Protein AF-A0A4U1EFZ0-F1 (afdb_monomer_lite)

Secondary structure (DSSP, 8-state):
-EEE--SSPPTT--TT-EEESS--HHHHHHSTT---EEE---HHHHHHHHHTT--EEE---STTHHHHHHHHHHTTSEEE--TTT--HHHHHHHHHHHHH-HHHHHHHHHHHHHHH--SS-HHHHHHHHHHHHHHHT--GGGS-GGGGS-HHHHTTHHHHHHHHHHHHHHHHHHHHHHH--S-------------------------EEEEE--TTHHHHHHHHHHHHHHHTT-EEEEEEETT-SS--TTS-SSEEEEE--S--HHHHHHTHHHHHHHHHHHGGGSTTHHHHHHHHHHHT-SEEEEETTSTTHHHHHHHHT--EEEEE---GGGHHHHHTS-----TTTSPPTTS---SS--HHHHHHHHHHHHHHHHHIIIIIIHHHHHHHHHHSSS---HHHHHTT-SEEEE---TTTS------TTB-----HHHHSS---

InterPro domains:
  IPR002213 UDP-glucuronosyl/UDP-glucosyltransferase [PF00201] (1-191)
  IPR002213 UDP-glucuronosyl/UDP-glucosyltransferase [PF00201] (207-274)
  IPR002213 UDP-glucuronosyl/UDP-glucosyltransferase [PF00201] (291-430)
  IPR002213 UDP-glucuronosyl/UDP-glucosyltransferase [cd03784] (1-129)
  IPR035595 UDP-glycosyltransferase family, conserved site [PS00375] (22-65)
  IPR050271 UDP-glycosyltransferase [PTHR48043] (1-171)

pLDDT: mean 78.9, std 16.95, range [23.78, 98.06]

Foldseek 3Di:
DEDQDDDDDDPPDDPPYDYDVDDPLLVLLLDPPQQEEEELQDPQSVLSNLQNLHAYEHAHDDFLSLLRQLLLVVLVQYHYDHPVPDDPVNVVVRSCCSRPPCSNSVSSVVSNVVLPPDPDALLVVLLVVVQVCLQVLFQVVLADCVLVDDPCVNVVVVVVVVVVVVVVVVVVVVVVVVVPPDDDDDDDDDDDDDDDDDDDGDDDDAFEEEEEFDADPRCLQVLLSVVVSVVVVHAYEYEAEPLGDPPPVVPRPHHYDYQYDPDHNVRCVVCVLVNLACCQLCSCVDPCNVVVLVVVLVVDGQEYEYEVSHPDRLLSCVSSVHAYEYAYEADFQRQCCCQQVVHPDDLQQFAGRPLSDDRDDDPVRSVVSVVSNVVSNVCCVPPPFVVQQVSSCVSVVHRDTPSSSSNRHSAYAYADDCSSGDDDDDRPSHSHSSDSNSVPPDDD

Organism: Monodon monoceros (NCBI:txid40151)

Radius of gyration: 26.77 Å; chains: 1; bounding box: 56×55×101 Å

Sequence (444 aa):
VLWRYTGKKPETLGANTRLYEWIPQNDLLGHPQTRAFITHCGTNGIYEAIYHGVPMVGIPLFGDQHDNIARIKAKGAAVEVDLQRMTSSDLLNTLKAVINNPSYKENAMKLSRIHHDQPMKPLDRAVFWIEFIMRHKGAKHLRPAIHNLTWYQYNSLDVIGFLLACMATFIFLVTKCCLFCYWKFGKTAKKKKKELHLCLFDSGRTGKVLVWPEDFSYWINLKVILEELLLHTHEITILVPSGSLLLDHTKIPFNVEIIQLPVTKEAFIEEFDTGLYTISFEVPKLSWWDELLNRLQAAKFDICIDDTLSFCGESVAELLNIPFIYSFWFSYGNVIERLCAEHLIPSSYVPGITSVLTDNVTFIQKLKNWFFYAMSEMLYSYDIFLEWDKYYSKVLGKPTTLCEIMGKAEMWLIRTYRDFEFLHPYYLILNLLEDCTASLQSPC

Structure (mmCIF, N/CA/C/O backbone):
data_AF-A0A4U1EFZ0-F1
#
_entry.id   AF-A0A4U1EFZ0-F1
#
loop_
_atom_site.group_PDB
_atom_site.id
_atom_site.type_symbol
_atom_site.label_atom_id
_atom_site.label_alt_id
_atom_site.label_comp_id
_atom_site.label_asym_id
_atom_site.label_entity_id
_atom_site.label_seq_id
_atom_site.pdbx_PDB_ins_code
_atom_site.Cartn_x
_atom_site.Cartn_y
_atom_site.Cartn_z
_atom_site.occupancy
_atom_site.B_iso_or_equiv
_atom_site.auth_seq_id
_atom_site.auth_comp_id
_atom_site.auth_asym_id
_atom_site.auth_atom_id
_atom_site.pdbx_PDB_model_num
ATOM 1 N N . VAL A 1 1 ? 10.861 0.827 -29.336 1.00 90.38 1 VAL A N 1
ATOM 2 C CA . VAL A 1 1 ? 10.657 1.429 -28.001 1.00 90.38 1 VAL A CA 1
ATOM 3 C C . VAL A 1 1 ? 9.300 2.101 -27.998 1.00 90.38 1 VAL A C 1
ATOM 5 O O . VAL A 1 1 ? 9.024 2.878 -28.905 1.00 90.38 1 VAL A O 1
ATOM 8 N N . LEU A 1 2 ? 8.442 1.755 -27.043 1.00 93.56 2 LEU A N 1
ATOM 9 C CA . LEU A 1 2 ? 7.163 2.432 -26.828 1.00 93.56 2 LEU A CA 1
ATOM 10 C C . LEU A 1 2 ? 7.348 3.315 -25.597 1.00 93.56 2 LEU A C 1
ATOM 12 O O . LEU A 1 2 ? 7.820 2.822 -24.576 1.00 93.56 2 LEU A O 1
ATOM 16 N N . TRP A 1 3 ? 7.075 4.611 -25.717 1.00 92.06 3 TRP A N 1
ATOM 17 C CA . TRP A 1 3 ? 7.362 5.573 -24.655 1.00 92.06 3 TRP A CA 1
ATOM 18 C C . TRP A 1 3 ? 6.162 6.483 -24.420 1.00 92.06 3 TRP A C 1
ATOM 20 O O . TRP A 1 3 ? 5.706 7.173 -25.333 1.00 92.06 3 TRP A O 1
ATOM 30 N N . ARG A 1 4 ? 5.653 6.476 -23.184 1.00 89.75 4 ARG A N 1
ATOM 31 C CA . ARG A 1 4 ? 4.653 7.442 -22.743 1.00 89.75 4 ARG A CA 1
ATOM 32 C C . ARG A 1 4 ? 5.319 8.807 -22.582 1.00 89.75 4 ARG A C 1
ATOM 34 O O . ARG A 1 4 ? 6.204 8.954 -21.743 1.00 89.75 4 ARG A O 1
ATOM 41 N N . TYR A 1 5 ? 4.901 9.784 -23.376 1.00 89.25 5 TYR A N 1
ATOM 42 C CA . TYR A 1 5 ? 5.456 11.132 -23.357 1.00 89.25 5 TYR A CA 1
ATOM 43 C C . TYR A 1 5 ? 4.373 12.153 -23.699 1.00 89.25 5 TYR A C 1
ATOM 45 O O . TYR A 1 5 ? 3.765 12.088 -24.766 1.00 89.25 5 TYR A O 1
ATOM 53 N N . THR A 1 6 ? 4.169 13.111 -22.801 1.00 84.50 6 THR A N 1
ATOM 54 C CA . THR A 1 6 ? 3.264 14.248 -22.983 1.00 84.50 6 THR A CA 1
ATOM 55 C C . THR A 1 6 ? 4.100 15.511 -23.162 1.00 84.50 6 THR A C 1
ATOM 57 O O . THR A 1 6 ? 4.866 15.871 -22.270 1.00 84.50 6 THR A O 1
ATOM 60 N N . GLY A 1 7 ? 3.988 16.176 -24.314 1.00 87.50 7 GLY A N 1
ATOM 61 C CA . GLY A 1 7 ? 4.722 17.411 -24.599 1.00 87.50 7 GLY A CA 1
ATOM 62 C C . GLY A 1 7 ? 5.220 17.516 -26.040 1.00 87.50 7 GLY A C 1
ATOM 63 O O . GLY A 1 7 ? 4.841 16.739 -26.919 1.00 87.50 7 GLY A O 1
ATOM 64 N N . LYS A 1 8 ? 6.100 18.491 -26.293 1.00 90.12 8 LYS A N 1
ATOM 65 C CA . LYS A 1 8 ? 6.693 18.697 -27.621 1.00 90.12 8 LYS A CA 1
ATOM 66 C C . LYS A 1 8 ? 7.605 17.521 -27.971 1.00 90.12 8 LYS A C 1
ATOM 68 O O . LYS A 1 8 ? 8.572 17.255 -27.265 1.00 90.12 8 LYS A O 1
ATOM 73 N N . LYS A 1 9 ? 7.323 16.849 -29.092 1.00 90.00 9 LYS A N 1
ATOM 74 C CA . LYS A 1 9 ? 8.135 15.736 -29.606 1.00 90.00 9 LYS A CA 1
ATOM 75 C C . LYS A 1 9 ? 9.633 16.112 -29.628 1.00 90.00 9 LYS A C 1
ATOM 77 O O . LYS A 1 9 ? 9.974 17.098 -30.286 1.00 90.00 9 LYS A O 1
ATOM 82 N N . PRO A 1 10 ? 10.519 15.333 -28.976 1.00 91.00 10 PRO A N 1
ATOM 83 C CA . PRO A 1 10 ? 11.956 15.590 -29.000 1.00 91.00 10 PRO A CA 1
ATOM 84 C C . PRO A 1 10 ? 12.536 15.496 -30.416 1.00 91.00 10 PRO A C 1
ATOM 86 O O . PRO A 1 10 ? 12.206 14.577 -31.168 1.00 91.00 10 PRO A O 1
ATOM 89 N N . GLU A 1 11 ? 13.440 16.411 -30.765 1.00 89.50 11 GLU A N 1
ATOM 90 C CA . GLU A 1 11 ? 14.105 16.431 -32.079 1.00 89.50 11 GLU A CA 1
ATOM 91 C C . GLU A 1 11 ? 15.073 15.248 -32.262 1.00 89.50 11 GLU A C 1
ATOM 93 O O . GLU A 1 11 ? 15.305 14.794 -33.378 1.00 89.50 11 GLU A O 1
ATOM 98 N N . THR A 1 12 ? 15.574 14.685 -31.161 1.00 90.25 12 THR A N 1
ATOM 99 C CA . THR A 1 12 ? 16.510 13.548 -31.121 1.00 90.25 12 THR A CA 1
ATOM 100 C C . THR A 1 12 ? 15.822 12.175 -31.110 1.00 90.25 12 THR A C 1
ATOM 102 O O . THR A 1 12 ? 16.450 11.161 -30.795 1.00 90.25 12 THR A O 1
ATOM 105 N N . LEU A 1 13 ? 14.523 12.105 -31.427 1.00 91.31 13 LEU A N 1
ATOM 106 C CA . LEU A 1 13 ? 13.757 10.862 -31.360 1.00 91.31 13 LEU A CA 1
ATOM 107 C C . LEU A 1 13 ? 14.177 9.868 -32.459 1.00 91.31 13 LEU A C 1
ATOM 109 O O . LEU A 1 13 ? 14.029 10.136 -33.650 1.00 91.31 13 LEU A O 1
ATOM 113 N N . GLY A 1 14 ? 14.638 8.682 -32.056 1.00 89.69 14 GLY A N 1
ATOM 114 C CA . GLY A 1 14 ? 14.985 7.603 -32.983 1.00 89.69 14 GLY A CA 1
ATOM 115 C C . GLY A 1 14 ? 13.783 7.057 -33.767 1.00 89.69 14 GLY A C 1
ATOM 116 O O . GLY A 1 14 ? 12.662 7.009 -33.260 1.00 89.69 14 GLY A O 1
ATOM 117 N N . ALA A 1 15 ? 14.023 6.576 -34.992 1.00 91.69 15 ALA A N 1
ATOM 118 C CA . ALA A 1 15 ? 12.981 6.044 -35.884 1.00 91.69 15 ALA A CA 1
ATOM 119 C C . ALA A 1 15 ? 12.252 4.799 -35.332 1.00 91.69 15 ALA A C 1
ATOM 121 O O . ALA A 1 15 ? 11.134 4.496 -35.735 1.00 91.69 15 ALA A O 1
ATOM 122 N N . ASN A 1 16 ? 12.874 4.082 -34.394 1.00 92.56 16 ASN A N 1
ATOM 123 C CA . ASN A 1 16 ? 12.325 2.910 -33.711 1.00 92.56 16 ASN A CA 1
ATOM 124 C C . ASN A 1 16 ? 11.631 3.249 -32.376 1.00 92.56 16 ASN A C 1
ATOM 126 O O . ASN A 1 16 ? 11.303 2.333 -31.608 1.00 92.56 16 ASN A O 1
ATOM 130 N N . THR A 1 17 ? 11.421 4.534 -32.081 1.00 92.94 17 THR A N 1
ATOM 131 C CA . THR A 1 17 ? 10.732 5.004 -30.877 1.00 92.94 17 THR A CA 1
ATOM 132 C C . THR A 1 17 ? 9.393 5.620 -31.246 1.00 92.94 17 THR A C 1
ATOM 134 O O . THR A 1 17 ? 9.318 6.553 -32.044 1.00 92.94 17 THR A O 1
ATOM 137 N N . ARG A 1 18 ? 8.323 5.109 -30.639 1.00 92.56 18 ARG A N 1
ATOM 138 C CA . ARG A 1 18 ? 6.966 5.618 -30.829 1.00 92.56 18 ARG A CA 1
ATOM 139 C C . ARG A 1 18 ? 6.460 6.220 -29.526 1.00 92.56 18 ARG A C 1
ATOM 141 O O . ARG A 1 18 ? 6.499 5.556 -28.489 1.00 92.56 18 ARG A O 1
ATOM 148 N N . LEU A 1 19 ? 6.030 7.477 -29.606 1.00 93.19 19 LEU A N 1
ATOM 149 C CA . LEU A 1 19 ? 5.480 8.226 -28.482 1.00 93.19 19 LEU A CA 1
ATOM 150 C C . LEU A 1 19 ? 3.968 8.030 -28.406 1.00 93.19 19 LEU A C 1
ATOM 152 O O . LEU A 1 19 ? 3.303 7.989 -29.443 1.00 93.19 19 LEU A O 1
ATOM 156 N N . TYR A 1 20 ? 3.454 7.948 -27.186 1.00 90.50 20 TYR A N 1
ATOM 157 C CA . TYR A 1 20 ? 2.027 7.908 -26.890 1.00 90.50 20 TYR A CA 1
ATOM 158 C C . TYR A 1 20 ? 1.726 8.803 -25.689 1.00 90.50 20 TYR A C 1
ATOM 160 O O . TYR A 1 20 ? 2.530 8.883 -24.762 1.00 90.50 20 TYR A O 1
ATOM 168 N N . GLU A 1 21 ? 0.559 9.437 -25.668 1.00 86.88 21 GLU A N 1
ATOM 169 C CA . GLU A 1 21 ? 0.098 10.192 -24.492 1.00 86.88 21 GLU A CA 1
ATOM 170 C C . GLU A 1 21 ? -0.362 9.247 -23.369 1.00 86.88 21 GLU A C 1
ATOM 172 O O . GLU A 1 21 ? -0.106 9.483 -22.184 1.00 86.88 21 GLU A O 1
ATOM 177 N N . TRP A 1 22 ? -0.962 8.120 -23.759 1.00 87.88 22 TRP A N 1
ATOM 178 C CA . TRP A 1 22 ? -1.401 7.044 -22.879 1.00 87.88 22 TRP A CA 1
ATOM 179 C C . TRP A 1 22 ? -1.026 5.678 -23.463 1.00 87.88 22 TRP A C 1
ATOM 181 O O . TRP A 1 22 ? -1.046 5.489 -24.680 1.00 87.88 22 TRP A O 1
ATOM 191 N N . ILE A 1 23 ? -0.659 4.734 -22.594 1.00 87.31 23 ILE A N 1
ATOM 192 C CA . ILE A 1 23 ? -0.195 3.396 -22.968 1.00 87.31 23 ILE A CA 1
ATOM 193 C C . ILE A 1 23 ? -0.960 2.341 -22.152 1.00 87.31 23 ILE A C 1
ATOM 195 O O . ILE A 1 23 ? -0.968 2.464 -20.925 1.00 87.31 23 ILE A O 1
ATOM 199 N N . PRO A 1 24 ? -1.510 1.283 -22.786 1.00 88.88 24 PRO A N 1
ATOM 200 C CA . PRO A 1 24 ? -2.029 0.114 -22.077 1.00 88.88 24 PRO A CA 1
ATOM 201 C C . PRO A 1 24 ? -0.850 -0.720 -21.550 1.00 88.88 24 PRO A C 1
ATOM 203 O O . PRO A 1 24 ? -0.379 -1.654 -22.198 1.00 88.88 24 PRO A O 1
ATOM 206 N N . GLN A 1 25 ? -0.285 -0.297 -20.416 1.00 90.56 25 GLN A N 1
ATOM 207 C CA . GLN A 1 25 ? 0.977 -0.825 -19.888 1.00 90.56 25 GLN A CA 1
ATOM 208 C C . GLN A 1 25 ? 0.909 -2.332 -19.630 1.00 90.56 25 GLN A C 1
ATOM 210 O O . GLN A 1 25 ? 1.787 -3.051 -20.106 1.00 90.56 25 GLN A O 1
ATOM 215 N N . ASN A 1 26 ? -0.135 -2.802 -18.946 1.00 90.31 26 ASN A N 1
ATOM 216 C CA . ASN A 1 26 ? -0.305 -4.216 -18.628 1.00 90.31 26 ASN A CA 1
ATOM 217 C C . ASN A 1 26 ? -0.365 -5.094 -19.891 1.00 90.31 26 ASN A C 1
ATOM 219 O O . ASN A 1 26 ? 0.378 -6.066 -19.995 1.00 90.31 26 ASN A O 1
ATOM 223 N N . ASP A 1 27 ? -1.156 -4.705 -20.898 1.00 90.56 27 ASP A N 1
ATOM 224 C CA . ASP A 1 27 ? -1.268 -5.445 -22.167 1.00 90.56 27 ASP A CA 1
ATOM 225 C C . ASP A 1 27 ? 0.069 -5.518 -22.909 1.00 90.56 27 ASP A C 1
ATOM 227 O O . ASP A 1 27 ? 0.444 -6.552 -23.465 1.00 90.56 27 ASP A O 1
ATOM 231 N N . LEU A 1 28 ? 0.825 -4.415 -22.915 1.00 93.88 28 LEU A N 1
ATOM 232 C CA . LEU A 1 28 ? 2.154 -4.402 -23.514 1.00 93.88 28 LEU A CA 1
ATOM 233 C C . LEU A 1 28 ? 3.133 -5.272 -22.734 1.00 93.88 28 LEU A C 1
ATOM 235 O O . LEU A 1 28 ? 3.957 -5.937 -23.358 1.00 93.88 28 LEU A O 1
ATOM 239 N N . LEU A 1 29 ? 3.069 -5.292 -21.404 1.00 95.81 29 LEU A N 1
ATOM 240 C CA . LEU A 1 29 ? 3.892 -6.189 -20.594 1.00 95.81 29 LEU A CA 1
ATOM 241 C C . LEU A 1 29 ? 3.544 -7.658 -20.866 1.00 95.81 29 LEU A C 1
ATOM 243 O O . LEU A 1 29 ? 4.462 -8.470 -20.980 1.00 95.81 29 LEU A O 1
ATOM 247 N N . GLY A 1 30 ? 2.266 -7.972 -21.084 1.00 93.62 30 GLY A N 1
ATOM 248 C CA . GLY A 1 30 ? 1.796 -9.305 -21.473 1.00 93.62 30 GLY A CA 1
ATOM 249 C C . GLY A 1 30 ? 2.081 -9.700 -22.921 1.00 93.62 30 GLY A C 1
ATOM 250 O O . GLY A 1 30 ? 1.954 -10.871 -23.285 1.00 93.62 30 GLY A O 1
ATOM 251 N N . HIS A 1 31 ? 2.509 -8.764 -23.768 1.00 95.75 31 HIS A N 1
ATOM 252 C CA . HIS A 1 31 ? 2.813 -9.067 -25.159 1.00 95.75 31 HIS A CA 1
ATOM 253 C C . HIS A 1 31 ? 4.075 -9.952 -25.275 1.00 95.75 31 HIS A C 1
ATOM 255 O O . HIS A 1 31 ? 5.133 -9.602 -24.744 1.00 95.75 31 HIS A O 1
ATOM 261 N N . PRO A 1 32 ? 4.054 -11.053 -26.056 1.00 93.44 32 PRO A N 1
ATOM 262 C CA . PRO A 1 32 ? 5.144 -12.039 -26.092 1.00 93.44 32 PRO A CA 1
ATOM 263 C C . PRO A 1 32 ? 6.484 -11.489 -26.607 1.00 93.44 32 PRO A C 1
ATOM 265 O O . PRO A 1 32 ? 7.535 -12.087 -26.381 1.00 93.44 32 PRO A O 1
ATOM 268 N N . GLN A 1 33 ? 6.471 -10.352 -27.310 1.00 94.94 33 GLN A N 1
ATOM 269 C CA . GLN A 1 33 ? 7.687 -9.688 -27.797 1.00 94.94 33 GLN A CA 1
ATOM 270 C C . GLN A 1 33 ? 8.296 -8.695 -26.797 1.00 94.94 33 GLN A C 1
ATOM 272 O O . GLN A 1 33 ? 9.334 -8.096 -27.092 1.00 94.94 33 GLN A O 1
ATOM 277 N N . THR A 1 34 ? 7.685 -8.494 -25.630 1.00 96.69 34 THR A N 1
ATOM 278 C CA . THR A 1 34 ? 8.215 -7.580 -24.621 1.00 96.69 34 THR A CA 1
ATOM 279 C C . THR A 1 34 ? 9.433 -8.191 -23.940 1.00 96.69 34 THR A C 1
ATOM 281 O O . THR A 1 34 ? 9.376 -9.240 -23.300 1.00 96.69 34 THR A O 1
ATOM 284 N N . ARG A 1 35 ? 10.584 -7.532 -24.123 1.00 96.19 35 ARG A N 1
ATOM 285 C CA . ARG A 1 35 ? 11.891 -8.044 -23.676 1.00 96.19 35 ARG A CA 1
ATOM 286 C C . ARG A 1 35 ? 12.391 -7.424 -22.380 1.00 96.19 35 ARG A C 1
ATOM 288 O O . ARG A 1 35 ? 13.136 -8.081 -21.664 1.00 96.19 35 ARG A O 1
ATOM 295 N N . ALA A 1 36 ? 12.038 -6.173 -22.116 1.00 97.06 36 ALA A N 1
ATOM 296 C CA . ALA A 1 36 ? 12.457 -5.446 -20.928 1.00 97.06 36 ALA A CA 1
ATOM 297 C C . ALA A 1 36 ? 11.500 -4.284 -20.656 1.00 97.06 36 ALA A C 1
ATOM 299 O O . ALA A 1 36 ? 10.942 -3.713 -21.598 1.00 97.06 36 ALA A O 1
ATOM 300 N N . PHE A 1 37 ? 11.375 -3.910 -19.387 1.00 97.50 37 PHE A N 1
ATOM 301 C CA . PHE A 1 37 ? 10.594 -2.763 -18.939 1.00 97.50 37 PHE A CA 1
ATOM 302 C C . PHE A 1 37 ? 11.496 -1.740 -18.242 1.00 97.50 37 PHE A C 1
ATOM 304 O O . PHE A 1 37 ? 12.199 -2.075 -17.292 1.00 97.50 37 PHE A O 1
ATOM 311 N N . ILE A 1 38 ? 11.508 -0.496 -18.728 1.00 96.38 38 ILE A N 1
ATOM 312 C CA . ILE A 1 38 ? 12.200 0.614 -18.059 1.00 96.38 38 ILE A CA 1
ATOM 313 C C . ILE A 1 38 ? 11.181 1.294 -17.154 1.00 96.38 38 ILE A C 1
ATOM 315 O O . ILE A 1 38 ? 10.157 1.768 -17.644 1.00 96.38 38 ILE A O 1
ATOM 319 N N . THR A 1 39 ? 11.447 1.327 -15.853 1.00 94.94 39 THR A N 1
ATOM 320 C CA . THR A 1 39 ? 10.466 1.761 -14.855 1.00 94.94 39 THR A CA 1
ATOM 321 C C . THR A 1 39 ? 11.104 2.595 -13.759 1.00 94.94 39 THR A C 1
ATOM 323 O O . THR A 1 39 ? 12.266 2.408 -13.420 1.00 94.94 39 THR A O 1
ATOM 326 N N . HIS A 1 40 ? 10.312 3.489 -13.174 1.00 93.19 40 HIS A N 1
ATOM 327 C CA . HIS A 1 40 ? 10.665 4.209 -11.952 1.00 93.19 40 HIS A CA 1
ATOM 328 C C . HIS A 1 40 ? 10.541 3.356 -10.677 1.00 93.19 40 HIS A C 1
ATOM 330 O O . HIS A 1 40 ? 10.808 3.845 -9.591 1.00 93.19 40 HIS A O 1
ATOM 336 N N . CYS A 1 41 ? 10.134 2.088 -10.800 1.00 93.12 41 CYS A N 1
ATOM 337 C CA . CYS A 1 41 ? 10.028 1.134 -9.690 1.00 93.12 41 CYS A CA 1
ATOM 338 C C . CYS A 1 41 ? 8.874 1.393 -8.709 1.00 93.12 41 CYS A C 1
ATOM 340 O O . CYS A 1 41 ? 8.934 0.956 -7.560 1.00 93.12 41 CYS A O 1
ATOM 342 N N . GLY A 1 42 ? 7.805 2.055 -9.159 1.00 88.56 42 GLY A N 1
ATOM 343 C CA . GLY A 1 42 ? 6.535 2.054 -8.430 1.00 88.56 42 GLY A CA 1
ATOM 344 C C . GLY A 1 42 ? 5.955 0.639 -8.325 1.00 88.56 42 GLY A C 1
ATOM 345 O O . GLY A 1 42 ? 6.068 -0.153 -9.267 1.00 88.56 42 GLY A O 1
ATOM 346 N N . THR A 1 43 ? 5.333 0.328 -7.187 1.00 85.31 43 THR A N 1
ATOM 347 C CA . THR A 1 43 ? 4.888 -1.027 -6.824 1.00 85.31 43 THR A CA 1
ATOM 348 C C . THR A 1 43 ? 3.984 -1.674 -7.871 1.00 85.31 43 THR A C 1
ATOM 350 O O . THR A 1 43 ? 4.310 -2.763 -8.337 1.00 85.31 43 THR A O 1
ATOM 353 N N . ASN A 1 44 ? 2.924 -0.989 -8.321 1.00 84.50 44 ASN A N 1
ATOM 354 C CA . ASN A 1 44 ? 1.998 -1.538 -9.324 1.00 84.50 44 ASN A CA 1
ATOM 355 C C . ASN A 1 44 ? 2.729 -1.927 -10.620 1.00 84.50 44 ASN A C 1
ATOM 357 O O . ASN A 1 44 ? 2.582 -3.040 -11.109 1.00 84.50 44 ASN A O 1
ATOM 361 N N . GLY A 1 45 ? 3.604 -1.052 -11.131 1.00 88.88 45 GLY A N 1
ATOM 362 C CA . GLY A 1 45 ? 4.365 -1.336 -12.352 1.00 88.88 45 GLY A CA 1
ATOM 363 C C . GLY A 1 45 ? 5.329 -2.516 -12.205 1.00 88.88 45 GLY A C 1
ATOM 364 O O . GLY A 1 45 ? 5.563 -3.256 -13.159 1.00 88.88 45 GLY A O 1
ATOM 365 N N . ILE A 1 46 ? 5.895 -2.710 -11.011 1.00 91.62 46 ILE A N 1
ATOM 366 C CA . ILE A 1 46 ? 6.716 -3.888 -10.713 1.00 91.62 46 ILE A CA 1
ATOM 367 C C . ILE A 1 46 ? 5.859 -5.150 -10.670 1.00 91.62 46 ILE A C 1
ATOM 369 O O . ILE A 1 46 ? 6.297 -6.175 -11.191 1.00 91.62 46 ILE A O 1
ATOM 373 N N . TYR A 1 47 ? 4.668 -5.098 -10.078 1.00 89.81 47 TYR A N 1
ATOM 374 C CA . TYR A 1 47 ? 3.782 -6.256 -10.011 1.00 89.81 47 TYR A CA 1
ATOM 375 C C . TYR A 1 47 ? 3.277 -6.671 -11.390 1.00 89.81 47 TYR A C 1
ATOM 377 O O . TYR A 1 47 ? 3.418 -7.843 -11.726 1.00 89.81 47 TYR A O 1
ATOM 385 N N . GLU A 1 48 ? 2.868 -5.732 -12.246 1.00 91.44 48 GLU A N 1
ATOM 386 C CA . GLU A 1 48 ? 2.528 -6.024 -13.646 1.00 91.44 48 GLU A CA 1
ATOM 387 C C . GLU A 1 48 ? 3.711 -6.683 -14.383 1.00 91.44 48 GLU A C 1
ATOM 389 O O . GLU A 1 48 ? 3.559 -7.672 -15.105 1.00 91.44 48 GLU A O 1
ATOM 394 N N . ALA A 1 49 ? 4.934 -6.183 -14.173 1.00 94.81 49 ALA A N 1
ATOM 395 C CA . ALA A 1 49 ? 6.123 -6.758 -14.793 1.00 94.81 49 ALA A CA 1
ATOM 396 C C . ALA A 1 49 ? 6.450 -8.162 -14.259 1.00 94.81 49 ALA A C 1
ATOM 398 O O . ALA A 1 49 ? 6.822 -9.039 -15.041 1.00 94.81 49 ALA A O 1
ATOM 399 N N . ILE A 1 50 ? 6.293 -8.406 -12.954 1.00 93.69 50 ILE A N 1
ATOM 400 C CA . ILE A 1 50 ? 6.442 -9.738 -12.352 1.00 93.69 50 ILE A CA 1
ATOM 401 C C . ILE A 1 50 ? 5.372 -10.682 -12.887 1.00 93.69 50 ILE A C 1
ATOM 403 O O . ILE A 1 50 ? 5.713 -11.791 -13.290 1.00 93.69 50 ILE A O 1
ATOM 407 N N . TYR A 1 51 ? 4.113 -10.247 -12.932 1.00 92.44 51 TYR A N 1
ATOM 408 C CA . TYR A 1 51 ? 2.976 -11.028 -13.407 1.00 92.44 51 TYR A CA 1
ATOM 409 C C . TYR A 1 51 ? 3.242 -11.580 -14.813 1.00 92.44 51 TYR A C 1
ATOM 411 O O . TYR A 1 51 ? 3.112 -12.786 -15.040 1.00 92.44 51 TYR A O 1
ATOM 419 N N . HIS A 1 52 ? 3.743 -10.736 -15.722 1.00 96.25 52 HIS A N 1
ATOM 420 C CA . HIS A 1 52 ? 4.094 -11.113 -17.101 1.00 96.25 52 HIS A CA 1
ATOM 421 C C . HIS A 1 52 ? 5.528 -11.649 -17.274 1.00 96.25 52 HIS A C 1
ATOM 423 O O . HIS A 1 52 ? 5.974 -11.954 -18.386 1.00 96.25 52 HIS A O 1
ATOM 429 N N . GLY A 1 53 ? 6.293 -11.765 -16.186 1.00 96.31 53 GLY A N 1
ATOM 430 C CA . GLY A 1 53 ? 7.665 -12.273 -16.194 1.00 96.31 53 GLY A CA 1
ATOM 431 C C . GLY A 1 53 ? 8.624 -11.433 -17.042 1.00 96.31 53 GLY A C 1
ATOM 432 O O . GLY A 1 53 ? 9.492 -11.978 -17.731 1.00 96.31 53 GLY A O 1
ATOM 433 N N . VAL A 1 54 ? 8.458 -10.112 -17.048 1.00 97.88 54 VAL A N 1
ATOM 434 C CA . VAL A 1 54 ? 9.279 -9.155 -17.798 1.00 97.88 54 VAL A CA 1
ATOM 435 C C . VAL A 1 54 ? 10.399 -8.616 -16.898 1.00 97.88 54 VAL A C 1
ATOM 437 O O . VAL A 1 54 ? 10.118 -8.057 -15.839 1.00 97.88 54 VAL A O 1
ATOM 440 N N . PRO A 1 55 ? 11.679 -8.748 -17.290 1.00 97.75 55 PRO A N 1
ATOM 441 C CA . PRO A 1 55 ? 12.780 -8.195 -16.512 1.00 97.75 55 PRO A CA 1
ATOM 442 C C . PRO A 1 55 ? 12.864 -6.671 -16.664 1.00 97.75 55 PRO A C 1
ATOM 444 O O . PRO A 1 55 ? 12.415 -6.099 -17.664 1.00 97.75 55 PRO A O 1
ATOM 447 N N . MET A 1 56 ? 13.464 -6.005 -15.680 1.00 97.62 56 MET A N 1
ATOM 448 C CA . MET A 1 56 ? 13.362 -4.549 -15.545 1.00 97.62 56 MET A CA 1
ATOM 449 C C . MET A 1 56 ? 14.713 -3.825 -15.534 1.00 97.62 56 MET A C 1
ATOM 451 O O . MET A 1 56 ? 15.720 -4.329 -15.036 1.00 97.62 56 MET A O 1
ATOM 455 N N . VAL A 1 57 ? 14.710 -2.595 -16.042 1.00 97.81 57 VAL A N 1
ATOM 456 C CA . VAL A 1 57 ? 15.724 -1.577 -15.747 1.00 97.81 57 VAL A CA 1
ATOM 457 C C . VAL A 1 57 ? 15.048 -0.524 -14.877 1.00 97.81 57 VAL A C 1
ATOM 459 O O . VAL A 1 57 ? 14.153 0.183 -15.339 1.00 97.81 57 VAL A O 1
ATOM 462 N N . GLY A 1 58 ? 15.438 -0.473 -13.611 1.00 96.31 58 GLY A N 1
ATOM 463 C CA . GLY A 1 58 ? 14.847 0.399 -12.610 1.00 96.31 58 GLY A CA 1
ATOM 464 C C . GLY A 1 58 ? 15.593 1.718 -12.470 1.00 96.31 58 GLY A C 1
ATOM 465 O O . GLY A 1 58 ? 16.814 1.713 -12.339 1.00 96.31 58 GLY A O 1
ATOM 466 N N . ILE A 1 59 ? 14.860 2.826 -12.468 1.00 95.88 59 ILE A N 1
ATOM 467 C CA . ILE A 1 59 ? 15.371 4.189 -12.296 1.00 95.88 59 ILE A CA 1
ATOM 468 C C . ILE A 1 59 ? 14.558 4.853 -11.174 1.00 95.88 59 ILE A C 1
ATOM 470 O O . ILE A 1 59 ? 13.628 5.607 -11.468 1.00 95.88 59 ILE A O 1
ATOM 474 N N . PRO A 1 60 ? 14.821 4.512 -9.899 1.00 92.94 60 PRO A N 1
ATOM 475 C CA . PRO A 1 60 ? 14.035 5.027 -8.782 1.00 92.94 60 PRO A CA 1
ATOM 476 C C . PRO A 1 60 ? 14.148 6.554 -8.696 1.00 92.94 60 PRO A C 1
ATOM 478 O O . PRO A 1 60 ? 15.207 7.127 -8.959 1.00 92.94 60 PRO A O 1
ATOM 481 N N . LEU A 1 61 ? 13.044 7.210 -8.341 1.00 87.62 61 LEU A N 1
ATOM 482 C CA . LEU A 1 61 ? 12.954 8.668 -8.243 1.00 87.62 61 LEU A CA 1
ATOM 483 C C . LEU A 1 61 ? 12.834 9.125 -6.785 1.00 87.62 61 LEU A C 1
ATOM 485 O O . LEU A 1 61 ? 13.548 10.033 -6.370 1.00 87.62 61 LEU A O 1
ATOM 489 N N . PHE A 1 62 ? 11.944 8.507 -6.003 1.00 81.50 62 PHE A N 1
ATOM 490 C CA . PHE A 1 62 ? 11.669 8.894 -4.613 1.00 81.50 62 PHE A CA 1
ATOM 491 C C . PHE A 1 62 ? 10.971 7.772 -3.826 1.00 81.50 62 PHE A C 1
ATOM 493 O O . PHE A 1 62 ? 10.575 6.755 -4.394 1.00 81.50 62 PHE A O 1
ATOM 500 N N . GLY A 1 63 ? 10.817 7.968 -2.513 1.00 82.12 63 GLY A N 1
ATOM 501 C CA . GLY A 1 63 ? 10.009 7.102 -1.651 1.00 82.12 63 GLY A CA 1
ATOM 502 C C . GLY A 1 63 ? 10.466 5.640 -1.624 1.00 82.12 63 GLY A C 1
ATOM 503 O O . GLY A 1 63 ? 11.663 5.342 -1.604 1.00 82.12 63 GLY A O 1
ATOM 504 N N . ASP A 1 64 ? 9.492 4.734 -1.652 1.00 83.50 64 ASP A N 1
ATOM 505 C CA . ASP A 1 64 ? 9.645 3.276 -1.595 1.00 83.50 64 ASP A CA 1
ATOM 506 C C . ASP A 1 64 ? 10.268 2.660 -2.861 1.00 83.50 64 ASP A C 1
ATOM 508 O O . ASP A 1 64 ? 10.713 1.513 -2.848 1.00 83.50 64 ASP A O 1
ATOM 512 N N . GLN A 1 65 ? 10.380 3.420 -3.953 1.00 90.75 65 GLN A N 1
ATOM 513 C CA . GLN A 1 65 ? 10.908 2.934 -5.234 1.00 90.75 65 GLN A CA 1
ATOM 514 C C . GLN A 1 65 ? 12.336 2.379 -5.119 1.00 90.75 65 GLN A C 1
ATOM 516 O O . GLN A 1 65 ? 12.689 1.422 -5.815 1.00 90.75 65 GLN A O 1
ATOM 521 N N . HIS A 1 66 ? 13.148 2.952 -4.223 1.00 90.56 66 HIS A N 1
ATOM 522 C CA . HIS A 1 66 ? 14.509 2.493 -3.929 1.00 90.56 66 HIS A CA 1
ATOM 523 C C . HIS A 1 66 ? 14.514 1.112 -3.256 1.00 90.56 66 HIS A C 1
ATOM 525 O O . HIS A 1 66 ? 15.305 0.239 -3.620 1.00 90.56 66 HIS A O 1
ATOM 531 N N . ASP A 1 67 ? 13.589 0.874 -2.327 1.00 88.19 67 ASP A N 1
ATOM 532 C CA . ASP A 1 67 ? 13.405 -0.438 -1.703 1.00 88.19 67 ASP A CA 1
ATOM 533 C C . ASP A 1 67 ? 12.906 -1.454 -2.726 1.00 88.19 67 ASP A C 1
ATOM 535 O O . ASP A 1 67 ? 13.406 -2.581 -2.799 1.00 88.19 67 ASP A O 1
ATOM 539 N N . ASN A 1 68 ? 11.939 -1.048 -3.549 1.00 91.19 68 ASN A N 1
ATOM 540 C CA . ASN A 1 68 ? 11.341 -1.922 -4.541 1.00 91.19 68 ASN A CA 1
ATOM 541 C C . ASN A 1 68 ? 12.387 -2.437 -5.536 1.00 91.19 68 ASN A C 1
ATOM 543 O O . ASN A 1 68 ? 12.474 -3.646 -5.774 1.00 91.19 68 ASN A O 1
ATOM 547 N N . ILE A 1 69 ? 13.237 -1.555 -6.078 1.00 93.12 69 ILE A N 1
ATOM 548 C CA . ILE A 1 69 ? 14.296 -1.986 -6.996 1.00 93.12 69 ILE A CA 1
ATOM 549 C C . ILE A 1 69 ? 15.351 -2.844 -6.299 1.00 93.12 69 ILE A C 1
ATOM 551 O O . ILE A 1 69 ? 15.789 -3.841 -6.879 1.00 93.12 69 ILE A O 1
ATOM 555 N N . ALA A 1 70 ? 15.716 -2.531 -5.051 1.00 91.31 70 ALA A N 1
ATOM 556 C CA . ALA A 1 70 ? 16.658 -3.337 -4.278 1.00 91.31 70 ALA A CA 1
ATOM 557 C C . ALA A 1 70 ? 16.162 -4.787 -4.124 1.00 91.31 70 ALA A C 1
ATOM 559 O O . ALA A 1 70 ? 16.938 -5.729 -4.316 1.00 91.31 70 ALA A O 1
ATOM 560 N N . ARG A 1 71 ? 14.858 -4.983 -3.883 1.00 89.75 71 ARG A N 1
ATOM 561 C CA . ARG A 1 71 ? 14.221 -6.309 -3.783 1.00 89.75 71 ARG A CA 1
ATOM 562 C C . ARG A 1 71 ? 14.263 -7.077 -5.104 1.00 89.75 71 ARG A C 1
ATOM 564 O O . ARG A 1 71 ? 14.657 -8.244 -5.122 1.00 89.75 71 ARG A O 1
ATOM 571 N N . ILE A 1 72 ? 13.898 -6.450 -6.224 1.00 92.00 72 ILE A N 1
ATOM 572 C CA . ILE A 1 72 ? 13.898 -7.130 -7.535 1.00 92.00 72 ILE A CA 1
ATOM 573 C C . ILE A 1 72 ? 15.321 -7.434 -8.018 1.00 92.00 72 ILE A C 1
ATOM 575 O O . ILE A 1 72 ? 15.577 -8.494 -8.598 1.00 92.00 72 ILE A O 1
ATOM 579 N N . LYS A 1 73 ? 16.267 -6.539 -7.729 1.00 93.44 73 LYS A N 1
ATOM 580 C CA . LYS A 1 73 ? 17.695 -6.731 -7.990 1.00 93.44 73 LYS A CA 1
ATOM 581 C C . LYS A 1 73 ? 18.259 -7.898 -7.183 1.00 93.44 73 LYS A C 1
ATOM 583 O O . LYS A 1 73 ? 18.949 -8.738 -7.753 1.00 93.44 73 LYS A O 1
ATOM 588 N N . ALA A 1 74 ? 17.911 -8.011 -5.898 1.00 91.25 74 ALA A N 1
ATOM 589 C CA . ALA A 1 74 ? 18.286 -9.156 -5.063 1.00 91.25 74 ALA A CA 1
ATOM 590 C C . ALA A 1 74 ? 17.726 -10.485 -5.605 1.00 91.25 74 ALA A C 1
ATOM 592 O O . ALA A 1 74 ? 18.375 -11.523 -5.500 1.00 91.25 74 ALA A O 1
ATOM 593 N N . LYS A 1 75 ? 16.557 -10.446 -6.258 1.00 91.88 75 LYS A N 1
ATOM 594 C CA . LYS A 1 75 ? 15.945 -11.592 -6.955 1.00 91.88 75 LYS A CA 1
ATOM 595 C C . LYS A 1 75 ? 16.503 -11.826 -8.367 1.00 91.88 75 LYS A C 1
ATOM 597 O O . LYS A 1 75 ? 16.063 -12.749 -9.046 1.00 91.88 75 LYS A O 1
ATOM 602 N N . GLY A 1 76 ? 17.456 -11.009 -8.820 1.00 94.44 76 GLY A N 1
ATOM 603 C CA . GLY A 1 76 ? 18.136 -11.167 -10.105 1.00 94.44 76 GLY A CA 1
ATOM 604 C C . GLY A 1 76 ? 17.262 -10.893 -11.331 1.00 94.44 76 GLY A C 1
ATOM 605 O O . GLY A 1 76 ? 17.601 -11.364 -12.414 1.00 94.44 76 GLY A O 1
ATOM 606 N N . ALA A 1 77 ? 16.147 -10.172 -11.181 1.00 96.31 77 ALA A N 1
ATOM 607 C CA . ALA A 1 77 ? 15.203 -9.874 -12.267 1.00 96.31 77 ALA A CA 1
ATOM 608 C C . ALA A 1 77 ? 15.264 -8.411 -12.753 1.00 96.31 77 ALA A C 1
ATOM 610 O O . ALA A 1 77 ? 14.559 -8.041 -13.694 1.00 96.31 77 ALA A O 1
ATOM 611 N N . ALA A 1 78 ? 16.115 -7.577 -12.143 1.00 96.75 78 ALA A N 1
ATOM 612 C CA . ALA A 1 78 ? 16.297 -6.188 -12.549 1.00 96.75 78 ALA A CA 1
ATOM 613 C C . ALA A 1 78 ? 17.723 -5.671 -12.345 1.00 96.75 78 ALA A C 1
ATOM 615 O O . ALA A 1 78 ? 18.511 -6.239 -11.584 1.00 96.75 78 ALA A O 1
ATOM 616 N N . VAL A 1 79 ? 18.015 -4.548 -13.002 1.00 96.69 79 VAL A N 1
ATOM 617 C CA . VAL A 1 79 ? 19.200 -3.721 -12.753 1.00 96.69 79 VAL A CA 1
ATOM 618 C C . VAL A 1 79 ? 18.759 -2.305 -12.410 1.00 96.69 79 VAL A C 1
ATOM 620 O O . VAL A 1 79 ? 17.859 -1.762 -13.041 1.00 96.69 79 VAL A O 1
ATOM 623 N N . GLU A 1 80 ? 19.403 -1.726 -11.409 1.00 95.12 80 GLU A N 1
ATOM 624 C CA . GLU A 1 80 ? 19.181 -0.359 -10.949 1.00 95.12 80 GLU A CA 1
ATOM 625 C C . GLU A 1 80 ? 20.134 0.607 -11.655 1.00 95.12 80 GLU A C 1
ATOM 627 O O . GLU A 1 80 ? 21.327 0.318 -11.784 1.00 95.12 80 GLU A O 1
ATOM 632 N N . VAL A 1 81 ? 19.612 1.758 -12.070 1.00 94.19 81 VAL A N 1
ATOM 633 C CA . VAL A 1 81 ? 20.367 2.856 -12.667 1.00 94.19 81 VAL A CA 1
ATOM 634 C C . VAL A 1 81 ? 20.036 4.144 -11.915 1.00 94.19 81 VAL A C 1
ATOM 636 O O . VAL A 1 81 ? 18.873 4.497 -11.745 1.00 94.19 81 VAL A O 1
ATOM 639 N N . ASP A 1 82 ? 21.074 4.848 -11.472 1.00 91.44 82 ASP A N 1
ATOM 640 C CA . ASP A 1 82 ? 20.956 6.106 -10.733 1.00 91.44 82 ASP A CA 1
ATOM 641 C C . ASP A 1 82 ? 20.674 7.265 -11.699 1.00 91.44 82 ASP A C 1
ATOM 643 O O . ASP A 1 82 ? 21.509 7.585 -12.548 1.00 91.44 82 ASP A O 1
ATOM 647 N N . LEU A 1 83 ? 19.512 7.909 -11.559 1.00 88.94 83 LEU A N 1
ATOM 648 C CA . LEU A 1 83 ? 19.078 8.996 -12.440 1.00 88.94 83 LEU A CA 1
ATOM 649 C C . LEU A 1 83 ? 20.065 10.176 -12.477 1.00 88.94 83 LEU A C 1
ATOM 651 O O . LEU A 1 83 ? 20.241 10.791 -13.526 1.00 88.94 83 LEU A O 1
ATOM 655 N N . GLN A 1 84 ? 20.694 10.506 -11.347 1.00 88.06 84 GLN A N 1
ATOM 656 C CA . GLN A 1 84 ? 21.568 11.676 -11.223 1.00 88.06 84 GLN A CA 1
ATOM 657 C C . GLN A 1 84 ? 22.970 11.410 -11.771 1.00 88.06 84 GLN A C 1
ATOM 659 O O . GLN A 1 84 ? 23.657 12.339 -12.196 1.00 88.06 84 GLN A O 1
ATOM 664 N N . ARG A 1 85 ? 23.413 10.150 -11.740 1.00 91.12 85 ARG A N 1
ATOM 665 C CA . ARG A 1 85 ? 24.773 9.756 -12.133 1.00 91.12 85 ARG A CA 1
ATOM 666 C C . ARG A 1 85 ? 24.856 9.113 -13.511 1.00 91.12 85 ARG A C 1
ATOM 668 O O . ARG A 1 85 ? 25.952 9.044 -14.062 1.00 91.12 85 ARG A O 1
ATOM 675 N N . MET A 1 86 ? 23.745 8.615 -14.051 1.00 91.81 86 MET A N 1
ATOM 676 C CA . MET A 1 86 ? 23.760 7.843 -15.290 1.00 91.81 86 MET A CA 1
ATOM 677 C C . MET A 1 86 ? 24.094 8.680 -16.523 1.00 91.81 86 MET A C 1
ATOM 679 O O . MET A 1 86 ? 23.635 9.806 -16.707 1.00 91.81 86 MET A O 1
ATOM 683 N N . THR A 1 87 ? 24.823 8.056 -17.438 1.00 94.25 87 THR A N 1
ATOM 684 C CA . THR A 1 87 ? 24.999 8.522 -18.812 1.00 94.25 87 THR A CA 1
ATOM 685 C C . THR A 1 87 ? 24.105 7.739 -19.777 1.00 94.25 87 THR A C 1
ATOM 687 O O . THR A 1 87 ? 23.570 6.673 -19.459 1.00 94.25 87 THR A O 1
ATOM 690 N N . SER A 1 88 ? 23.978 8.223 -21.015 1.00 91.19 88 SER A N 1
ATOM 691 C CA . SER A 1 88 ? 23.271 7.493 -22.077 1.00 91.19 88 SER A CA 1
ATOM 692 C C . SER A 1 88 ? 23.902 6.125 -22.373 1.00 91.19 88 SER A C 1
ATOM 694 O O . SER A 1 88 ? 23.185 5.166 -22.670 1.00 91.19 88 SER A O 1
ATOM 696 N N . SER A 1 89 ? 25.230 6.004 -22.247 1.00 94.50 89 SER A N 1
ATOM 697 C CA . SER A 1 89 ? 25.941 4.729 -22.363 1.00 94.50 89 SER A CA 1
ATOM 698 C C . SER A 1 89 ? 25.596 3.761 -21.238 1.00 94.50 89 SER A C 1
ATOM 700 O O . SER A 1 89 ? 25.418 2.576 -21.515 1.00 94.50 89 SER A O 1
ATOM 702 N N . ASP A 1 90 ? 25.448 4.241 -20.002 1.00 93.06 90 ASP A N 1
ATOM 703 C CA . ASP A 1 90 ? 25.119 3.383 -18.857 1.00 93.06 90 ASP A CA 1
ATOM 704 C C . ASP A 1 90 ? 23.731 2.770 -19.016 1.00 93.06 90 ASP A C 1
ATOM 706 O O . ASP A 1 90 ? 23.567 1.555 -18.876 1.00 93.06 90 ASP A O 1
ATOM 710 N N . LEU A 1 91 ? 22.746 3.586 -19.408 1.00 94.31 91 LEU A N 1
ATOM 711 C CA . LEU A 1 91 ? 21.393 3.109 -19.678 1.00 94.31 91 LEU A CA 1
ATOM 712 C C . LEU A 1 91 ? 21.376 2.096 -20.832 1.00 94.31 91 LEU A C 1
ATOM 714 O O . LEU A 1 91 ? 20.759 1.036 -20.721 1.00 94.31 91 LEU A O 1
ATOM 718 N N . LEU A 1 92 ? 22.085 2.381 -21.930 1.00 94.94 92 LEU A N 1
ATOM 719 C CA . LEU A 1 92 ? 22.156 1.483 -23.085 1.00 94.94 92 LEU A CA 1
ATOM 720 C C . LEU A 1 92 ? 22.819 0.144 -22.740 1.00 94.94 92 LEU A C 1
ATOM 722 O O . LEU A 1 92 ? 22.330 -0.910 -23.149 1.00 94.94 92 LEU A O 1
ATOM 726 N N . ASN A 1 93 ? 23.936 0.176 -22.015 1.00 96.31 93 ASN A N 1
ATOM 727 C CA . ASN A 1 93 ? 24.671 -1.022 -21.620 1.00 96.31 93 ASN A CA 1
ATOM 728 C C . ASN A 1 93 ? 23.852 -1.868 -20.645 1.00 96.31 93 ASN A C 1
ATOM 730 O O . ASN A 1 93 ? 23.756 -3.082 -20.822 1.00 96.31 93 ASN A O 1
ATOM 734 N N . THR A 1 94 ? 23.194 -1.221 -19.685 1.00 96.19 94 THR A N 1
ATOM 735 C CA . THR A 1 94 ? 22.299 -1.882 -18.733 1.00 96.19 94 THR A CA 1
ATOM 736 C C . THR A 1 94 ? 21.123 -2.541 -19.443 1.00 96.19 94 THR A C 1
ATOM 738 O O . THR A 1 94 ? 20.847 -3.721 -19.228 1.00 96.19 94 THR A O 1
ATOM 741 N N . LEU A 1 95 ? 20.474 -1.827 -20.365 1.00 96.38 95 LEU A N 1
ATOM 742 C CA . LEU A 1 95 ? 19.371 -2.372 -21.148 1.00 96.38 95 LEU A CA 1
ATOM 743 C C . LEU A 1 95 ? 19.823 -3.566 -22.000 1.00 96.38 95 LEU A C 1
ATOM 745 O O . LEU A 1 95 ? 19.147 -4.591 -22.032 1.00 96.38 95 LEU A O 1
ATOM 749 N N . LYS A 1 96 ? 20.991 -3.477 -22.650 1.00 97.06 96 LYS A N 1
ATOM 750 C CA . LYS A 1 96 ? 21.580 -4.607 -23.386 1.00 97.06 96 LYS A CA 1
ATOM 751 C C . LYS A 1 96 ? 21.857 -5.800 -22.474 1.00 97.06 96 LYS A C 1
ATOM 753 O O . LYS A 1 96 ? 21.616 -6.926 -22.897 1.00 97.06 96 LYS A O 1
ATOM 758 N N . ALA A 1 97 ? 22.347 -5.573 -21.258 1.00 96.25 97 ALA A N 1
ATOM 759 C CA . ALA A 1 97 ? 22.598 -6.639 -20.295 1.00 96.25 97 ALA A CA 1
ATOM 760 C C . ALA A 1 97 ? 21.295 -7.351 -19.906 1.00 96.25 97 ALA A C 1
ATOM 762 O O . ALA A 1 97 ? 21.219 -8.570 -20.031 1.00 96.25 97 ALA A O 1
ATOM 763 N N . VAL A 1 98 ? 20.252 -6.599 -19.539 1.00 97.44 98 VAL A N 1
ATOM 764 C CA . VAL A 1 98 ? 18.933 -7.151 -19.177 1.00 97.44 98 VAL A CA 1
ATOM 765 C C . VAL A 1 98 ? 18.299 -7.928 -20.334 1.00 97.44 98 VAL A C 1
ATOM 767 O O . VAL A 1 98 ? 17.726 -8.993 -20.133 1.00 97.44 98 VAL A O 1
ATOM 770 N N . ILE A 1 99 ? 18.431 -7.418 -21.558 1.00 97.19 99 ILE A N 1
ATOM 771 C CA . ILE A 1 99 ? 17.826 -8.007 -22.757 1.00 97.19 99 ILE A CA 1
ATOM 772 C C . ILE A 1 99 ? 18.559 -9.271 -23.238 1.00 97.19 99 ILE A C 1
ATOM 774 O O . ILE A 1 99 ? 17.916 -10.170 -23.791 1.00 97.19 99 ILE A O 1
ATOM 778 N N . ASN A 1 100 ? 19.888 -9.320 -23.107 1.00 97.25 100 ASN A N 1
ATOM 779 C CA . ASN A 1 100 ? 20.717 -10.371 -23.707 1.00 97.25 100 ASN A CA 1
ATOM 780 C C . ASN A 1 100 ? 21.187 -11.437 -22.714 1.00 97.25 100 ASN A C 1
ATOM 782 O O . ASN A 1 100 ? 21.509 -12.541 -23.145 1.00 97.25 100 ASN A O 1
ATOM 786 N N . ASN A 1 101 ? 21.246 -11.139 -21.414 1.00 97.81 101 ASN A N 1
ATOM 787 C CA . ASN A 1 101 ? 21.562 -12.142 -20.405 1.00 97.81 101 ASN A CA 1
ATOM 788 C C . ASN A 1 101 ? 20.273 -12.902 -20.027 1.00 97.81 101 ASN A C 1
ATOM 790 O O . ASN A 1 101 ? 19.385 -12.307 -19.409 1.00 97.81 101 ASN A O 1
ATOM 794 N N . PRO A 1 102 ? 20.157 -14.205 -20.360 1.00 96.94 102 PRO A N 1
ATOM 795 C CA . PRO A 1 102 ? 18.937 -14.975 -20.125 1.00 96.94 102 PRO A CA 1
ATOM 796 C C . PRO A 1 102 ? 18.575 -15.077 -18.641 1.00 96.94 102 PRO A C 1
ATOM 798 O O . PRO A 1 102 ? 17.392 -15.191 -18.327 1.00 96.94 102 PRO A O 1
ATOM 801 N N . SER A 1 103 ? 19.549 -14.947 -17.729 1.00 98.00 103 SER A N 1
ATOM 802 C CA . SER A 1 103 ? 19.314 -15.060 -16.287 1.00 98.00 103 SER A CA 1
ATOM 803 C C . SER A 1 103 ? 18.239 -14.089 -15.791 1.00 98.00 103 SER A C 1
ATOM 805 O O . SER A 1 103 ? 17.394 -14.478 -14.988 1.00 98.00 103 SER A O 1
ATOM 807 N N . TYR A 1 104 ? 18.198 -12.855 -16.312 1.00 98.06 104 TYR A N 1
ATOM 808 C CA . TYR A 1 104 ? 17.177 -11.884 -15.908 1.00 98.06 104 TYR A CA 1
ATOM 809 C C . TYR A 1 104 ? 15.772 -12.336 -16.302 1.00 98.06 104 TYR A C 1
ATOM 811 O O . TYR A 1 104 ? 14.851 -12.269 -15.489 1.00 98.06 104 TYR A O 1
ATOM 819 N N . LYS A 1 105 ? 15.603 -12.829 -17.536 1.00 97.38 105 LYS A N 1
ATOM 820 C CA . LYS A 1 105 ? 14.309 -13.328 -18.015 1.00 97.38 105 LYS A CA 1
ATOM 821 C C . LYS A 1 105 ? 13.909 -14.606 -17.282 1.00 97.38 105 LYS A C 1
ATOM 823 O O . LYS A 1 105 ? 12.749 -14.741 -16.916 1.00 97.38 105 LYS A O 1
ATOM 828 N N . GLU A 1 106 ? 14.842 -15.518 -17.031 1.00 97.81 106 GLU A N 1
ATOM 829 C CA . GLU A 1 106 ? 14.585 -16.745 -16.270 1.00 97.81 106 GLU A CA 1
ATOM 830 C C . GLU A 1 106 ? 14.138 -16.443 -14.837 1.00 97.81 106 GLU A C 1
ATOM 832 O O . GLU A 1 106 ? 13.136 -16.995 -14.381 1.00 97.81 106 GLU A O 1
ATOM 837 N N . ASN A 1 107 ? 14.819 -15.520 -14.152 1.00 97.25 107 ASN A N 1
ATOM 838 C CA . ASN A 1 107 ? 14.435 -15.082 -12.813 1.00 97.25 107 ASN A CA 1
ATOM 839 C C . ASN A 1 107 ? 13.075 -14.374 -12.820 1.00 97.25 107 ASN A C 1
ATOM 841 O O . ASN A 1 107 ? 12.232 -14.686 -11.983 1.00 97.25 107 ASN A O 1
ATOM 845 N N . ALA A 1 108 ? 12.812 -13.488 -13.786 1.00 96.62 108 ALA A N 1
ATOM 846 C CA . ALA A 1 108 ? 11.511 -12.831 -13.919 1.00 96.62 108 ALA A CA 1
ATOM 847 C C . ALA A 1 108 ? 10.377 -13.845 -14.167 1.00 96.62 108 ALA A C 1
ATOM 849 O O . ALA A 1 108 ? 9.344 -13.793 -13.507 1.00 96.62 108 ALA A O 1
ATOM 850 N N . MET A 1 109 ? 10.587 -14.831 -15.046 1.00 96.62 109 MET A N 1
ATOM 851 C CA . MET A 1 109 ? 9.624 -15.913 -15.290 1.00 96.62 109 MET A CA 1
ATOM 852 C C . MET A 1 109 ? 9.446 -16.822 -14.071 1.00 96.62 109 MET A C 1
ATOM 854 O O . MET A 1 109 ? 8.347 -17.315 -13.829 1.00 96.62 109 MET A O 1
ATOM 858 N N . LYS A 1 110 ? 10.504 -17.059 -13.287 1.00 96.12 110 LYS A N 1
ATOM 859 C CA . LYS A 1 110 ? 10.404 -17.786 -12.017 1.00 96.12 110 LYS A CA 1
ATOM 860 C C . LYS A 1 110 ? 9.506 -17.033 -11.036 1.00 96.12 110 LYS A C 1
ATOM 862 O O . LYS A 1 110 ? 8.630 -17.655 -10.447 1.00 96.12 110 LYS A O 1
ATOM 867 N N . LEU A 1 111 ? 9.698 -15.721 -10.891 1.00 93.38 111 LEU A N 1
ATOM 868 C CA . LEU A 1 111 ? 8.849 -14.882 -10.041 1.00 93.38 111 LEU A CA 1
ATOM 869 C C . LEU A 1 111 ? 7.398 -14.863 -10.532 1.00 93.38 111 LEU A C 1
ATOM 871 O O . LEU A 1 111 ? 6.505 -15.012 -9.710 1.00 93.38 111 LEU A O 1
ATOM 875 N N . SER A 1 112 ? 7.177 -14.767 -11.846 1.00 93.81 112 SER A N 1
ATOM 876 C CA . SER A 1 112 ? 5.849 -14.865 -12.469 1.00 93.81 112 SER A CA 1
ATOM 877 C C . SER A 1 112 ? 5.146 -16.173 -12.105 1.00 93.81 112 SER A C 1
ATOM 879 O O . SER A 1 112 ? 4.026 -16.154 -11.610 1.00 93.81 112 SER A O 1
ATOM 881 N N . ARG A 1 113 ? 5.815 -17.323 -12.268 1.00 94.31 113 ARG A N 1
ATOM 882 C CA . ARG A 1 113 ? 5.224 -18.632 -11.932 1.00 94.31 113 ARG A CA 1
ATOM 883 C C . ARG A 1 113 ? 4.792 -18.715 -10.475 1.00 94.31 113 ARG A C 1
ATOM 885 O O . ARG A 1 113 ? 3.713 -19.219 -10.216 1.00 94.31 113 ARG A O 1
ATOM 892 N N . ILE A 1 114 ? 5.625 -18.222 -9.559 1.00 89.75 114 ILE A N 1
ATOM 893 C CA . ILE A 1 114 ? 5.293 -18.180 -8.129 1.00 89.75 114 ILE A CA 1
ATOM 894 C C . ILE A 1 114 ? 4.112 -17.231 -7.894 1.00 89.75 114 ILE A C 1
ATOM 896 O O . ILE A 1 114 ? 3.187 -17.572 -7.173 1.00 89.75 114 ILE A O 1
ATOM 900 N N . HIS A 1 115 ? 4.100 -16.080 -8.570 1.00 86.25 115 HIS A N 1
ATOM 901 C CA . HIS A 1 115 ? 3.040 -15.086 -8.436 1.00 86.25 115 HIS A CA 1
ATOM 902 C C . HIS A 1 115 ? 1.671 -15.628 -8.861 1.00 86.25 115 HIS A C 1
ATOM 904 O O . HIS A 1 115 ? 0.673 -15.343 -8.207 1.00 86.25 115 HIS A O 1
ATOM 910 N N . HIS A 1 116 ? 1.631 -16.449 -9.911 1.00 86.50 116 HIS A N 1
ATOM 911 C CA . HIS A 1 116 ? 0.418 -17.130 -10.376 1.00 86.50 116 HIS A CA 1
ATOM 912 C C . HIS A 1 116 ? 0.023 -18.353 -9.533 1.00 86.50 116 HIS A C 1
ATOM 914 O O . HIS A 1 116 ? -1.120 -18.799 -9.618 1.00 86.50 116 HIS A O 1
ATOM 920 N N . ASP A 1 117 ? 0.938 -18.914 -8.739 1.00 87.44 117 ASP A N 1
ATOM 921 C CA . ASP A 1 117 ? 0.725 -20.150 -7.975 1.00 87.44 117 ASP A CA 1
ATOM 922 C C . ASP A 1 117 ? 0.014 -19.873 -6.643 1.00 87.44 117 ASP A C 1
ATOM 924 O O . ASP A 1 117 ? 0.590 -19.934 -5.555 1.00 87.44 117 ASP A O 1
ATOM 928 N N . GLN A 1 118 ? -1.267 -19.516 -6.741 1.00 80.75 118 GLN A N 1
ATOM 929 C CA . GLN A 1 118 ? -2.106 -19.184 -5.596 1.00 80.75 118 GLN A CA 1
ATOM 930 C C . GLN A 1 118 ? -3.410 -19.991 -5.603 1.00 80.75 118 GLN A C 1
ATOM 932 O O . GLN A 1 118 ? -4.001 -20.214 -6.660 1.00 80.75 118 GLN A O 1
ATOM 937 N N . PRO A 1 119 ? -3.922 -20.397 -4.424 1.00 79.50 119 PRO A N 1
ATOM 938 C CA . PRO A 1 119 ? -5.122 -21.234 -4.329 1.00 79.50 119 PRO A CA 1
ATOM 939 C C . PRO A 1 119 ? -6.420 -20.493 -4.681 1.00 79.50 119 PRO A C 1
ATOM 941 O O . PRO A 1 119 ? -7.442 -21.126 -4.930 1.00 79.50 119 PRO A O 1
ATOM 944 N N . MET A 1 120 ? -6.399 -19.162 -4.656 1.00 81.19 120 MET A N 1
ATOM 945 C CA . MET A 1 120 ? -7.538 -18.295 -4.936 1.00 81.19 120 MET A CA 1
ATOM 946 C C . MET A 1 120 ? -7.015 -17.007 -5.558 1.00 81.19 120 MET A C 1
ATOM 948 O O . MET A 1 120 ? -6.000 -16.481 -5.084 1.00 81.19 120 MET A O 1
ATOM 952 N N . LYS A 1 121 ? -7.722 -16.498 -6.577 1.00 81.38 121 LYS A N 1
ATOM 953 C CA . LYS A 1 121 ? -7.378 -15.215 -7.186 1.00 81.38 121 LYS A CA 1
ATOM 954 C C . LYS A 1 121 ? -7.438 -14.116 -6.124 1.00 81.38 121 LYS A C 1
ATOM 956 O O . LYS A 1 121 ? -8.315 -14.156 -5.256 1.00 81.38 121 LYS A O 1
ATOM 961 N N . PRO A 1 122 ? -6.545 -13.124 -6.176 1.00 79.00 122 PRO A N 1
ATOM 962 C CA . PRO A 1 122 ? -6.497 -12.119 -5.123 1.00 79.00 122 PRO A CA 1
ATOM 963 C C . PRO A 1 122 ? -7.789 -11.306 -4.966 1.00 79.00 122 PRO A C 1
ATOM 965 O O . PRO A 1 122 ? -8.189 -11.004 -3.843 1.00 79.00 122 PRO A O 1
ATOM 968 N N . LEU A 1 123 ? -8.475 -11.024 -6.077 1.00 78.31 123 LEU A N 1
ATOM 969 C CA . LEU A 1 123 ? -9.755 -10.321 -6.076 1.00 78.31 123 LEU A CA 1
ATOM 970 C C . LEU A 1 123 ? -10.852 -11.125 -5.366 1.00 78.31 123 LEU A C 1
ATOM 972 O O . LEU A 1 123 ? -11.478 -10.618 -4.438 1.00 78.31 123 LEU A O 1
ATOM 976 N N . ASP A 1 124 ? -11.011 -12.402 -5.725 1.00 80.62 124 ASP A N 1
ATOM 977 C CA . ASP A 1 124 ? -11.966 -13.314 -5.082 1.00 80.62 124 ASP A CA 1
ATOM 978 C C . ASP A 1 124 ? -11.707 -13.402 -3.568 1.00 80.62 124 ASP A C 1
ATOM 980 O O . ASP A 1 124 ? -12.638 -13.431 -2.760 1.00 80.62 124 ASP A O 1
ATOM 984 N N . ARG A 1 125 ? -10.426 -13.396 -3.169 1.00 81.62 125 ARG A N 1
ATOM 985 C CA . ARG A 1 125 ? -10.008 -13.394 -1.762 1.00 81.62 125 ARG A CA 1
ATOM 986 C C . ARG A 1 125 ? -10.468 -12.122 -1.054 1.00 81.62 125 ARG A C 1
ATOM 988 O O . ARG A 1 125 ? -11.020 -12.209 0.040 1.00 81.62 125 ARG A O 1
ATOM 995 N N . ALA A 1 126 ? -10.261 -10.957 -1.661 1.00 81.62 126 ALA A N 1
ATOM 996 C CA . ALA A 1 126 ? -10.691 -9.675 -1.108 1.00 81.62 126 ALA A CA 1
ATOM 997 C C . ALA A 1 126 ? -12.204 -9.628 -0.891 1.00 81.62 126 ALA A C 1
ATOM 999 O O . ALA A 1 126 ? -12.670 -9.335 0.211 1.00 81.62 126 A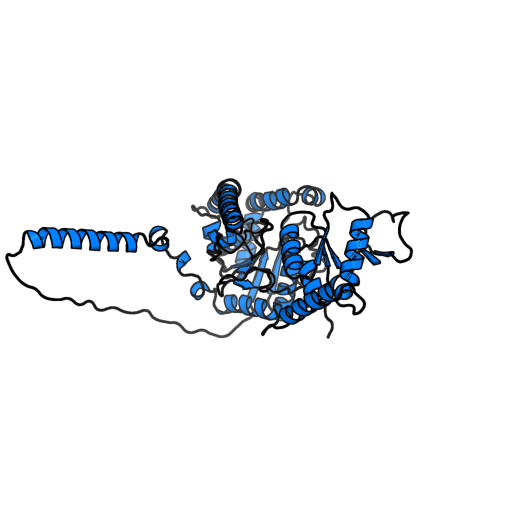LA A O 1
ATOM 1000 N N . VAL A 1 127 ? -12.956 -9.985 -1.934 1.00 83.56 127 VAL A N 1
ATOM 1001 C CA . VAL A 1 127 ? -14.419 -10.024 -1.917 1.00 83.56 127 VAL A CA 1
ATOM 1002 C C . VAL A 1 127 ? -14.912 -10.973 -0.833 1.00 83.56 127 VAL A C 1
ATOM 1004 O O . VAL A 1 127 ? -15.721 -10.576 0.004 1.00 83.56 127 VAL A O 1
ATOM 1007 N N . PHE A 1 128 ? -14.352 -12.185 -0.757 1.00 86.62 128 PHE A N 1
ATOM 1008 C CA . PHE A 1 128 ? -14.705 -13.159 0.274 1.00 86.62 128 PHE A CA 1
ATOM 1009 C C . PHE A 1 128 ? -14.595 -12.584 1.693 1.00 86.62 128 PHE A C 1
ATOM 1011 O O . PHE A 1 128 ? -15.481 -12.811 2.522 1.00 86.62 128 PHE A O 1
ATOM 1018 N N . TRP A 1 129 ? -13.518 -11.850 1.980 1.00 86.00 129 TRP A N 1
ATOM 1019 C CA . TRP A 1 129 ? -13.235 -11.294 3.303 1.00 86.00 129 TRP A CA 1
ATOM 1020 C C . TRP A 1 129 ? -14.077 -10.067 3.649 1.00 86.00 129 TRP A C 1
ATOM 1022 O O . TRP A 1 129 ? -14.512 -9.928 4.796 1.00 86.00 129 TRP A O 1
ATOM 1032 N N . ILE A 1 130 ? -14.365 -9.218 2.664 1.00 82.38 130 ILE A N 1
ATOM 1033 C CA . ILE A 1 130 ? -15.310 -8.107 2.820 1.00 82.38 130 ILE A CA 1
ATOM 1034 C C . ILE A 1 130 ? -16.702 -8.667 3.123 1.00 82.38 130 ILE A C 1
ATOM 1036 O O . ILE A 1 130 ? -17.307 -8.326 4.143 1.00 82.38 130 ILE A O 1
ATOM 1040 N N . GLU A 1 131 ? -17.173 -9.620 2.318 1.00 84.75 131 GLU A N 1
ATOM 1041 C CA . GLU A 1 131 ? -18.449 -10.288 2.558 1.00 84.75 131 GLU A CA 1
ATOM 1042 C C . GLU A 1 131 ? -18.469 -11.040 3.895 1.00 84.75 131 GLU A C 1
ATOM 1044 O O . GLU A 1 131 ? -19.500 -11.082 4.565 1.00 84.75 131 GLU A O 1
ATOM 1049 N N . PHE A 1 132 ? -17.350 -11.639 4.317 1.00 86.00 132 PHE A N 1
ATOM 1050 C CA . PHE A 1 132 ? -17.237 -12.307 5.614 1.00 86.00 132 PHE A CA 1
ATOM 1051 C C . PHE A 1 132 ? -17.556 -11.340 6.757 1.00 86.00 132 PHE A C 1
ATOM 1053 O O . PHE A 1 132 ? -18.381 -11.655 7.616 1.00 86.00 132 PHE A O 1
ATOM 1060 N N . ILE A 1 133 ? -16.982 -10.136 6.743 1.00 85.62 133 ILE A N 1
ATOM 1061 C CA . ILE A 1 133 ? -17.282 -9.122 7.761 1.00 85.62 133 ILE A CA 1
ATOM 1062 C C . ILE A 1 133 ? -18.747 -8.707 7.713 1.00 85.62 133 ILE A C 1
ATOM 1064 O O . ILE A 1 133 ? -19.380 -8.591 8.765 1.00 85.62 133 ILE A O 1
ATOM 1068 N N . MET A 1 134 ? -19.307 -8.533 6.517 1.00 84.31 134 MET A N 1
ATOM 1069 C CA . MET A 1 134 ? -20.718 -8.183 6.358 1.00 84.31 134 MET A CA 1
ATOM 1070 C C . MET A 1 134 ? -21.642 -9.274 6.920 1.00 84.31 134 MET A C 1
ATOM 1072 O O . MET A 1 134 ? -22.582 -8.961 7.657 1.00 84.31 134 MET A O 1
ATOM 1076 N N . ARG A 1 135 ? -21.349 -10.552 6.633 1.00 85.44 135 ARG A N 1
ATOM 1077 C CA . ARG A 1 135 ? -22.093 -11.727 7.127 1.00 85.44 135 ARG A CA 1
ATOM 1078 C C . ARG A 1 135 ? -22.059 -11.831 8.647 1.00 85.44 135 ARG A C 1
ATOM 1080 O O . ARG A 1 135 ? -23.060 -12.182 9.265 1.00 85.44 135 ARG A O 1
ATOM 1087 N N . HIS A 1 136 ? -20.918 -11.518 9.249 1.00 84.44 136 HIS A N 1
ATOM 1088 C CA . HIS A 1 136 ? -20.688 -11.727 10.676 1.00 84.44 136 HIS A CA 1
ATOM 1089 C C . HIS A 1 136 ? -20.825 -10.453 11.518 1.00 84.44 136 HIS A C 1
ATOM 1091 O O . HIS A 1 136 ? -20.661 -10.513 12.737 1.00 84.44 136 HIS A O 1
ATOM 1097 N N . LYS A 1 137 ? -21.180 -9.322 10.887 1.00 83.75 137 LYS A N 1
ATOM 1098 C CA . LYS A 1 137 ? -21.281 -7.991 11.511 1.00 83.75 137 LYS A CA 1
ATOM 1099 C C . LYS A 1 137 ? -20.003 -7.634 12.283 1.00 83.75 137 LYS A C 1
ATOM 1101 O O . LYS A 1 137 ? -20.054 -7.184 13.428 1.00 83.75 137 LYS A O 1
ATOM 1106 N N . GLY A 1 138 ? -18.864 -7.875 11.635 1.00 83.06 138 GLY A N 1
ATOM 1107 C CA . GLY A 1 138 ? -17.526 -7.718 12.203 1.00 83.06 138 GLY A CA 1
ATOM 1108 C C . GLY A 1 138 ? -16.724 -9.020 12.257 1.00 83.06 138 GLY A C 1
ATOM 1109 O O . GLY A 1 138 ? -17.235 -10.117 12.039 1.00 83.06 138 GLY A O 1
ATOM 1110 N N . ALA A 1 139 ? -15.442 -8.898 12.593 1.00 85.44 139 ALA A N 1
ATOM 1111 C CA . ALA A 1 139 ? -14.479 -9.989 12.712 1.00 85.44 139 ALA A CA 1
ATOM 1112 C C . ALA A 1 139 ? -13.738 -9.957 14.063 1.00 85.44 139 ALA A C 1
ATOM 1114 O O . ALA A 1 139 ? -12.607 -10.421 14.177 1.00 85.44 139 ALA A O 1
ATOM 1115 N N . LYS A 1 140 ? -14.393 -9.470 15.130 1.00 82.56 140 LYS A N 1
ATOM 1116 C CA . LYS A 1 140 ? -13.817 -9.354 16.490 1.00 82.56 140 LYS A CA 1
ATOM 1117 C C . LYS A 1 140 ? -13.138 -10.629 17.007 1.00 82.56 140 LYS A C 1
ATOM 1119 O O . LYS A 1 140 ? -12.175 -10.542 17.755 1.00 82.56 140 LYS A O 1
ATOM 1124 N N . HIS A 1 141 ? -13.627 -11.803 16.612 1.00 81.69 141 HIS A N 1
ATOM 1125 C CA . HIS A 1 141 ? -13.077 -13.104 17.010 1.00 81.69 141 HIS A CA 1
ATOM 1126 C C . HIS A 1 141 ? -11.763 -13.471 16.301 1.00 81.69 141 HIS A C 1
ATOM 1128 O O . HIS A 1 141 ? -11.052 -14.354 16.773 1.00 81.69 141 HIS A O 1
ATOM 1134 N N . LEU A 1 142 ? -11.446 -12.816 15.181 1.00 81.75 142 LEU A N 1
ATOM 1135 C CA . LEU A 1 142 ? -10.169 -12.958 14.481 1.00 81.75 142 LEU A CA 1
ATOM 1136 C C . LEU A 1 142 ? -9.127 -11.957 14.993 1.00 81.75 142 LEU A C 1
ATOM 1138 O O . LEU A 1 142 ? -7.951 -12.094 14.657 1.00 81.75 142 LEU A O 1
ATOM 1142 N N . ARG A 1 143 ? -9.543 -10.962 15.795 1.00 78.50 143 ARG A N 1
ATOM 1143 C CA . ARG A 1 143 ? -8.652 -9.911 16.290 1.00 78.50 143 ARG A CA 1
ATOM 1144 C C . ARG A 1 143 ? -7.604 -10.468 17.239 1.00 78.50 143 ARG A C 1
ATOM 1146 O O . ARG A 1 143 ? -7.943 -11.277 18.110 1.00 78.50 143 ARG A O 1
ATOM 1153 N N . PRO A 1 144 ? -6.346 -10.013 17.116 1.00 76.38 144 PRO A N 1
ATOM 1154 C CA . PRO A 1 144 ? -5.331 -10.328 18.097 1.00 76.38 144 PRO A CA 1
ATOM 1155 C C . PRO A 1 144 ? -5.819 -9.939 19.498 1.00 76.38 144 PRO A C 1
ATOM 1157 O O . PRO A 1 144 ? -6.363 -8.857 19.713 1.00 76.38 144 PRO A O 1
ATOM 1160 N N . ALA A 1 145 ? -5.624 -10.830 20.473 1.00 80.38 145 ALA A N 1
ATOM 1161 C CA . ALA A 1 145 ? -6.052 -10.579 21.851 1.00 80.38 145 ALA A CA 1
ATOM 1162 C C . ALA A 1 145 ? -5.316 -9.392 22.501 1.00 80.38 145 ALA A C 1
ATOM 1164 O O . ALA A 1 145 ? -5.772 -8.884 23.523 1.00 80.38 145 ALA A O 1
ATOM 1165 N N . ILE A 1 146 ? -4.198 -8.969 21.905 1.00 80.75 146 ILE A N 1
ATOM 1166 C CA . ILE A 1 146 ? -3.330 -7.878 22.353 1.00 80.75 146 ILE A CA 1
ATOM 1167 C C . ILE A 1 146 ? -4.065 -6.531 22.442 1.00 80.75 146 ILE A C 1
ATOM 1169 O O . ILE A 1 146 ? -3.899 -5.864 23.459 1.00 80.75 146 ILE A O 1
ATOM 1173 N N . HIS A 1 147 ? -5.012 -6.235 21.546 1.00 80.38 147 HIS A N 1
ATOM 1174 C CA . HIS A 1 147 ? -5.853 -5.032 21.636 1.00 80.38 147 HIS A CA 1
ATOM 1175 C C . HIS A 1 147 ? -6.704 -4.952 22.920 1.00 80.38 147 HIS A C 1
ATOM 1177 O O . HIS A 1 147 ? -7.193 -3.887 23.284 1.00 80.38 147 HIS A O 1
ATOM 1183 N N . ASN A 1 148 ? -6.912 -6.078 23.617 1.00 83.44 148 ASN A N 1
ATOM 1184 C CA . ASN A 1 148 ? -7.646 -6.133 24.886 1.00 83.44 148 ASN A CA 1
ATOM 1185 C C . ASN A 1 148 ? -6.719 -6.213 26.112 1.00 83.44 148 ASN A C 1
ATOM 1187 O O . ASN A 1 148 ? -7.208 -6.308 27.242 1.00 83.44 148 ASN A O 1
ATOM 1191 N N . LEU A 1 149 ? -5.397 -6.236 25.913 1.00 84.44 149 LEU A N 1
ATOM 1192 C CA . LEU A 1 149 ? -4.424 -6.304 26.997 1.00 84.44 149 LEU A CA 1
ATOM 1193 C C . LEU A 1 149 ? -4.062 -4.906 27.488 1.00 84.44 149 LEU A C 1
ATOM 1195 O O . LEU A 1 149 ? -3.852 -3.968 26.728 1.00 84.44 149 LEU A O 1
ATOM 1199 N N . THR A 1 150 ? -3.912 -4.784 28.802 1.00 87.06 150 THR A N 1
ATOM 1200 C CA . THR A 1 150 ? -3.286 -3.596 29.390 1.00 87.06 150 THR A CA 1
ATOM 1201 C C . THR A 1 150 ? -1.782 -3.571 29.113 1.00 87.06 150 THR A C 1
ATOM 1203 O O . THR A 1 150 ? -1.149 -4.618 28.960 1.00 87.06 150 THR A O 1
ATOM 1206 N N . TRP A 1 151 ? -1.174 -2.381 29.129 1.00 83.25 151 TRP A N 1
ATOM 1207 C CA . TRP A 1 151 ? 0.256 -2.211 28.835 1.00 83.25 151 TRP A CA 1
ATOM 1208 C C . TRP A 1 151 ? 1.176 -3.092 29.706 1.00 83.25 151 TRP A C 1
ATOM 1210 O O . TRP A 1 151 ? 2.203 -3.578 29.232 1.00 83.25 151 TRP A O 1
ATOM 1220 N N . TYR A 1 152 ? 0.814 -3.338 30.971 1.00 83.25 152 TYR A N 1
ATOM 1221 C CA . TYR A 1 152 ? 1.602 -4.171 31.883 1.00 83.25 152 TYR A CA 1
ATOM 1222 C C . TYR A 1 152 ? 1.401 -5.671 31.641 1.00 83.25 152 TYR A C 1
ATOM 1224 O O . TYR A 1 152 ? 2.351 -6.428 31.817 1.00 83.25 152 TYR A O 1
ATOM 1232 N N . GLN A 1 153 ? 0.215 -6.104 31.197 1.00 86.44 153 GLN A N 1
ATOM 1233 C CA . GLN A 1 153 ? -0.027 -7.489 30.766 1.00 86.44 153 GLN A CA 1
ATOM 1234 C C . GLN A 1 153 ? 0.681 -7.788 29.447 1.00 86.44 153 GLN A C 1
ATOM 1236 O O . GLN A 1 153 ? 1.291 -8.843 29.304 1.00 86.44 153 GLN A O 1
ATOM 1241 N N . TYR A 1 154 ? 0.655 -6.840 28.508 1.00 84.38 154 TYR A N 1
ATOM 1242 C CA . TYR A 1 154 ? 1.385 -6.948 27.248 1.00 84.38 154 TYR A CA 1
ATOM 1243 C C . TYR A 1 154 ? 2.887 -7.168 27.486 1.00 84.38 154 TYR A C 1
ATOM 1245 O O . TYR A 1 154 ? 3.484 -8.094 26.943 1.00 84.38 154 TYR A O 1
ATOM 1253 N N . ASN A 1 155 ? 3.475 -6.393 28.401 1.00 86.38 155 ASN A N 1
ATOM 1254 C CA . ASN A 1 155 ? 4.879 -6.530 28.799 1.00 86.38 155 ASN A CA 1
ATOM 1255 C C . ASN A 1 155 ? 5.126 -7.623 29.861 1.00 86.38 155 ASN A C 1
ATOM 1257 O O . ASN A 1 155 ? 6.231 -7.719 30.394 1.00 86.38 155 ASN A O 1
ATOM 1261 N N . SER A 1 156 ? 4.117 -8.443 30.190 1.00 91.62 156 SER A N 1
ATOM 1262 C CA . SER A 1 156 ? 4.196 -9.522 31.190 1.00 91.62 156 SER A CA 1
ATOM 1263 C C . SER A 1 156 ? 4.733 -9.082 32.565 1.00 91.62 156 SER A C 1
ATOM 1265 O O . SER A 1 156 ? 5.345 -9.871 33.290 1.00 91.62 156 SER A O 1
ATOM 1267 N N . LEU A 1 157 ? 4.533 -7.817 32.949 1.00 92.06 157 LEU A N 1
ATOM 1268 C CA . LEU A 1 157 ? 5.026 -7.260 34.214 1.00 92.06 157 LEU A CA 1
ATOM 1269 C C . LEU A 1 157 ? 4.307 -7.855 35.427 1.00 92.06 157 LEU A C 1
ATOM 1271 O O . LEU A 1 157 ? 4.888 -7.952 36.504 1.00 92.06 157 LEU A O 1
ATOM 1275 N N . ASP A 1 158 ? 3.062 -8.287 35.252 1.00 92.94 158 ASP A N 1
ATOM 1276 C CA . ASP A 1 158 ? 2.292 -9.045 36.234 1.00 92.94 158 ASP A CA 1
ATOM 1277 C C . ASP A 1 158 ? 2.909 -10.430 36.497 1.00 92.94 158 ASP A C 1
ATOM 1279 O O . ASP A 1 158 ? 3.083 -10.823 37.653 1.00 92.94 158 ASP A O 1
ATOM 1283 N N . VAL A 1 159 ? 3.317 -11.139 35.440 1.00 93.25 159 VAL A N 1
ATOM 1284 C CA . VAL A 1 159 ? 4.021 -12.427 35.528 1.00 93.25 159 VAL A CA 1
ATOM 1285 C C . VAL A 1 159 ? 5.402 -12.244 36.148 1.00 93.25 159 VAL A C 1
ATOM 1287 O O . VAL A 1 159 ? 5.755 -12.973 37.074 1.00 93.25 159 VAL A O 1
ATOM 1290 N N . ILE A 1 160 ? 6.174 -11.255 35.689 1.00 94.50 160 ILE A N 1
ATOM 1291 C CA . ILE A 1 160 ? 7.491 -10.930 36.254 1.00 94.50 160 ILE A CA 1
ATOM 1292 C C . ILE A 1 160 ? 7.347 -10.577 37.737 1.00 94.50 160 ILE A C 1
ATOM 1294 O O . ILE A 1 160 ? 8.065 -11.126 38.572 1.00 94.50 160 ILE A O 1
ATOM 1298 N N . GLY A 1 161 ? 6.378 -9.729 38.086 1.00 95.75 161 GLY A N 1
ATOM 1299 C CA . GLY A 1 161 ? 6.071 -9.365 39.466 1.00 95.75 161 GLY A CA 1
ATOM 1300 C C . GLY A 1 161 ? 5.704 -10.577 40.325 1.00 95.75 161 GLY A C 1
ATOM 1301 O O . GLY A 1 161 ? 6.219 -10.722 41.434 1.00 95.75 161 GLY A O 1
ATOM 1302 N N . PHE A 1 162 ? 4.882 -11.494 39.805 1.00 95.75 162 PHE A N 1
ATOM 1303 C CA . PHE A 1 162 ? 4.540 -12.744 40.486 1.00 95.75 162 PHE A CA 1
ATOM 1304 C C . PHE A 1 162 ? 5.764 -13.645 40.697 1.00 95.75 162 PHE A C 1
ATOM 1306 O O . PHE A 1 162 ? 5.966 -14.150 41.800 1.00 95.75 162 PHE A O 1
ATOM 1313 N N . LEU A 1 163 ? 6.614 -13.816 39.681 1.00 95.75 163 LEU A N 1
ATOM 1314 C CA . LEU A 1 163 ? 7.845 -14.604 39.789 1.00 95.75 163 LEU A CA 1
ATOM 1315 C C . LEU A 1 163 ? 8.817 -13.999 40.808 1.00 95.75 163 LEU A C 1
ATOM 1317 O O . LEU A 1 163 ? 9.380 -14.731 41.622 1.00 95.75 163 LEU A O 1
ATOM 1321 N N . LEU A 1 164 ? 8.971 -12.671 40.822 1.00 96.12 164 LEU A N 1
ATOM 1322 C CA . LEU A 1 164 ? 9.764 -11.961 41.827 1.00 96.12 164 LEU A CA 1
ATOM 1323 C C . LEU A 1 164 ? 9.187 -12.153 43.235 1.00 96.12 164 LEU A C 1
ATOM 1325 O O . LEU A 1 164 ? 9.947 -12.390 44.173 1.00 96.12 164 LEU A O 1
ATOM 1329 N N . ALA A 1 165 ? 7.862 -12.135 43.392 1.00 96.06 165 ALA A N 1
ATOM 1330 C CA . ALA A 1 165 ? 7.207 -12.432 44.664 1.00 96.06 165 ALA A CA 1
ATOM 1331 C C . ALA A 1 165 ? 7.415 -13.896 45.096 1.00 96.06 165 ALA A C 1
ATOM 1333 O O . ALA A 1 165 ? 7.685 -14.155 46.270 1.00 96.06 165 ALA A O 1
ATOM 1334 N N . CYS A 1 166 ? 7.357 -14.861 44.173 1.00 95.81 166 CYS A N 1
ATOM 1335 C CA . CYS A 1 166 ? 7.702 -16.261 44.436 1.00 95.81 166 CYS A CA 1
ATOM 1336 C C . CYS A 1 166 ? 9.166 -16.421 44.862 1.00 95.81 166 CYS A C 1
ATOM 1338 O O . CYS A 1 166 ? 9.453 -17.147 45.809 1.00 95.81 166 CYS A O 1
ATOM 1340 N N . MET A 1 167 ? 10.093 -15.711 44.219 1.00 94.81 167 MET A N 1
ATOM 1341 C CA . MET A 1 167 ? 11.505 -15.710 44.606 1.00 94.81 167 MET A CA 1
ATOM 1342 C C . MET A 1 167 ? 11.715 -15.068 45.978 1.00 94.81 167 MET A C 1
ATOM 1344 O O . MET A 1 167 ? 12.398 -15.642 46.821 1.00 94.81 167 MET A O 1
ATOM 1348 N N . ALA A 1 168 ? 11.086 -13.923 46.247 1.00 94.62 168 ALA A N 1
ATOM 1349 C CA . ALA A 1 168 ? 11.160 -13.250 47.540 1.00 94.62 168 ALA A CA 1
ATOM 1350 C C . ALA A 1 168 ? 10.559 -14.106 48.662 1.00 94.62 168 ALA A C 1
ATOM 1352 O O . ALA A 1 168 ? 11.152 -14.223 49.731 1.00 94.62 168 ALA A O 1
ATOM 1353 N N . THR A 1 169 ? 9.419 -14.758 48.415 1.00 93.38 169 THR A N 1
ATOM 1354 C CA . THR A 1 169 ? 8.810 -15.698 49.367 1.00 93.38 169 THR A CA 1
ATOM 1355 C C . THR A 1 169 ? 9.644 -16.957 49.537 1.00 93.38 169 THR A C 1
ATOM 1357 O O . THR A 1 169 ? 9.770 -17.415 50.661 1.00 93.38 169 THR A O 1
ATOM 1360 N N . PHE A 1 170 ?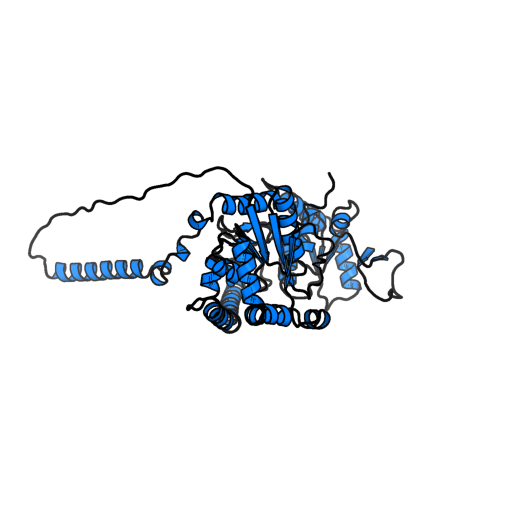 10.270 -17.493 48.488 1.00 93.12 170 PHE A N 1
ATOM 1361 C CA . PHE A 1 170 ? 11.214 -18.603 48.610 1.00 93.12 170 PHE A CA 1
ATOM 1362 C C . PHE A 1 170 ? 12.436 -18.207 49.444 1.00 93.12 170 PHE A C 1
ATOM 1364 O O . PHE A 1 170 ? 12.789 -18.926 50.368 1.00 93.12 170 PHE A O 1
ATOM 1371 N N . ILE A 1 171 ? 13.036 -17.039 49.201 1.00 91.19 171 ILE A N 1
ATOM 1372 C CA . ILE A 1 171 ? 14.148 -16.507 50.005 1.00 91.19 171 ILE A CA 1
ATOM 1373 C C . ILE A 1 171 ? 13.701 -16.281 51.454 1.00 91.19 171 ILE A C 1
ATOM 1375 O O . ILE A 1 171 ? 14.406 -16.658 52.390 1.00 91.19 171 ILE A O 1
ATOM 1379 N N . PHE A 1 172 ? 12.510 -15.721 51.666 1.00 91.38 172 PHE A N 1
ATOM 1380 C CA . PHE A 1 172 ? 11.917 -15.556 52.990 1.00 91.38 172 PHE A CA 1
ATOM 1381 C C . PHE A 1 172 ? 11.667 -16.905 53.673 1.00 91.38 172 PHE A C 1
ATOM 1383 O O . PHE A 1 172 ? 11.976 -17.064 54.844 1.00 91.38 172 PHE A O 1
ATOM 1390 N N . LEU A 1 173 ? 11.154 -17.902 52.955 1.00 87.69 173 LEU A N 1
ATOM 1391 C CA . LEU A 1 173 ? 10.938 -19.251 53.467 1.00 87.69 173 LEU A CA 1
ATOM 1392 C C . LEU A 1 173 ? 12.255 -19.966 53.732 1.00 87.69 173 LEU A C 1
ATOM 1394 O O . LEU A 1 173 ? 12.327 -20.666 54.719 1.00 87.69 173 LEU A O 1
ATOM 1398 N N . VAL A 1 174 ? 13.302 -19.787 52.929 1.00 84.19 174 VAL A N 1
ATOM 1399 C CA . VAL A 1 174 ? 14.635 -20.355 53.180 1.00 84.19 174 VAL A CA 1
ATOM 1400 C C . VAL A 1 174 ? 15.274 -19.690 54.398 1.00 84.19 174 VAL A C 1
ATOM 1402 O O . VAL A 1 174 ? 15.734 -20.389 55.291 1.00 84.19 174 VAL A O 1
ATOM 1405 N N . THR A 1 175 ? 15.236 -18.359 54.499 1.00 80.31 175 THR A N 1
ATOM 1406 C CA . THR A 1 175 ? 15.731 -17.623 55.680 1.00 80.31 175 THR A CA 1
ATOM 1407 C C . THR A 1 175 ? 14.934 -17.965 56.935 1.00 80.31 175 THR A C 1
ATOM 1409 O O . THR A 1 175 ? 15.514 -18.159 58.001 1.00 80.31 175 THR A O 1
ATOM 1412 N N . LYS A 1 176 ? 13.612 -18.120 56.814 1.00 76.56 176 LYS A N 1
ATOM 1413 C CA . LYS A 1 176 ? 12.762 -18.607 57.896 1.00 76.56 176 LYS A CA 1
ATOM 1414 C C . LYS A 1 176 ? 12.980 -20.082 58.175 1.00 76.56 176 LYS A C 1
ATOM 1416 O O . LYS A 1 176 ? 13.022 -20.394 59.340 1.00 76.56 176 LYS A O 1
ATOM 1421 N N . CYS A 1 177 ? 13.211 -20.962 57.205 1.00 64.62 177 CYS A N 1
ATOM 1422 C CA . CYS A 1 177 ? 13.525 -22.383 57.407 1.00 64.62 177 CYS A CA 1
ATOM 1423 C C . CYS A 1 177 ? 14.894 -22.572 58.071 1.00 64.62 177 CYS A C 1
ATOM 1425 O O . CYS A 1 177 ? 15.009 -23.421 58.947 1.00 64.62 177 CYS A O 1
ATOM 1427 N N . CYS A 1 178 ? 15.888 -21.729 57.771 1.00 60.06 178 CYS A N 1
ATOM 1428 C CA . CYS A 1 178 ? 17.124 -21.640 58.557 1.00 60.06 178 CYS A CA 1
ATOM 1429 C C . CYS A 1 178 ? 16.856 -21.234 60.022 1.00 60.06 178 CYS A C 1
ATOM 1431 O O . CYS A 1 178 ? 17.626 -21.596 60.905 1.00 60.06 178 CYS A O 1
ATOM 1433 N N . LEU A 1 179 ? 15.754 -20.527 60.298 1.00 55.72 179 LEU A N 1
ATOM 1434 C CA . LEU A 1 179 ? 15.295 -20.129 61.639 1.00 55.72 179 LEU A CA 1
ATOM 1435 C C . LEU A 1 179 ? 14.160 -21.020 62.201 1.00 55.72 179 LEU A C 1
ATOM 1437 O O . LEU A 1 179 ? 13.754 -20.851 63.346 1.00 55.72 179 LEU A O 1
ATOM 1441 N N . PHE A 1 180 ? 13.640 -21.963 61.414 1.00 48.12 180 PHE A N 1
ATOM 1442 C CA . PHE A 1 180 ? 12.387 -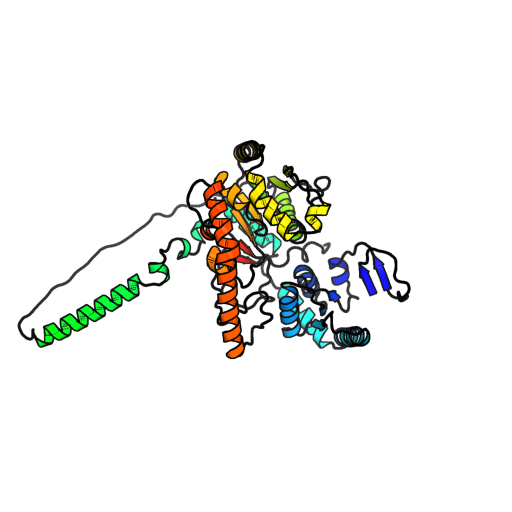22.696 61.639 1.00 48.12 180 PHE A CA 1
ATOM 1443 C C . PHE A 1 180 ? 12.582 -24.188 61.327 1.00 48.12 180 PHE A C 1
ATOM 1445 O O . PHE A 1 180 ? 11.668 -24.892 60.909 1.00 48.12 180 PHE A O 1
ATOM 1452 N N . CYS A 1 181 ? 13.750 -24.723 61.690 1.00 48.16 181 CYS A N 1
ATOM 1453 C CA . CYS A 1 181 ? 13.898 -26.118 62.126 1.00 48.16 181 CYS A CA 1
ATOM 1454 C C . CYS A 1 181 ? 13.146 -26.399 63.451 1.00 48.16 181 CYS A C 1
ATOM 1456 O O . CYS A 1 181 ? 13.533 -27.276 64.218 1.00 48.16 181 CYS A O 1
ATOM 1458 N N . TYR A 1 182 ? 12.060 -25.672 63.728 1.00 52.34 182 TYR A N 1
ATOM 1459 C CA . TYR A 1 182 ? 11.092 -25.978 64.763 1.00 52.34 182 TYR A CA 1
ATOM 1460 C C . TYR A 1 182 ? 9.689 -25.851 64.165 1.00 52.34 182 TYR A C 1
ATOM 1462 O O . TYR A 1 182 ? 9.106 -24.777 64.094 1.00 52.34 182 TYR A O 1
ATOM 1470 N N . TRP A 1 183 ? 9.149 -27.027 63.850 1.00 32.47 183 TRP A N 1
ATOM 1471 C CA . TRP A 1 183 ? 7.730 -27.374 63.892 1.00 32.47 183 TRP A CA 1
ATOM 1472 C C . TRP A 1 183 ? 6.889 -27.386 62.603 1.00 32.47 183 TRP A C 1
ATOM 1474 O O . TRP A 1 183 ? 7.073 -26.646 61.648 1.00 32.47 183 TRP A O 1
ATOM 1484 N N . LYS A 1 184 ? 5.999 -28.382 62.578 1.00 40.56 184 LYS A N 1
ATOM 1485 C CA . LYS A 1 184 ? 5.508 -29.157 61.425 1.00 40.56 184 LYS A CA 1
ATOM 1486 C C . LYS A 1 184 ? 4.085 -28.767 60.974 1.00 40.56 184 LYS A C 1
ATOM 1488 O O . LYS A 1 184 ? 3.250 -28.515 61.828 1.00 40.56 184 LYS A O 1
ATOM 1493 N N . PHE A 1 185 ? 3.829 -29.017 59.672 1.00 38.50 185 PHE A N 1
ATOM 1494 C CA . PHE A 1 185 ? 2.605 -29.522 58.977 1.00 38.50 185 PHE A CA 1
ATOM 1495 C C . PHE A 1 185 ? 1.300 -28.695 59.092 1.00 38.50 185 PHE A C 1
ATOM 1497 O O . PHE A 1 185 ? 0.945 -28.245 60.163 1.00 38.50 185 PHE A O 1
ATOM 1504 N N . GLY A 1 186 ? 0.438 -28.511 58.083 1.00 38.44 186 GLY A N 1
ATOM 1505 C CA . GLY A 1 186 ? 0.337 -28.977 56.691 1.00 38.44 186 GLY A CA 1
ATOM 1506 C C . GLY A 1 186 ? -1.129 -29.322 56.339 1.00 38.44 186 GLY A C 1
ATOM 1507 O O . GLY A 1 186 ? -1.715 -30.112 57.071 1.00 38.44 186 GLY A O 1
ATOM 1508 N N . LYS A 1 187 ? -1.708 -28.776 55.243 1.00 38.06 187 LYS A N 1
ATOM 1509 C CA . LYS A 1 187 ? -2.598 -29.441 54.237 1.00 38.06 187 LYS A CA 1
ATOM 1510 C C . LYS A 1 187 ? -3.313 -28.459 53.276 1.00 38.06 187 LYS A C 1
ATOM 1512 O O . LYS A 1 187 ? -3.252 -27.249 53.434 1.00 38.06 187 LYS A O 1
ATOM 1517 N N . THR A 1 188 ? -3.905 -29.044 52.232 1.00 34.47 188 THR A N 1
ATOM 1518 C CA . THR A 1 188 ? -3.892 -28.642 50.812 1.00 34.47 188 THR A CA 1
ATOM 1519 C C . THR A 1 188 ? -5.223 -28.091 50.258 1.00 34.47 188 THR A C 1
ATOM 1521 O O . THR A 1 188 ? -6.293 -28.334 50.804 1.00 34.47 188 THR A O 1
ATOM 1524 N N . ALA A 1 189 ? -5.121 -27.398 49.116 1.00 39.38 189 ALA A N 1
ATOM 1525 C CA . ALA A 1 189 ? -6.139 -26.645 48.369 1.00 39.38 189 ALA A CA 1
ATOM 1526 C C . ALA A 1 189 ? -7.121 -27.465 47.496 1.00 39.38 189 ALA A C 1
ATOM 1528 O O . ALA A 1 189 ? -6.838 -28.617 47.171 1.00 39.38 189 ALA A O 1
ATOM 1529 N N . LYS A 1 190 ? -8.171 -26.799 46.962 1.00 36.38 190 LYS A N 1
ATOM 1530 C CA . LYS A 1 190 ? -8.448 -26.708 45.500 1.00 36.38 190 LYS A CA 1
ATOM 1531 C C . LYS A 1 190 ? -9.603 -25.750 45.126 1.00 36.38 190 LYS A C 1
ATOM 1533 O O . LYS A 1 190 ? -10.629 -25.705 45.791 1.00 36.38 190 LYS A O 1
ATOM 1538 N N . LYS A 1 191 ? -9.416 -25.033 44.005 1.00 44.47 191 LYS A N 1
ATOM 1539 C CA . LYS A 1 191 ? -10.384 -24.207 43.243 1.00 44.47 191 LYS A CA 1
ATOM 1540 C C . LYS A 1 191 ? -11.162 -25.063 42.222 1.00 44.47 191 LYS A C 1
ATOM 1542 O O . LYS A 1 191 ? -10.644 -26.084 41.770 1.00 44.47 191 LYS A O 1
ATOM 1547 N N . LYS A 1 192 ? -12.319 -24.575 41.749 1.00 31.20 192 LYS A N 1
ATOM 1548 C CA . LYS A 1 192 ? -12.963 -24.992 40.481 1.00 31.20 192 LYS A CA 1
ATOM 1549 C C . LYS A 1 192 ? -13.275 -23.772 39.594 1.00 31.20 192 LYS A C 1
ATOM 1551 O O . LYS A 1 192 ? -13.408 -22.665 40.103 1.00 31.20 192 LYS A O 1
ATOM 1556 N N . LYS A 1 193 ? -13.305 -24.003 38.275 1.00 32.66 193 LYS A N 1
ATOM 1557 C CA . LYS A 1 193 ? -13.279 -23.057 37.134 1.00 32.66 193 LYS A CA 1
ATOM 1558 C C . LYS A 1 193 ? -14.418 -23.404 36.142 1.00 32.66 193 LYS A C 1
ATOM 1560 O O . LYS A 1 193 ? -14.861 -24.551 36.185 1.00 32.66 193 LYS A O 1
ATOM 1565 N N . LYS A 1 194 ? -14.676 -22.481 35.187 1.00 33.12 194 LYS A N 1
ATOM 1566 C CA . LYS A 1 194 ? -15.212 -22.628 33.793 1.00 33.12 194 LYS A CA 1
ATOM 1567 C C . LYS A 1 194 ? -16.748 -22.592 33.617 1.00 33.12 194 LYS A C 1
ATOM 1569 O O . LYS A 1 194 ? -17.437 -23.047 34.512 1.00 33.12 194 LYS A O 1
ATOM 1574 N N . GLU A 1 195 ? -17.353 -22.124 32.512 1.00 29.92 195 GLU A N 1
ATOM 1575 C CA . GLU A 1 195 ? -16.923 -21.445 31.263 1.00 29.92 195 GLU A CA 1
ATOM 1576 C C . GLU A 1 195 ? -18.133 -20.799 30.535 1.00 29.92 195 GLU A C 1
ATOM 1578 O O . GLU A 1 195 ? -19.272 -20.930 30.971 1.00 29.92 195 GLU A O 1
ATOM 1583 N N . LEU A 1 196 ? -17.804 -20.109 29.437 1.00 28.14 196 LEU A N 1
ATOM 1584 C CA . LEU A 1 196 ? -18.546 -19.281 28.476 1.00 28.14 196 LEU A CA 1
ATOM 1585 C C . LEU A 1 196 ? -19.537 -20.046 27.556 1.00 28.14 196 LEU A C 1
ATOM 1587 O O . LEU A 1 196 ? -19.327 -21.222 27.267 1.00 28.14 196 LEU A O 1
ATOM 1591 N N . HIS A 1 197 ? -20.546 -19.343 27.019 1.00 27.25 197 HIS A N 1
ATOM 1592 C CA . HIS A 1 197 ? -21.462 -19.801 25.955 1.00 27.25 197 HIS A CA 1
ATOM 1593 C C . HIS A 1 197 ? -21.039 -19.311 24.551 1.00 27.25 197 HIS A C 1
ATOM 1595 O O . HIS A 1 197 ? -20.544 -18.195 24.404 1.00 27.25 197 HIS A O 1
ATOM 1601 N N . LEU A 1 198 ? -21.278 -20.151 23.533 1.00 26.23 198 LEU A N 1
ATOM 1602 C CA . LEU A 1 198 ? -21.047 -19.942 22.092 1.00 26.23 198 LEU A CA 1
ATOM 1603 C C . LEU A 1 198 ? -22.389 -19.696 21.363 1.00 26.23 198 LEU A C 1
ATOM 1605 O O . LEU A 1 198 ? -23.381 -20.337 21.712 1.00 26.23 198 LEU A O 1
ATOM 1609 N N . CYS A 1 199 ? -22.405 -18.841 20.332 1.00 29.41 199 CYS A N 1
ATOM 1610 C CA . CYS A 1 199 ? -23.543 -18.618 19.420 1.00 29.41 199 CYS A CA 1
ATOM 1611 C C . CYS A 1 199 ? -23.225 -19.054 17.973 1.00 29.41 199 CYS A C 1
ATOM 1613 O O . CYS A 1 199 ? -22.065 -19.083 17.568 1.00 29.41 199 CYS A O 1
ATOM 1615 N N . LEU A 1 200 ? -24.286 -19.394 17.229 1.00 30.94 200 LEU A N 1
ATOM 1616 C CA . LEU A 1 200 ? -24.333 -19.915 15.851 1.00 30.94 200 LEU A CA 1
ATOM 1617 C C . LEU A 1 200 ? -24.416 -18.789 14.790 1.00 30.94 200 LEU A C 1
ATOM 1619 O O . LEU A 1 200 ? -24.873 -17.692 15.105 1.00 30.94 200 LEU A O 1
ATOM 1623 N N . PHE A 1 201 ? -24.032 -19.086 13.537 1.00 30.67 201 PHE A N 1
ATOM 1624 C CA . PHE A 1 201 ? -24.120 -18.197 12.361 1.00 30.67 201 PHE A CA 1
ATOM 1625 C C . PHE A 1 201 ? -25.287 -18.542 11.418 1.00 30.67 201 PHE A C 1
ATOM 1627 O O . PHE A 1 201 ? -25.677 -19.705 11.319 1.00 30.67 201 PHE A O 1
ATOM 1634 N N . ASP A 1 202 ? -25.776 -17.521 10.701 1.00 31.33 202 ASP A N 1
ATOM 1635 C CA . ASP A 1 202 ? -26.791 -17.571 9.636 1.00 31.33 202 ASP A CA 1
ATOM 1636 C C . ASP A 1 202 ? -26.223 -17.016 8.302 1.00 31.33 202 ASP A C 1
ATOM 1638 O O . ASP A 1 202 ? -25.140 -16.426 8.268 1.00 31.33 202 ASP A O 1
ATOM 1642 N N . SER A 1 203 ? -26.941 -17.257 7.203 1.00 36.78 203 SER A N 1
ATOM 1643 C CA . SER A 1 203 ? -26.498 -17.220 5.801 1.00 36.78 203 SER A CA 1
ATOM 1644 C C . SER A 1 203 ? -26.736 -15.866 5.110 1.00 36.78 203 SER A C 1
ATOM 1646 O O . SER A 1 203 ? -27.623 -15.102 5.482 1.00 36.78 203 SER A O 1
ATOM 1648 N N . GLY A 1 204 ? -25.920 -15.579 4.089 1.00 46.12 204 GLY A N 1
ATOM 1649 C CA . GLY A 1 204 ? -25.688 -14.252 3.509 1.00 46.12 204 GLY A CA 1
ATOM 1650 C C . GLY A 1 204 ? -26.879 -13.500 2.901 1.00 46.12 204 GLY A C 1
ATOM 1651 O O . GLY A 1 204 ? -27.830 -14.073 2.366 1.00 46.12 204 GLY A O 1
ATOM 1652 N N . ARG A 1 205 ? -26.752 -12.169 2.947 1.00 59.19 205 ARG A N 1
ATOM 1653 C CA . ARG A 1 205 ? -27.555 -11.182 2.218 1.00 59.19 205 ARG A CA 1
ATOM 1654 C C . ARG A 1 205 ? -26.648 -10.104 1.625 1.00 59.19 205 ARG A C 1
ATOM 1656 O O . ARG A 1 205 ? -25.596 -9.800 2.184 1.00 59.19 205 ARG A O 1
ATOM 1663 N N . THR A 1 206 ? -27.125 -9.518 0.534 1.00 64.44 206 THR A N 1
ATOM 1664 C CA . THR A 1 206 ? -26.661 -8.267 -0.080 1.00 64.44 206 THR A CA 1
ATOM 1665 C C . THR A 1 206 ? -26.584 -7.140 0.955 1.00 64.44 206 THR A C 1
ATOM 1667 O O . THR A 1 206 ? -27.484 -7.031 1.791 1.00 64.44 206 THR A O 1
ATOM 1670 N N . GLY A 1 207 ? -25.563 -6.283 0.892 1.00 74.69 207 GLY A N 1
ATOM 1671 C CA . GLY A 1 207 ? -25.412 -5.158 1.829 1.00 74.69 207 GLY A CA 1
ATOM 1672 C C . GLY A 1 207 ? -24.861 -3.886 1.188 1.00 74.69 207 GLY A C 1
ATOM 1673 O O . GLY A 1 207 ? -24.305 -3.947 0.089 1.00 74.69 207 GLY A O 1
ATOM 1674 N N . LYS A 1 208 ? -25.056 -2.753 1.875 1.00 86.00 208 LYS A N 1
ATOM 1675 C CA . LYS A 1 208 ? -24.667 -1.406 1.428 1.00 86.00 208 LYS A CA 1
ATOM 1676 C C . LYS A 1 208 ? -23.249 -1.071 1.887 1.00 86.00 208 LYS A C 1
ATOM 1678 O O . LYS A 1 208 ? -22.982 -1.058 3.088 1.00 86.00 208 LYS A O 1
ATOM 1683 N N . VAL A 1 209 ? -22.367 -0.760 0.946 1.00 84.44 209 VAL A N 1
ATOM 1684 C CA . VAL A 1 209 ? -20.952 -0.448 1.187 1.00 84.44 209 VAL A CA 1
ATOM 1685 C C . VAL A 1 209 ? -20.729 1.055 1.024 1.00 84.44 209 VAL A C 1
ATOM 1687 O O . VAL A 1 209 ? -21.039 1.617 -0.028 1.00 84.44 209 VAL A O 1
ATOM 1690 N N . LEU A 1 210 ? -20.194 1.698 2.063 1.00 84.88 210 LEU A N 1
ATOM 1691 C CA . LEU A 1 210 ? -19.704 3.075 1.996 1.00 84.88 210 LEU A CA 1
ATOM 1692 C C . LEU A 1 210 ? -18.205 3.056 1.702 1.00 84.88 210 LEU A C 1
ATOM 1694 O O . LEU A 1 210 ? -17.467 2.293 2.322 1.00 84.88 210 LEU A O 1
ATOM 1698 N N . VAL A 1 211 ? -17.754 3.891 0.774 1.00 82.50 211 VAL A N 1
ATOM 1699 C CA . VAL A 1 211 ? -16.343 3.974 0.390 1.00 82.50 211 VAL A CA 1
ATOM 1700 C C . VAL A 1 211 ? -15.846 5.398 0.577 1.00 82.50 211 VAL A C 1
ATOM 1702 O O . VAL A 1 211 ? -16.439 6.334 0.031 1.00 82.50 211 VAL A O 1
ATOM 1705 N N . TRP A 1 212 ? -14.730 5.535 1.292 1.00 79.38 212 TRP A N 1
ATOM 1706 C CA . TRP A 1 212 ? -13.955 6.769 1.402 1.00 79.38 212 TRP A CA 1
ATOM 1707 C C . TRP A 1 212 ? -12.635 6.606 0.620 1.00 79.38 212 TRP A C 1
ATOM 1709 O O . TRP A 1 212 ? -11.652 6.113 1.167 1.00 79.38 212 TRP A O 1
ATOM 1719 N N . PRO A 1 213 ? -12.621 6.880 -0.700 1.00 76.12 213 PRO A N 1
ATOM 1720 C CA . PRO A 1 213 ? -11.456 6.639 -1.544 1.00 76.12 213 PRO A CA 1
ATOM 1721 C C . PRO A 1 213 ? -10.433 7.780 -1.496 1.00 76.12 213 PRO A C 1
ATOM 1723 O O . PRO A 1 213 ? -10.785 8.943 -1.311 1.00 76.12 213 PRO A O 1
ATOM 1726 N N . GLU A 1 214 ? -9.192 7.441 -1.844 1.00 69.81 214 GLU A N 1
ATOM 1727 C CA . GLU A 1 214 ? -8.117 8.391 -2.152 1.00 69.81 214 GLU A CA 1
ATOM 1728 C C . GLU A 1 214 ? -7.722 8.332 -3.636 1.00 69.81 214 GLU A C 1
ATOM 1730 O O . GLU A 1 214 ? -7.902 7.305 -4.291 1.00 69.81 214 GLU A O 1
ATOM 1735 N N . ASP A 1 215 ? -7.196 9.429 -4.191 1.00 62.44 215 ASP A N 1
ATOM 1736 C CA . ASP A 1 215 ? -6.908 9.573 -5.632 1.00 62.44 215 ASP A CA 1
ATOM 1737 C C . ASP A 1 215 ? -5.680 8.744 -6.102 1.00 62.44 215 ASP A C 1
ATOM 1739 O O . ASP A 1 215 ? -4.976 8.099 -5.324 1.00 62.44 215 ASP A O 1
ATOM 1743 N N . PHE A 1 216 ? -5.383 8.754 -7.405 1.00 68.25 216 PHE A N 1
ATOM 1744 C CA . PHE A 1 216 ? -4.215 8.083 -8.004 1.00 68.25 216 PHE A CA 1
ATOM 1745 C C . PHE A 1 216 ? -4.214 6.545 -7.882 1.00 68.25 216 PHE A C 1
ATOM 1747 O O . PHE A 1 216 ? -5.205 5.877 -8.185 1.00 68.25 216 PHE A O 1
ATOM 1754 N N . SER A 1 217 ? -3.069 5.943 -7.542 1.00 60.84 217 SER A N 1
ATOM 1755 C CA . SER A 1 217 ? -2.887 4.486 -7.461 1.00 60.84 217 SER A CA 1
ATOM 1756 C C . SER A 1 217 ? -3.758 3.830 -6.391 1.00 60.84 217 SER A C 1
ATOM 1758 O O . SER A 1 217 ? -4.031 2.632 -6.477 1.00 60.84 217 SER A O 1
ATOM 1760 N N . TYR A 1 218 ? -4.201 4.606 -5.406 1.00 67.62 218 TYR A N 1
ATOM 1761 C CA . TYR A 1 218 ? -5.058 4.166 -4.314 1.00 67.62 218 TYR A CA 1
ATOM 1762 C C . TYR A 1 218 ? -6.454 3.841 -4.834 1.00 67.62 218 TYR A C 1
ATOM 1764 O O . TYR A 1 218 ? -6.915 2.701 -4.714 1.00 67.62 218 TYR A O 1
ATOM 1772 N N . TRP A 1 219 ? -7.034 4.784 -5.581 1.00 72.00 219 TRP A N 1
ATOM 1773 C CA . TRP A 1 219 ? -8.281 4.586 -6.303 1.00 72.00 219 TRP A CA 1
ATOM 1774 C C . TRP A 1 219 ? -8.226 3.406 -7.274 1.00 72.00 219 TRP A C 1
ATOM 1776 O O . TRP A 1 219 ? -9.161 2.618 -7.300 1.00 72.00 219 TRP A O 1
ATOM 1786 N N . ILE A 1 220 ? -7.151 3.236 -8.055 1.00 70.81 220 ILE A N 1
ATOM 1787 C CA . ILE A 1 220 ? -7.064 2.138 -9.041 1.00 70.81 220 ILE A CA 1
ATOM 1788 C C . ILE A 1 220 ? -7.189 0.765 -8.361 1.00 70.81 220 ILE A C 1
ATOM 1790 O O . ILE A 1 220 ? -7.926 -0.093 -8.845 1.00 70.81 220 ILE A O 1
ATOM 1794 N N . ASN A 1 221 ? -6.503 0.575 -7.232 1.00 71.44 221 ASN A N 1
ATOM 1795 C CA . ASN A 1 221 ? -6.554 -0.672 -6.468 1.00 71.44 221 ASN A CA 1
ATOM 1796 C C . ASN A 1 221 ? -7.933 -0.898 -5.832 1.00 71.44 221 ASN A C 1
ATOM 1798 O O . ASN A 1 221 ? -8.467 -2.004 -5.882 1.00 71.44 221 ASN A O 1
ATOM 1802 N N . LEU A 1 222 ? -8.519 0.154 -5.256 1.00 78.69 222 LEU A N 1
ATOM 1803 C CA . LEU A 1 222 ? -9.814 0.065 -4.591 1.00 78.69 222 LEU A CA 1
ATOM 1804 C C . LEU A 1 222 ? -10.957 -0.137 -5.596 1.00 78.69 222 LEU A C 1
ATOM 1806 O O . LEU A 1 222 ? -11.798 -1.007 -5.399 1.00 78.69 222 LEU A O 1
ATOM 1810 N N . LYS A 1 223 ? -10.947 0.599 -6.713 1.00 79.62 223 LYS A N 1
ATOM 1811 C CA . LYS A 1 223 ? -11.941 0.527 -7.795 1.00 79.62 223 LYS A CA 1
ATOM 1812 C C . LYS A 1 223 ? -12.152 -0.900 -8.279 1.00 79.62 223 LYS A C 1
ATOM 1814 O O . LYS A 1 223 ? -13.288 -1.316 -8.450 1.00 79.62 223 LYS A O 1
ATOM 1819 N N . VAL A 1 224 ? -11.064 -1.640 -8.453 1.00 74.88 224 VAL A N 1
ATOM 1820 C CA . VAL A 1 224 ? -11.080 -3.043 -8.870 1.00 74.88 224 VAL A CA 1
ATOM 1821 C C . VAL A 1 224 ? -11.909 -3.915 -7.916 1.00 74.88 224 VAL A C 1
ATOM 1823 O O . VAL A 1 224 ? -12.746 -4.697 -8.358 1.00 74.88 224 VAL A O 1
ATOM 1826 N N . ILE A 1 225 ? -11.729 -3.744 -6.607 1.00 78.38 225 ILE A N 1
ATOM 1827 C CA . ILE A 1 225 ? -12.481 -4.488 -5.588 1.00 78.38 225 ILE A CA 1
ATOM 1828 C C . ILE A 1 225 ? -13.958 -4.078 -5.609 1.00 78.38 225 ILE A C 1
ATOM 1830 O O . ILE A 1 225 ? -14.845 -4.921 -5.497 1.00 78.38 225 ILE A O 1
ATOM 1834 N N . LEU A 1 226 ? -14.229 -2.782 -5.775 1.00 81.31 226 LEU A N 1
ATOM 1835 C CA . LEU A 1 226 ? -15.591 -2.250 -5.823 1.00 81.31 226 LEU A CA 1
ATOM 1836 C C . LEU A 1 226 ? -16.360 -2.717 -7.064 1.00 81.31 226 LEU A C 1
ATOM 1838 O O . LEU A 1 226 ? -17.547 -3.009 -6.965 1.00 81.31 226 LEU A O 1
ATOM 1842 N N . GLU A 1 227 ? -15.705 -2.806 -8.222 1.00 80.50 227 GLU A N 1
ATOM 1843 C CA . GLU A 1 227 ? -16.319 -3.323 -9.451 1.00 80.50 227 GLU A CA 1
ATOM 1844 C C . GLU A 1 227 ? -16.774 -4.777 -9.269 1.00 80.50 227 GLU A C 1
ATOM 1846 O O . GLU A 1 227 ? -17.891 -5.117 -9.658 1.00 80.50 227 GLU A O 1
ATOM 1851 N N . GLU A 1 228 ? -15.981 -5.603 -8.585 1.00 78.19 228 GLU A N 1
ATOM 1852 C CA . GLU A 1 228 ? -16.359 -6.989 -8.290 1.00 78.19 228 GLU A CA 1
ATOM 1853 C C . GLU A 1 228 ? -17.496 -7.078 -7.258 1.00 78.19 228 GLU A C 1
ATOM 1855 O O . GLU A 1 228 ? -18.457 -7.828 -7.433 1.00 78.19 228 GLU A O 1
ATOM 1860 N N . LEU A 1 229 ? -17.460 -6.249 -6.208 1.00 79.88 229 LEU A N 1
ATOM 1861 C CA . LEU A 1 229 ? -18.554 -6.174 -5.231 1.00 79.88 229 LEU A CA 1
ATOM 1862 C C . LEU A 1 229 ? -19.882 -5.748 -5.881 1.00 79.88 229 LEU A C 1
ATOM 1864 O O . LEU A 1 229 ? -20.947 -6.238 -5.499 1.00 79.88 229 LEU A O 1
ATOM 1868 N N . LEU A 1 230 ? -19.834 -4.873 -6.888 1.00 80.88 230 LEU A N 1
ATOM 1869 C CA . LEU A 1 230 ? -21.013 -4.468 -7.651 1.00 80.88 230 LEU A CA 1
ATOM 1870 C C . LEU A 1 230 ? -21.604 -5.644 -8.445 1.00 80.88 230 LEU A C 1
ATOM 1872 O O . LEU A 1 230 ? -22.825 -5.815 -8.461 1.00 80.88 230 LEU A O 1
ATOM 1876 N N . LEU A 1 231 ? -20.757 -6.487 -9.050 1.00 78.69 231 LEU A N 1
ATOM 1877 C CA . LEU A 1 231 ? -21.190 -7.727 -9.713 1.00 78.69 231 LEU A CA 1
ATOM 1878 C C . LEU A 1 231 ? -21.842 -8.704 -8.725 1.00 78.69 231 LEU A C 1
ATOM 1880 O O . LEU A 1 231 ? -22.807 -9.387 -9.069 1.00 78.69 231 LEU A O 1
ATOM 1884 N N . HIS A 1 232 ? -21.380 -8.702 -7.475 1.00 75.12 232 HIS A N 1
ATOM 1885 C CA . HIS A 1 232 ? -21.944 -9.471 -6.366 1.00 75.12 232 HIS A CA 1
ATOM 1886 C C . HIS A 1 232 ? -23.230 -8.857 -5.772 1.00 75.12 232 HIS A C 1
ATOM 1888 O O . HIS A 1 232 ? -23.700 -9.287 -4.719 1.00 75.12 232 HIS A O 1
ATOM 1894 N N . THR A 1 233 ? -23.867 -7.898 -6.461 1.00 77.94 233 THR A N 1
ATOM 1895 C CA . THR A 1 233 ? -25.145 -7.249 -6.096 1.00 77.94 233 THR A CA 1
ATOM 1896 C C . THR A 1 233 ? -25.102 -6.375 -4.835 1.00 77.94 233 THR A C 1
ATOM 1898 O O . THR A 1 233 ? -26.143 -6.075 -4.243 1.00 77.94 233 THR A O 1
ATOM 1901 N N . HIS A 1 234 ? -23.910 -5.927 -4.429 1.00 81.56 234 HIS A N 1
ATOM 1902 C CA . HIS A 1 234 ? -23.761 -4.925 -3.377 1.00 81.56 234 HIS A CA 1
ATOM 1903 C C . HIS A 1 234 ? -24.086 -3.520 -3.893 1.00 81.56 234 HIS A C 1
ATOM 1905 O O . HIS A 1 234 ? -23.765 -3.158 -5.023 1.00 81.56 234 HIS A O 1
ATOM 1911 N N . GLU A 1 235 ? -24.716 -2.709 -3.045 1.00 83.06 235 GLU A N 1
ATOM 1912 C CA . GLU A 1 235 ? -24.967 -1.298 -3.341 1.00 83.06 235 GLU A CA 1
ATOM 1913 C C . GLU A 1 235 ? -23.792 -0.474 -2.810 1.00 83.06 235 GLU A C 1
ATOM 1915 O O . GLU A 1 235 ? -23.526 -0.480 -1.609 1.00 83.06 235 GLU A O 1
ATOM 1920 N N . ILE A 1 236 ? -23.081 0.211 -3.704 1.00 85.25 236 ILE A N 1
ATOM 1921 C CA . ILE A 1 236 ? -21.838 0.920 -3.385 1.00 85.25 236 ILE A CA 1
ATOM 1922 C C . ILE A 1 236 ? -22.069 2.421 -3.514 1.00 85.25 236 ILE A C 1
ATOM 1924 O O . ILE A 1 236 ? -22.473 2.893 -4.582 1.00 85.25 236 ILE A O 1
ATOM 1928 N N . THR A 1 237 ? -21.769 3.158 -2.443 1.00 82.31 237 THR A N 1
ATOM 1929 C CA . THR A 1 237 ? -21.764 4.625 -2.432 1.00 82.31 237 THR A CA 1
ATOM 1930 C C . THR A 1 237 ? -20.362 5.140 -2.149 1.00 82.31 237 THR A C 1
ATOM 1932 O O . THR A 1 237 ? -19.734 4.743 -1.168 1.00 82.31 237 THR A O 1
ATOM 1935 N N . ILE A 1 238 ? -19.887 6.041 -3.004 1.00 81.50 238 ILE A N 1
ATOM 1936 C CA . ILE A 1 238 ? -18.535 6.591 -2.955 1.00 81.50 238 ILE A CA 1
ATOM 1937 C C . ILE A 1 238 ? -18.591 8.075 -2.627 1.00 81.50 238 ILE A C 1
ATOM 1939 O O . ILE A 1 238 ? -19.282 8.841 -3.304 1.00 81.50 238 ILE A O 1
ATOM 1943 N N . LEU A 1 239 ? -17.825 8.474 -1.616 1.00 77.62 239 LEU A N 1
ATOM 1944 C CA . LEU A 1 239 ? -17.659 9.867 -1.224 1.00 77.62 239 LEU A CA 1
ATOM 1945 C C . LEU A 1 239 ? -16.508 10.488 -2.023 1.00 77.62 239 LEU A C 1
ATOM 1947 O O . LEU A 1 239 ? -15.352 10.146 -1.816 1.00 77.62 239 LEU A O 1
ATOM 1951 N N . VAL A 1 240 ? -16.819 11.366 -2.982 1.00 73.94 240 VAL A N 1
ATOM 1952 C CA . VAL A 1 240 ? -15.823 11.915 -3.920 1.00 73.94 240 VAL A CA 1
ATOM 1953 C C . VAL A 1 240 ? -15.576 13.398 -3.643 1.00 73.94 240 VAL A C 1
ATOM 1955 O O . VAL A 1 240 ? -16.499 14.202 -3.801 1.00 73.94 240 VAL A O 1
ATOM 1958 N N . PRO A 1 241 ? -14.344 13.808 -3.303 1.00 70.19 241 PRO A N 1
ATOM 1959 C CA . PRO A 1 241 ? -13.987 15.220 -3.208 1.00 70.19 241 PRO A CA 1
ATOM 1960 C C . PRO A 1 241 ? -14.100 15.939 -4.565 1.00 70.19 241 PRO A C 1
ATOM 1962 O O . PRO A 1 241 ? -13.632 15.432 -5.586 1.00 70.19 241 PRO A O 1
ATOM 1965 N N . SER A 1 242 ? -14.660 17.154 -4.600 1.00 63.59 242 SER A N 1
ATOM 1966 C CA . SER A 1 242 ? -14.884 17.925 -5.842 1.00 63.59 242 SER A CA 1
ATOM 1967 C C . SER A 1 242 ? -13.598 18.259 -6.623 1.00 63.59 242 SER A C 1
ATOM 1969 O O . SER A 1 242 ? -13.651 18.487 -7.834 1.00 63.59 242 SER A O 1
ATOM 1971 N N . GLY A 1 243 ? -12.441 18.249 -5.951 1.00 57.62 243 GLY A N 1
ATOM 1972 C CA . GLY A 1 243 ? -11.113 18.480 -6.529 1.00 57.62 243 GLY A CA 1
ATOM 1973 C C . GLY A 1 243 ? -10.431 17.255 -7.155 1.00 57.62 243 GLY A C 1
ATOM 1974 O O . GLY A 1 243 ? -9.343 17.409 -7.704 1.00 57.62 243 GLY A O 1
ATOM 1975 N N . SER A 1 244 ? -11.035 16.062 -7.113 1.00 58.12 244 SER A N 1
ATOM 1976 C CA . SER A 1 244 ? -10.371 14.834 -7.576 1.00 58.12 244 SER A CA 1
ATOM 1977 C C . SER A 1 244 ? -10.044 14.832 -9.086 1.00 58.12 244 SER A C 1
ATOM 1979 O O . SER A 1 244 ? -10.758 15.405 -9.927 1.00 58.12 244 SER A O 1
ATOM 1981 N N . LEU A 1 245 ? -8.912 14.206 -9.424 1.00 57.84 245 LEU A N 1
ATOM 1982 C CA . LEU A 1 245 ? -8.274 14.164 -10.738 1.00 57.84 245 LEU A CA 1
ATOM 1983 C C . LEU A 1 245 ? -8.626 12.901 -11.533 1.00 57.84 245 LEU A C 1
ATOM 1985 O O . LEU A 1 245 ? -8.931 13.030 -12.720 1.00 57.84 245 LEU A O 1
ATOM 1989 N N . LEU A 1 246 ? -8.604 11.706 -10.924 1.00 56.88 246 LEU A N 1
ATOM 1990 C CA . LEU A 1 246 ? -8.932 10.447 -11.620 1.00 56.88 246 LEU A CA 1
ATOM 1991 C C . LEU A 1 246 ? -10.364 9.942 -11.376 1.00 56.88 246 LEU A C 1
ATOM 1993 O O . LEU A 1 246 ? -10.838 9.093 -12.136 1.00 56.88 246 LEU A O 1
ATOM 1997 N N . LEU A 1 247 ? -11.078 10.460 -10.370 1.00 55.34 247 LEU A N 1
ATOM 1998 C CA . LEU A 1 247 ? -12.489 10.138 -10.118 1.00 55.34 247 LEU A CA 1
ATOM 1999 C C . LEU A 1 247 ? -13.413 10.955 -11.040 1.00 55.34 247 LEU A C 1
ATOM 2001 O O . LEU A 1 247 ? -14.076 11.910 -10.629 1.00 55.34 247 LEU A O 1
ATOM 2005 N N . ASP A 1 248 ? -13.478 10.575 -12.318 1.00 59.78 248 ASP A N 1
ATOM 2006 C CA . ASP A 1 248 ? -14.488 11.101 -13.244 1.00 59.78 248 ASP A CA 1
ATOM 2007 C C . ASP A 1 248 ? -15.867 10.497 -12.921 1.00 59.78 248 ASP A C 1
ATOM 2009 O O . ASP A 1 248 ? -16.263 9.461 -13.455 1.00 59.78 248 ASP A O 1
ATOM 2013 N N . HIS A 1 249 ? -16.606 11.168 -12.037 1.00 58.16 249 HIS A N 1
ATOM 2014 C CA . HIS A 1 249 ? -17.943 10.796 -11.556 1.00 58.16 249 HIS A CA 1
ATOM 2015 C C . HIS A 1 249 ? -18.996 10.634 -12.665 1.00 58.16 249 HIS A C 1
ATOM 2017 O O . HIS A 1 249 ? -20.058 10.074 -12.412 1.00 58.16 249 HIS A O 1
ATOM 2023 N N . THR A 1 250 ? -18.719 11.075 -13.898 1.00 54.47 250 THR A N 1
ATOM 2024 C CA . THR A 1 250 ? -19.625 10.882 -15.043 1.00 54.47 250 THR A CA 1
ATOM 2025 C C . THR A 1 250 ? -19.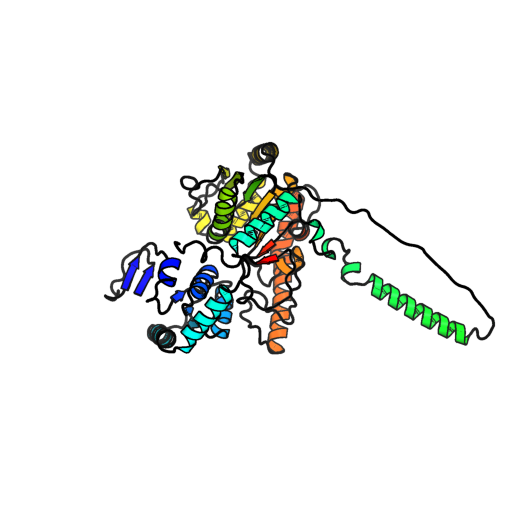493 9.510 -15.711 1.00 54.47 250 THR A C 1
ATOM 2027 O O . THR A 1 250 ? -20.379 9.114 -16.468 1.00 54.47 250 THR A O 1
ATOM 2030 N N . LYS A 1 251 ? -18.407 8.771 -15.443 1.00 59.00 251 LYS A N 1
ATOM 2031 C CA . LYS A 1 251 ? -18.082 7.490 -16.103 1.00 59.00 251 LYS A CA 1
ATOM 2032 C C . LYS A 1 251 ? -18.082 6.282 -15.167 1.00 59.00 251 LYS A C 1
ATOM 2034 O O . LYS A 1 251 ? -17.709 5.187 -15.585 1.00 59.00 251 LYS A O 1
ATOM 2039 N N . ILE A 1 252 ? -18.455 6.473 -13.907 1.00 63.31 252 ILE A N 1
ATOM 2040 C CA . ILE A 1 252 ? -18.337 5.462 -12.858 1.00 63.31 252 ILE A CA 1
ATOM 2041 C C . ILE A 1 252 ? -19.715 4.815 -12.606 1.00 63.31 252 ILE A C 1
ATOM 2043 O O . ILE A 1 252 ? -20.686 5.546 -12.424 1.00 63.31 252 ILE A O 1
ATOM 2047 N N . PRO A 1 253 ? -19.833 3.472 -12.567 1.00 69.56 253 PRO A N 1
ATOM 2048 C CA . PRO A 1 253 ? -21.113 2.770 -12.401 1.00 69.56 253 PRO A CA 1
ATOM 2049 C C . PRO A 1 253 ? -21.608 2.693 -10.938 1.00 69.56 253 PRO A C 1
ATOM 2051 O O . PRO A 1 253 ? -22.435 1.844 -10.617 1.00 69.56 253 PRO A O 1
ATOM 2054 N N . PHE A 1 254 ? -21.101 3.548 -10.043 1.00 77.38 254 PHE A N 1
ATOM 2055 C CA . PHE A 1 254 ? -21.410 3.548 -8.606 1.00 77.38 254 PHE A CA 1
ATOM 2056 C C . PHE A 1 254 ? -22.276 4.754 -8.221 1.00 77.38 254 PHE A C 1
ATOM 2058 O O . PHE A 1 254 ? -22.278 5.768 -8.922 1.00 77.38 254 PHE A O 1
ATOM 2065 N N . ASN A 1 255 ? -22.969 4.685 -7.079 1.00 76.12 255 ASN A N 1
ATOM 2066 C CA . ASN A 1 255 ? -23.603 5.873 -6.510 1.00 76.12 255 ASN A CA 1
ATOM 2067 C C . ASN A 1 255 ? -22.507 6.814 -5.995 1.00 76.12 255 ASN A C 1
ATOM 2069 O O . ASN A 1 255 ? -21.620 6.389 -5.255 1.00 76.12 255 ASN A O 1
ATOM 2073 N N . VAL A 1 256 ? -22.559 8.089 -6.377 1.00 75.50 256 VAL A N 1
ATOM 2074 C CA . VAL A 1 256 ? -21.532 9.076 -6.013 1.00 75.50 256 VAL A CA 1
ATOM 2075 C C . VAL A 1 256 ? -22.148 10.201 -5.196 1.00 75.50 256 VAL A C 1
ATOM 2077 O O . VAL A 1 256 ? -23.142 10.807 -5.595 1.00 75.50 256 VAL A O 1
ATOM 2080 N N . GLU A 1 257 ? -21.516 10.513 -4.070 1.00 71.56 257 GLU A N 1
ATOM 2081 C CA . GLU A 1 257 ? -21.845 11.647 -3.217 1.00 71.56 257 GLU A CA 1
ATOM 2082 C C . GLU A 1 257 ? -20.661 12.622 -3.214 1.00 71.56 257 GLU A C 1
ATOM 2084 O O . GLU A 1 257 ? -19.570 12.311 -2.740 1.00 71.56 257 GLU A O 1
ATOM 2089 N N . ILE A 1 258 ? -20.857 13.791 -3.834 1.00 71.81 258 ILE A N 1
ATOM 2090 C CA . ILE A 1 258 ? -19.783 14.766 -4.056 1.00 71.81 258 ILE A CA 1
ATOM 2091 C C . ILE A 1 258 ? -19.597 15.632 -2.808 1.00 71.81 258 ILE A C 1
ATOM 2093 O O . ILE A 1 258 ? -20.502 16.369 -2.414 1.00 71.81 258 ILE A O 1
ATOM 2097 N N . ILE A 1 259 ? -18.390 15.601 -2.251 1.00 69.44 259 ILE A N 1
ATOM 2098 C CA . ILE A 1 259 ? -17.941 16.452 -1.152 1.00 69.44 259 ILE A CA 1
ATOM 2099 C C . ILE A 1 259 ? -17.365 17.747 -1.736 1.00 69.44 259 ILE A C 1
ATOM 2101 O O . ILE A 1 259 ? -16.329 17.740 -2.401 1.00 69.44 259 ILE A O 1
ATOM 2105 N N . GLN A 1 260 ? -18.042 18.874 -1.509 1.00 66.12 260 GLN A N 1
ATOM 2106 C CA . GLN A 1 260 ? -17.600 20.176 -2.013 1.00 66.12 260 GLN A CA 1
ATOM 2107 C C . GLN A 1 260 ? -16.475 20.745 -1.143 1.00 66.12 260 GLN A C 1
ATOM 2109 O O . GLN A 1 260 ? -16.695 21.072 0.025 1.00 66.12 260 GLN A O 1
ATOM 2114 N N . LEU A 1 261 ? -15.287 20.902 -1.731 1.00 64.62 261 LEU A N 1
ATOM 2115 C CA . LEU A 1 261 ? -14.112 21.471 -1.074 1.00 64.62 261 LEU A CA 1
ATOM 2116 C C . LEU A 1 261 ? -13.813 22.903 -1.549 1.00 64.62 261 LEU A C 1
ATOM 2118 O O . LEU A 1 261 ? -13.980 23.202 -2.731 1.00 64.62 261 LEU A O 1
ATOM 2122 N N . PRO A 1 262 ? -13.295 23.778 -0.668 1.00 59.31 262 PRO A N 1
ATOM 2123 C CA . PRO A 1 262 ? -12.888 25.141 -1.016 1.00 59.31 262 PRO A CA 1
ATOM 2124 C C . PRO A 1 262 ? -11.507 25.230 -1.710 1.00 59.31 262 PRO A C 1
ATOM 2126 O O . PRO A 1 262 ? -10.895 26.295 -1.703 1.00 59.31 262 PRO A O 1
ATOM 2129 N N . VAL A 1 263 ? -11.000 24.139 -2.302 1.00 59.91 263 VAL A N 1
ATOM 2130 C CA . VAL A 1 263 ? -9.647 24.039 -2.891 1.00 59.91 263 VAL A CA 1
ATOM 2131 C C . VAL A 1 263 ? -9.740 23.753 -4.396 1.00 59.91 263 VAL A C 1
ATOM 2133 O O . VAL A 1 263 ? -10.540 22.920 -4.822 1.00 59.91 263 VAL A O 1
ATOM 2136 N N . THR A 1 264 ? -8.941 24.447 -5.215 1.00 62.00 264 THR A N 1
ATOM 2137 C CA . THR A 1 264 ? -8.894 24.248 -6.677 1.00 62.00 264 THR A CA 1
ATOM 2138 C C . THR A 1 264 ? -8.036 23.038 -7.063 1.00 62.00 264 THR A C 1
ATOM 2140 O O . THR A 1 264 ? -7.139 22.636 -6.320 1.00 62.00 264 THR A O 1
ATOM 2143 N N . LYS A 1 265 ? -8.280 22.460 -8.249 1.00 61.69 265 LYS A N 1
ATOM 2144 C CA . LYS A 1 265 ? -7.537 21.284 -8.743 1.00 61.69 265 LYS A CA 1
ATOM 2145 C C . LYS A 1 265 ? -6.040 21.557 -8.882 1.00 61.69 265 LYS A C 1
ATOM 2147 O O . LYS A 1 265 ? -5.227 20.685 -8.608 1.00 61.69 265 LYS A O 1
ATOM 2152 N N . GLU A 1 266 ? -5.677 22.767 -9.289 1.00 56.06 266 GLU A N 1
ATOM 2153 C CA . GLU A 1 266 ? -4.294 23.176 -9.529 1.00 56.06 266 GLU A CA 1
ATOM 2154 C C . GLU A 1 266 ? -3.505 23.308 -8.217 1.00 56.06 266 GLU A C 1
ATOM 2156 O O . GLU A 1 266 ? -2.377 22.828 -8.139 1.00 56.06 266 GLU A O 1
ATOM 2161 N N . ALA A 1 267 ? -4.123 23.864 -7.168 1.00 57.25 267 ALA A N 1
ATOM 2162 C CA . ALA A 1 267 ? -3.507 23.982 -5.844 1.00 57.25 267 ALA A CA 1
ATOM 2163 C C . ALA A 1 267 ? -3.309 22.612 -5.170 1.00 57.25 267 ALA A C 1
ATOM 2165 O O . ALA A 1 267 ? -2.327 22.401 -4.467 1.00 57.25 267 ALA A O 1
ATOM 2166 N N . PHE A 1 268 ? -4.211 21.658 -5.425 1.00 55.81 268 PHE A N 1
ATOM 2167 C CA . PHE A 1 268 ? -4.087 20.285 -4.928 1.00 55.81 268 PHE A CA 1
ATOM 2168 C C . PHE A 1 268 ? -2.919 19.513 -5.578 1.00 55.81 268 PHE A C 1
ATOM 2170 O O . PHE A 1 268 ? -2.321 18.652 -4.939 1.00 55.81 268 PHE A O 1
ATOM 2177 N N . ILE A 1 269 ? -2.569 19.821 -6.835 1.00 52.94 269 ILE A N 1
ATOM 2178 C CA . ILE A 1 269 ? -1.461 19.171 -7.564 1.00 52.94 269 ILE A CA 1
ATOM 2179 C C . ILE A 1 269 ? -0.092 19.681 -7.103 1.00 52.94 269 ILE A C 1
ATOM 2181 O O . ILE A 1 269 ? 0.845 18.889 -7.011 1.00 52.94 269 ILE A O 1
ATOM 2185 N N . GLU A 1 270 ? 0.049 20.987 -6.858 1.00 53.34 270 GLU A N 1
ATOM 2186 C CA . GLU A 1 270 ? 1.340 21.572 -6.464 1.00 53.34 270 GLU A CA 1
ATOM 2187 C C . GLU A 1 270 ? 1.800 21.111 -5.074 1.00 53.34 270 GLU A C 1
ATOM 2189 O O . GLU A 1 270 ? 3.003 21.037 -4.828 1.00 53.34 270 GLU A O 1
ATOM 2194 N N . GLU A 1 271 ? 0.866 20.748 -4.192 1.00 56.69 271 GLU A N 1
ATOM 2195 C CA . GLU A 1 271 ? 1.149 20.429 -2.793 1.00 56.69 271 GLU A CA 1
ATOM 2196 C C . GLU A 1 271 ? 0.319 19.220 -2.312 1.00 56.69 271 GLU A C 1
ATOM 2198 O O . GLU A 1 271 ? -0.455 19.310 -1.366 1.00 56.69 271 GLU A O 1
ATOM 2203 N N . PHE A 1 272 ? 0.462 18.073 -2.992 1.00 54.41 272 PHE A N 1
ATOM 2204 C CA . PHE A 1 272 ? -0.348 16.857 -2.777 1.00 54.41 272 PHE A CA 1
ATOM 2205 C C . PHE A 1 272 ? -0.471 16.429 -1.300 1.00 54.41 272 PHE A C 1
ATOM 2207 O O . PHE A 1 272 ? -1.584 16.217 -0.817 1.00 54.41 272 PHE A O 1
ATOM 2214 N N . ASP A 1 273 ? 0.645 16.378 -0.562 1.00 54.69 273 ASP A N 1
ATOM 2215 C CA . ASP A 1 273 ? 0.645 16.020 0.866 1.00 54.69 273 ASP A CA 1
ATOM 2216 C C . ASP A 1 273 ? -0.105 17.064 1.712 1.00 54.69 273 ASP A C 1
ATOM 2218 O O . ASP A 1 273 ? -0.950 16.712 2.536 1.00 54.69 273 ASP A O 1
ATOM 2222 N N . THR A 1 274 ? 0.131 18.358 1.468 1.00 55.56 274 THR A N 1
ATOM 2223 C CA . THR A 1 274 ? -0.559 19.463 2.156 1.00 55.56 274 THR A CA 1
ATOM 2224 C C . THR A 1 274 ? -2.050 19.491 1.820 1.00 55.56 274 THR A C 1
ATOM 2226 O O . THR A 1 274 ? -2.872 19.795 2.684 1.00 55.56 274 THR A O 1
ATOM 2229 N N . GLY A 1 275 ? -2.427 19.138 0.590 1.00 56.44 275 GLY A N 1
ATOM 2230 C CA . GLY A 1 275 ? -3.809 19.039 0.134 1.00 56.44 275 GLY A CA 1
ATOM 2231 C C . GLY A 1 275 ? -4.583 17.945 0.866 1.00 56.44 275 GLY A C 1
ATOM 2232 O O . GLY A 1 275 ? -5.645 18.227 1.420 1.00 56.44 275 GLY A O 1
ATOM 2233 N N . LEU A 1 276 ? -4.041 16.724 0.935 1.00 58.34 276 LEU A N 1
ATOM 2234 C CA . LEU A 1 276 ? -4.642 15.604 1.678 1.00 58.34 276 LEU A CA 1
ATOM 2235 C C . LEU A 1 276 ? -4.759 15.903 3.177 1.00 58.34 276 LEU A C 1
ATOM 2237 O O . LEU A 1 276 ? -5.799 15.657 3.800 1.00 58.34 276 LEU A O 1
ATOM 2241 N N . TYR A 1 277 ? -3.709 16.504 3.738 1.00 62.31 277 TYR A N 1
ATOM 2242 C CA . TYR A 1 277 ? -3.692 16.958 5.122 1.00 62.31 277 TYR A CA 1
ATOM 2243 C C . TYR A 1 277 ? -4.804 17.982 5.369 1.00 62.31 277 TYR A C 1
ATOM 2245 O O . TYR A 1 277 ? -5.666 17.793 6.222 1.00 62.31 277 TYR A O 1
ATOM 2253 N N . THR A 1 278 ? -4.864 19.032 4.552 1.00 60.75 278 THR A N 1
ATOM 2254 C CA . THR A 1 278 ? -5.851 20.110 4.693 1.00 60.75 278 THR A CA 1
ATOM 2255 C C . THR A 1 278 ? -7.282 19.588 4.573 1.00 60.75 278 THR A C 1
ATOM 2257 O O . THR A 1 278 ? -8.136 19.968 5.372 1.00 60.75 278 THR A O 1
ATOM 2260 N N . ILE A 1 279 ? -7.557 18.678 3.634 1.00 64.06 279 ILE A N 1
ATOM 2261 C CA . ILE A 1 279 ? -8.887 18.071 3.479 1.00 64.06 279 ILE A CA 1
ATOM 2262 C C . ILE A 1 279 ? -9.314 17.372 4.768 1.00 64.06 279 ILE A C 1
ATOM 2264 O O . ILE A 1 279 ? -10.412 17.621 5.264 1.00 64.06 279 ILE A O 1
ATOM 2268 N N . SER A 1 280 ? -8.437 16.562 5.352 1.00 68.31 280 SER A N 1
ATOM 2269 C CA . SER A 1 280 ? -8.778 15.767 6.531 1.00 68.31 280 SER A CA 1
ATOM 2270 C C . SER A 1 280 ? -9.171 16.619 7.740 1.00 68.31 280 SER A C 1
ATOM 2272 O O . SER A 1 280 ? -10.157 16.327 8.414 1.00 68.31 280 SER A O 1
ATOM 2274 N N . PHE A 1 281 ? -8.439 17.707 8.007 1.00 69.69 281 PHE A N 1
ATOM 2275 C CA . PHE A 1 281 ? -8.697 18.556 9.177 1.00 69.69 281 PHE A CA 1
ATOM 2276 C C . PHE A 1 281 ? -9.777 19.620 8.942 1.00 69.69 281 PHE A C 1
ATOM 2278 O O . PHE A 1 281 ? -10.381 20.091 9.913 1.00 69.69 281 PHE A O 1
ATOM 2285 N N . GLU A 1 282 ? -10.019 20.032 7.694 1.00 71.50 282 GLU A N 1
ATOM 2286 C CA . GLU A 1 282 ? -10.981 21.093 7.373 1.00 71.50 282 GLU A CA 1
ATOM 2287 C C . GLU A 1 282 ? -12.384 20.566 7.062 1.00 71.50 282 GLU A C 1
ATOM 2289 O O . GLU A 1 282 ? -13.357 21.244 7.388 1.00 71.50 282 GLU A O 1
ATOM 2294 N N . VAL A 1 283 ? -12.522 19.355 6.507 1.00 71.31 283 VAL A N 1
ATOM 2295 C CA . VAL A 1 283 ? -13.829 18.793 6.117 1.00 71.31 283 VAL A CA 1
ATOM 2296 C C . VAL A 1 283 ? -14.847 18.773 7.270 1.00 71.31 283 VAL A C 1
ATOM 2298 O O . VAL A 1 283 ? -15.947 19.299 7.076 1.00 71.31 283 VAL A O 1
ATOM 2301 N N . PRO A 1 284 ? -14.515 18.304 8.492 1.00 71.31 284 PRO A N 1
ATOM 2302 C CA . PRO A 1 284 ? -15.468 18.305 9.606 1.00 71.31 284 PRO A CA 1
ATOM 2303 C C . PRO A 1 284 ? -15.846 19.697 10.130 1.00 71.31 284 PRO A C 1
ATOM 2305 O O . PRO A 1 284 ? -16.737 19.820 10.966 1.00 71.31 284 PRO A O 1
ATOM 2308 N N . LYS A 1 285 ? -15.154 20.759 9.694 1.00 74.31 285 LYS A N 1
ATOM 2309 C CA . LYS A 1 285 ? -15.453 22.149 10.077 1.00 74.31 285 LYS A CA 1
ATOM 2310 C C . LYS A 1 285 ? -16.414 22.830 9.098 1.00 74.31 285 LYS A C 1
ATOM 2312 O O . LYS A 1 285 ? -16.841 23.957 9.357 1.00 74.31 285 LYS A O 1
ATOM 2317 N N . LEU A 1 286 ? -16.727 22.193 7.969 1.00 78.38 286 LEU A N 1
ATOM 2318 C CA . LEU A 1 286 ? -17.580 22.768 6.935 1.00 78.38 286 LEU A CA 1
ATOM 2319 C C . LEU A 1 286 ? -19.049 22.753 7.365 1.00 78.38 286 LEU A C 1
ATOM 2321 O O . LEU A 1 286 ? -19.531 21.810 7.984 1.00 78.38 286 LEU A O 1
ATOM 2325 N N . SER A 1 287 ? -19.789 23.800 6.989 1.00 75.81 287 SER A N 1
ATOM 2326 C CA . SER A 1 287 ? -21.178 24.014 7.427 1.00 75.81 287 SER A CA 1
ATOM 2327 C C . SER A 1 287 ? -22.152 22.903 7.023 1.00 75.81 287 SER A C 1
ATOM 2329 O O . SER A 1 287 ? -23.231 22.805 7.594 1.00 75.81 287 SER A O 1
ATOM 2331 N N . TRP A 1 288 ? -21.799 22.101 6.018 1.00 75.94 288 TRP A N 1
ATOM 2332 C CA . TRP A 1 288 ? -22.617 21.006 5.501 1.00 75.94 288 TRP A CA 1
ATOM 2333 C C . TRP A 1 288 ? -22.300 19.642 6.143 1.00 75.94 288 TRP A C 1
ATOM 2335 O O . TRP A 1 288 ? -22.994 18.668 5.855 1.00 75.94 288 TRP A O 1
ATOM 2345 N N . TRP A 1 289 ? -21.278 19.544 7.002 1.00 81.94 289 TRP A N 1
ATOM 2346 C CA . TRP A 1 289 ? -20.802 18.275 7.570 1.00 81.94 289 TRP A CA 1
ATOM 2347 C C . TRP A 1 289 ? -21.887 17.511 8.341 1.00 81.94 289 TRP A C 1
ATOM 2349 O O . TRP A 1 289 ? -22.113 16.326 8.092 1.00 81.94 289 TRP A O 1
ATOM 2359 N N . ASP A 1 290 ? -22.623 18.201 9.213 1.00 83.56 290 ASP A N 1
ATOM 2360 C CA . ASP A 1 290 ? -23.701 17.588 9.996 1.00 83.56 290 ASP A CA 1
ATOM 2361 C C . ASP A 1 290 ? -24.850 17.092 9.102 1.00 83.56 290 ASP A C 1
ATOM 2363 O O . ASP A 1 290 ? -25.466 16.060 9.371 1.00 83.56 290 ASP A O 1
ATOM 2367 N N . GLU A 1 291 ? -25.144 17.797 8.006 1.00 83.75 291 GLU A N 1
ATOM 2368 C CA . GLU A 1 291 ? -26.161 17.378 7.037 1.00 83.75 291 GLU A CA 1
ATOM 2369 C C . GLU A 1 291 ? -25.729 16.109 6.287 1.00 83.75 291 GLU A C 1
ATOM 2371 O O . GLU A 1 291 ? -26.528 15.178 6.141 1.00 83.75 291 GLU A O 1
ATOM 2376 N N . LEU A 1 292 ? -24.459 16.040 5.870 1.00 82.62 292 LEU A N 1
ATOM 2377 C CA . LEU A 1 292 ? -23.878 14.845 5.257 1.00 82.62 292 LEU A CA 1
ATOM 2378 C C . LEU A 1 292 ? -23.955 13.646 6.210 1.00 82.62 292 LEU A C 1
ATOM 2380 O O . LEU A 1 292 ? -24.472 12.596 5.829 1.00 82.62 292 LEU A O 1
ATOM 2384 N N . LEU A 1 293 ? -23.507 13.798 7.459 1.00 85.44 293 LEU A N 1
ATOM 2385 C CA . LEU A 1 293 ? -23.546 12.715 8.445 1.00 85.44 293 LEU A CA 1
ATOM 2386 C C . LEU A 1 293 ? -24.969 12.200 8.683 1.00 85.44 293 LEU A C 1
ATOM 2388 O O . LEU A 1 293 ? -25.188 10.990 8.707 1.00 85.44 293 LEU A O 1
ATOM 2392 N N . ASN A 1 294 ? -25.955 13.096 8.781 1.00 85.19 294 ASN A N 1
ATOM 2393 C CA . ASN A 1 294 ? -27.357 12.708 8.937 1.00 85.19 294 ASN A CA 1
ATOM 2394 C C . ASN A 1 294 ? -27.884 11.913 7.730 1.00 85.19 294 ASN A C 1
ATOM 2396 O O . ASN A 1 294 ? -28.605 10.926 7.904 1.00 85.19 294 ASN A O 1
ATOM 2400 N N . ARG A 1 295 ? -27.508 12.300 6.503 1.00 85.00 295 ARG A N 1
ATOM 2401 C CA . ARG A 1 295 ? -27.854 11.555 5.279 1.00 85.00 295 ARG A CA 1
ATOM 2402 C C . ARG A 1 295 ? -27.226 10.167 5.265 1.00 85.00 295 ARG A C 1
ATOM 2404 O O . ARG A 1 295 ? -27.927 9.186 5.011 1.00 85.00 295 ARG A O 1
ATOM 2411 N N . LEU A 1 296 ? -25.934 10.077 5.577 1.00 86.94 296 LEU A N 1
ATOM 2412 C CA . LEU A 1 296 ? -25.208 8.808 5.638 1.00 86.94 296 LEU A CA 1
ATOM 2413 C C . LEU A 1 296 ? -25.796 7.880 6.710 1.00 86.94 296 LEU A C 1
ATOM 2415 O O . LEU A 1 296 ? -25.983 6.686 6.471 1.00 86.94 296 LEU A O 1
ATOM 2419 N N . GLN A 1 297 ? -26.181 8.430 7.863 1.00 87.25 297 GLN A N 1
ATOM 2420 C CA . GLN A 1 297 ? -26.821 7.667 8.929 1.00 87.25 297 GLN A CA 1
ATOM 2421 C C . GLN A 1 297 ? -28.220 7.172 8.533 1.00 87.25 297 GLN A C 1
ATOM 2423 O O . GLN A 1 297 ? -28.585 6.032 8.835 1.00 87.25 297 GLN A O 1
ATOM 2428 N N . ALA A 1 298 ? -28.989 7.980 7.796 1.00 84.44 298 ALA A N 1
ATOM 2429 C CA . ALA A 1 298 ? -30.280 7.571 7.245 1.00 84.44 298 ALA A CA 1
ATOM 2430 C C . ALA A 1 298 ? -30.151 6.472 6.172 1.00 84.44 298 ALA A C 1
ATOM 2432 O O . ALA A 1 298 ? -31.053 5.639 6.043 1.00 84.44 298 ALA A O 1
ATOM 2433 N N . ALA A 1 299 ? -29.032 6.436 5.441 1.00 83.44 299 ALA A N 1
ATOM 2434 C CA . ALA A 1 299 ? -28.765 5.457 4.389 1.00 83.44 299 ALA A CA 1
ATOM 2435 C C . ALA A 1 299 ? -28.458 4.038 4.911 1.00 83.44 299 ALA A C 1
ATOM 2437 O O . ALA A 1 299 ? -28.631 3.078 4.156 1.00 83.44 299 ALA A O 1
ATOM 2438 N N . LYS A 1 300 ? -28.087 3.893 6.196 1.00 85.69 300 LYS A N 1
ATOM 2439 C CA . LYS A 1 300 ? -27.857 2.611 6.899 1.00 85.69 300 LYS A CA 1
ATOM 2440 C C . LYS A 1 300 ? -26.858 1.685 6.188 1.00 85.69 300 LYS A C 1
ATOM 2442 O O . LYS A 1 300 ? -27.198 0.560 5.824 1.00 85.69 300 LYS A O 1
ATOM 2447 N N . PHE A 1 301 ? -25.631 2.164 5.999 1.00 86.88 301 PHE A N 1
ATOM 2448 C CA . PHE A 1 301 ? -24.535 1.351 5.467 1.00 86.88 301 PHE A CA 1
ATOM 2449 C C . PHE A 1 301 ? -24.182 0.178 6.395 1.00 86.88 301 PHE A C 1
ATOM 2451 O O . PHE A 1 301 ? -24.291 0.281 7.615 1.00 86.88 301 PHE A O 1
ATOM 2458 N N . ASP A 1 302 ? -23.766 -0.945 5.810 1.00 83.88 302 ASP A N 1
ATOM 2459 C CA . ASP A 1 302 ? -23.376 -2.154 6.541 1.00 83.88 302 ASP A CA 1
ATOM 2460 C C . ASP A 1 302 ? -21.884 -2.178 6.884 1.00 83.88 302 ASP A C 1
ATOM 2462 O O . ASP A 1 302 ? -21.501 -2.820 7.863 1.00 83.88 302 ASP A O 1
ATOM 2466 N N . ILE A 1 303 ? -21.048 -1.529 6.066 1.00 88.81 303 ILE A N 1
ATOM 2467 C CA . ILE A 1 303 ? -19.591 -1.505 6.206 1.00 88.81 303 ILE A CA 1
ATOM 2468 C C . ILE A 1 303 ? -18.986 -0.276 5.515 1.00 88.81 303 ILE A C 1
ATOM 2470 O O . ILE A 1 303 ? -19.499 0.165 4.483 1.00 88.81 303 ILE A O 1
ATOM 2474 N N . CYS A 1 304 ? -17.895 0.252 6.071 1.00 89.44 304 CYS A N 1
ATOM 2475 C CA . CYS A 1 304 ? -17.055 1.276 5.448 1.00 89.44 304 CYS A CA 1
ATOM 2476 C C . CYS A 1 304 ? -15.735 0.667 4.941 1.00 89.44 304 CYS A C 1
ATOM 2478 O O . CYS A 1 304 ? -15.110 -0.122 5.653 1.00 89.44 304 CYS A O 1
ATOM 2480 N N . ILE A 1 305 ? -15.303 1.022 3.731 1.00 86.94 305 ILE A N 1
ATOM 2481 C CA . ILE A 1 305 ? -13.955 0.722 3.232 1.00 86.94 305 ILE A CA 1
ATOM 2482 C C . ILE A 1 305 ? -13.187 2.037 3.127 1.00 86.94 305 ILE A C 1
ATOM 2484 O O . ILE A 1 305 ? -13.605 2.938 2.396 1.00 86.94 305 ILE A O 1
ATOM 2488 N N . ASP A 1 306 ? -12.081 2.112 3.859 1.00 85.31 306 ASP A N 1
ATOM 2489 C CA . ASP A 1 306 ? -11.248 3.305 3.992 1.00 85.31 306 ASP A CA 1
ATOM 2490 C C . ASP A 1 306 ? -9.830 3.051 3.457 1.00 85.31 306 ASP A C 1
ATOM 2492 O O . ASP A 1 306 ? -9.300 1.944 3.598 1.00 85.31 306 ASP A O 1
ATOM 2496 N N . ASP A 1 307 ? -9.206 4.051 2.836 1.00 77.75 307 ASP A N 1
ATOM 2497 C CA . ASP A 1 307 ? -7.816 3.992 2.367 1.00 77.75 307 ASP A CA 1
ATOM 2498 C C . ASP A 1 307 ? -6.969 4.985 3.173 1.00 77.75 307 ASP A C 1
ATOM 2500 O O . ASP A 1 307 ? -7.172 6.192 3.118 1.00 77.75 307 ASP A O 1
ATOM 2504 N N . THR A 1 308 ? -6.014 4.472 3.949 1.00 67.38 308 THR A N 1
ATOM 2505 C CA . THR A 1 308 ? -5.360 5.157 5.086 1.00 67.38 308 THR A CA 1
ATOM 2506 C C . THR A 1 308 ? -4.380 6.277 4.725 1.00 67.38 308 THR A C 1
ATOM 2508 O O . THR A 1 308 ? -3.463 6.565 5.496 1.00 67.38 308 THR A O 1
ATOM 2511 N N . LEU A 1 309 ? -4.481 6.858 3.536 1.00 61.09 309 LEU A N 1
ATOM 2512 C CA . LEU A 1 309 ? -3.633 7.981 3.149 1.00 61.09 309 LEU A CA 1
ATOM 2513 C C . LEU A 1 309 ? -4.101 9.301 3.772 1.00 61.09 309 LEU A C 1
ATOM 2515 O O . LEU A 1 309 ? -3.266 10.152 4.077 1.00 61.09 309 LEU A O 1
ATOM 2519 N N . SER A 1 310 ? -5.407 9.463 3.995 1.00 62.44 310 SER A N 1
ATOM 2520 C CA . SER A 1 310 ? -5.963 10.558 4.786 1.00 62.44 310 SER A CA 1
ATOM 2521 C C . SER A 1 310 ? -6.924 9.987 5.827 1.00 62.44 310 SER A C 1
ATOM 2523 O O . SER A 1 310 ? -7.746 9.123 5.531 1.00 62.44 310 SER A O 1
ATOM 2525 N N . PHE A 1 311 ? -6.746 10.381 7.088 1.00 64.75 311 PHE A N 1
ATOM 2526 C CA . PHE A 1 311 ? -7.482 9.768 8.189 1.00 64.75 311 PHE A CA 1
ATOM 2527 C C . PHE A 1 311 ? -8.831 10.480 8.366 1.00 64.75 311 PHE A C 1
ATOM 2529 O O . PHE A 1 311 ? -8.941 11.526 9.017 1.00 64.75 311 PHE A O 1
ATOM 2536 N N . CYS A 1 312 ? -9.868 9.936 7.738 1.00 73.56 312 CYS A N 1
ATOM 2537 C CA . CYS A 1 312 ? -11.230 10.446 7.847 1.00 73.56 312 CYS A CA 1
ATOM 2538 C C . CYS A 1 312 ? -12.290 9.337 7.770 1.00 73.56 312 CYS A C 1
ATOM 2540 O O . CYS A 1 312 ? -13.284 9.401 8.505 1.00 73.56 312 CYS A O 1
ATOM 2542 N N . GLY A 1 313 ? -12.103 8.314 6.930 1.00 80.19 313 GLY A N 1
ATOM 2543 C CA . GLY A 1 313 ? -13.104 7.267 6.720 1.00 80.19 313 GLY A CA 1
ATOM 2544 C C . GLY A 1 313 ? -13.403 6.443 7.977 1.00 80.19 313 GLY A C 1
ATOM 2545 O O . GLY A 1 313 ? -14.565 6.122 8.244 1.00 80.19 313 GLY A O 1
ATOM 2546 N N . GLU A 1 314 ? -12.402 6.181 8.815 1.00 84.88 314 GLU A N 1
ATOM 2547 C CA . GLU A 1 314 ? -12.562 5.527 10.115 1.00 84.88 314 GLU A CA 1
ATOM 2548 C C . GLU A 1 314 ? -13.300 6.406 11.136 1.00 84.88 314 GLU A C 1
ATOM 2550 O O . GLU A 1 314 ? -14.102 5.902 11.928 1.00 84.88 314 GLU A O 1
ATOM 2555 N N . SER A 1 315 ? -13.095 7.729 11.087 1.00 83.00 315 SER A N 1
ATOM 2556 C CA . SER A 1 315 ? -13.834 8.682 11.927 1.00 83.00 315 SER A CA 1
ATOM 2557 C C . SER A 1 315 ? -15.316 8.676 11.565 1.00 83.00 315 SER A C 1
ATOM 2559 O O . SER A 1 315 ? -16.175 8.613 12.446 1.00 83.00 315 SER A O 1
ATOM 2561 N N . VAL A 1 316 ? -15.623 8.697 10.263 1.00 86.06 316 VAL A N 1
ATOM 2562 C CA . VAL A 1 316 ? -17.000 8.597 9.764 1.00 86.06 316 VAL A CA 1
ATOM 2563 C C . VAL A 1 316 ? -17.617 7.255 10.148 1.00 86.06 316 VAL A C 1
ATOM 2565 O O . VAL A 1 316 ? -18.755 7.225 10.612 1.00 86.06 316 VAL A O 1
ATOM 2568 N N . ALA A 1 317 ? -16.876 6.152 10.035 1.00 88.44 317 ALA A N 1
ATOM 2569 C CA . ALA A 1 317 ? -17.366 4.837 10.436 1.00 88.44 317 ALA A CA 1
ATOM 2570 C C . ALA A 1 317 ? -17.711 4.760 11.937 1.00 88.44 317 ALA A C 1
ATOM 2572 O O . ALA A 1 317 ? -18.770 4.235 12.290 1.00 88.44 317 ALA A O 1
ATOM 2573 N N . GLU A 1 318 ? -16.875 5.330 12.816 1.00 88.81 318 GLU A N 1
ATOM 2574 C CA . GLU A 1 318 ? -17.147 5.409 14.261 1.00 88.81 318 GLU A CA 1
ATOM 2575 C C . GLU A 1 318 ? -18.377 6.292 14.550 1.00 88.81 318 GLU A C 1
ATOM 2577 O O . GLU A 1 318 ? -19.225 5.906 15.356 1.00 88.81 318 GLU A O 1
ATOM 2582 N N . LEU A 1 319 ? -18.529 7.436 13.865 1.00 87.25 319 LEU A N 1
ATOM 2583 C CA . LEU A 1 319 ? -19.696 8.323 14.011 1.00 87.25 319 LEU A CA 1
ATOM 2584 C C . LEU A 1 319 ? -21.002 7.665 13.538 1.00 87.25 319 LEU A C 1
ATOM 2586 O O . LEU A 1 319 ? -22.049 7.833 14.166 1.00 87.25 319 LEU A O 1
ATOM 2590 N N . LEU A 1 320 ? -20.945 6.886 12.455 1.00 87.81 320 LEU A N 1
ATOM 2591 C CA . LEU A 1 320 ? -22.078 6.116 11.933 1.00 87.81 320 LEU A CA 1
ATOM 2592 C C . LEU A 1 320 ? -22.320 4.807 12.705 1.00 87.81 320 LEU A C 1
ATOM 2594 O O . LEU A 1 320 ? -23.366 4.180 12.523 1.00 87.81 320 LEU A O 1
ATOM 2598 N N . ASN A 1 321 ? -21.392 4.415 13.584 1.00 89.62 321 ASN A N 1
ATOM 2599 C CA . ASN A 1 321 ? -21.393 3.162 14.338 1.00 89.62 321 ASN A CA 1
ATOM 2600 C C . ASN A 1 321 ? -21.492 1.918 13.427 1.00 89.62 321 ASN A C 1
ATOM 2602 O O . ASN A 1 321 ? -22.286 1.005 13.675 1.00 89.62 321 ASN A O 1
ATOM 2606 N N . ILE A 1 322 ? -20.681 1.896 12.364 1.00 89.00 322 ILE A N 1
ATOM 2607 C CA . ILE A 1 322 ? -20.579 0.793 11.395 1.00 89.00 322 ILE A CA 1
ATOM 2608 C C . ILE A 1 322 ? -19.168 0.179 11.413 1.00 89.00 322 ILE A C 1
ATOM 2610 O O . ILE A 1 322 ? -18.199 0.886 11.692 1.00 89.00 322 ILE A O 1
ATOM 2614 N N . PRO A 1 323 ? -19.014 -1.131 11.132 1.00 89.69 323 PRO A N 1
ATOM 2615 C CA . PRO A 1 323 ? -17.691 -1.734 10.995 1.00 89.69 323 PRO A CA 1
ATOM 2616 C C . PRO A 1 323 ? -16.944 -1.146 9.793 1.00 89.69 323 PRO A C 1
ATOM 2618 O O . PRO A 1 323 ? -17.563 -0.773 8.794 1.00 89.69 323 PRO A O 1
ATOM 2621 N N . PHE A 1 324 ? -15.614 -1.126 9.859 1.00 90.38 324 PHE A N 1
ATOM 2622 C CA . PHE A 1 324 ? -14.779 -0.662 8.753 1.00 90.38 324 PHE A CA 1
ATOM 2623 C C . PHE A 1 324 ? -13.571 -1.563 8.493 1.00 90.38 324 PHE A C 1
ATOM 2625 O O . PHE A 1 324 ? -13.108 -2.288 9.380 1.00 90.38 324 PHE A O 1
ATOM 2632 N N . ILE A 1 325 ? -13.095 -1.528 7.250 1.00 88.38 325 ILE A N 1
ATOM 2633 C CA . ILE A 1 325 ? -11.918 -2.241 6.745 1.00 88.38 325 ILE A CA 1
ATOM 2634 C C . ILE A 1 325 ? -10.979 -1.219 6.115 1.00 88.38 325 ILE A C 1
ATOM 2636 O O . ILE A 1 325 ? -11.441 -0.322 5.412 1.00 88.38 325 ILE A O 1
ATOM 2640 N N . TYR A 1 326 ? -9.674 -1.411 6.294 1.00 86.50 326 TYR A N 1
ATOM 2641 C CA . TYR A 1 326 ? -8.670 -0.627 5.584 1.00 86.50 326 TYR A CA 1
ATOM 2642 C C . TYR A 1 326 ? -8.197 -1.301 4.300 1.00 86.50 326 TYR A C 1
ATOM 2644 O O . TYR A 1 326 ? -7.909 -2.493 4.303 1.00 86.50 326 TYR A O 1
ATOM 2652 N N . SER A 1 327 ? -8.030 -0.527 3.232 1.00 82.75 327 SER A N 1
ATOM 2653 C CA . SER A 1 327 ? -7.088 -0.808 2.148 1.00 82.75 327 SER A CA 1
ATOM 2654 C C . SER A 1 327 ? -5.789 -0.072 2.472 1.00 82.75 327 SER A C 1
ATOM 2656 O O . SER A 1 327 ? -5.684 1.134 2.287 1.00 82.75 327 SER A O 1
ATOM 2658 N N . PHE A 1 328 ? -4.805 -0.788 3.010 1.00 82.06 328 PHE A N 1
ATOM 2659 C CA . PHE A 1 328 ? -3.559 -0.215 3.517 1.00 82.06 328 PHE A CA 1
ATOM 2660 C C . PHE A 1 328 ? -2.400 -0.523 2.562 1.00 82.06 328 PHE A C 1
ATOM 2662 O O . PHE A 1 328 ? -2.350 -1.598 1.967 1.00 82.06 328 PHE A O 1
ATOM 2669 N N . TRP A 1 329 ? -1.453 0.402 2.388 1.00 76.50 329 TRP A N 1
ATOM 2670 C CA . TRP A 1 329 ? -0.226 0.123 1.626 1.00 76.50 329 TRP A CA 1
ATOM 2671 C C . TRP A 1 329 ? 0.960 -0.101 2.555 1.00 76.50 329 TRP A C 1
ATOM 2673 O O . TRP A 1 329 ? 1.309 -1.246 2.825 1.00 76.50 329 TRP A O 1
ATOM 2683 N N . PHE A 1 330 ? 1.546 0.978 3.063 1.00 78.12 330 PHE A N 1
ATOM 2684 C CA . PHE A 1 330 ? 2.616 0.933 4.046 1.00 78.12 330 PHE A CA 1
ATOM 2685 C C . PHE A 1 330 ? 2.644 2.213 4.876 1.00 78.12 330 PHE A C 1
ATOM 2687 O O . PHE A 1 330 ? 2.085 3.235 4.476 1.00 78.12 330 PHE A O 1
ATOM 2694 N N . SER A 1 331 ? 3.363 2.182 5.996 1.00 84.56 331 SER A N 1
ATOM 2695 C CA . SER A 1 331 ? 3.846 3.403 6.645 1.00 84.56 331 SER A CA 1
ATOM 2696 C C . SER A 1 331 ? 5.371 3.428 6.719 1.00 84.56 331 SER A C 1
ATOM 2698 O O . SER A 1 331 ? 6.040 2.389 6.683 1.00 84.56 331 SER A O 1
ATOM 2700 N N . TYR A 1 332 ? 5.941 4.629 6.782 1.00 82.75 332 TYR A N 1
ATOM 2701 C CA . TYR A 1 332 ? 7.387 4.806 6.831 1.00 82.75 332 TYR A CA 1
ATOM 2702 C C . TYR A 1 332 ? 7.957 4.116 8.079 1.00 82.75 332 TYR A C 1
ATOM 2704 O O . TYR A 1 332 ? 7.470 4.318 9.191 1.00 82.75 332 TYR A O 1
ATOM 2712 N N . GLY A 1 333 ? 8.952 3.239 7.897 1.00 83.81 333 GLY A N 1
ATOM 2713 C CA . GLY A 1 333 ? 9.493 2.416 8.985 1.00 83.81 333 GLY A CA 1
ATOM 2714 C C . GLY A 1 333 ? 8.507 1.419 9.613 1.00 83.81 333 GLY A C 1
ATOM 2715 O O . GLY A 1 333 ? 8.769 0.938 10.715 1.00 83.81 333 GLY A O 1
ATOM 2716 N N . ASN A 1 334 ? 7.394 1.102 8.940 1.00 86.88 334 ASN A N 1
ATOM 2717 C CA . ASN A 1 334 ? 6.346 0.182 9.402 1.00 86.88 334 ASN A CA 1
ATOM 2718 C C . ASN A 1 334 ? 5.711 0.561 10.751 1.00 86.88 334 ASN A C 1
ATOM 2720 O O . ASN A 1 334 ? 5.353 -0.311 11.550 1.00 86.88 334 ASN A O 1
ATOM 2724 N N . VAL A 1 335 ? 5.629 1.857 11.048 1.00 87.88 335 VAL A N 1
ATOM 2725 C CA . VAL A 1 335 ? 5.176 2.361 12.346 1.00 87.88 335 VAL A CA 1
ATOM 2726 C C . VAL A 1 335 ? 3.690 2.075 12.581 1.00 87.88 335 VAL A C 1
ATOM 2728 O O . VAL A 1 335 ? 3.347 1.515 13.617 1.00 87.88 335 VAL A O 1
ATOM 2731 N N . ILE A 1 336 ? 2.810 2.393 11.630 1.00 87.88 336 ILE A N 1
ATOM 2732 C CA . ILE A 1 336 ? 1.357 2.180 11.748 1.00 87.88 336 ILE A CA 1
ATOM 2733 C C . ILE A 1 336 ? 1.021 0.689 11.818 1.00 87.88 336 ILE A C 1
ATOM 2735 O O . ILE A 1 336 ? 0.240 0.268 12.670 1.00 87.88 336 ILE A O 1
ATOM 2739 N N . GLU A 1 337 ? 1.656 -0.128 10.979 1.00 87.12 337 GLU A N 1
ATOM 2740 C CA . GLU A 1 337 ? 1.483 -1.579 10.973 1.00 87.12 337 GLU A CA 1
ATOM 2741 C C . GLU A 1 337 ? 1.849 -2.159 12.340 1.00 87.12 337 GLU A C 1
ATOM 2743 O O . GLU A 1 337 ? 1.111 -2.964 12.902 1.00 87.12 337 GLU A O 1
ATOM 2748 N N . ARG A 1 338 ? 2.979 -1.733 12.912 1.00 86.56 338 ARG A N 1
ATOM 2749 C CA . ARG A 1 338 ? 3.446 -2.242 14.203 1.00 86.56 338 ARG A CA 1
ATOM 2750 C C . ARG A 1 338 ? 2.656 -1.717 15.392 1.00 86.56 338 ARG A C 1
ATOM 2752 O O . ARG A 1 338 ? 2.416 -2.477 16.322 1.00 86.56 338 ARG A O 1
ATOM 2759 N N . LEU A 1 339 ? 2.360 -0.420 15.418 1.00 86.38 339 LEU A N 1
ATOM 2760 C CA . LEU A 1 339 ? 1.828 0.244 16.608 1.00 86.38 339 LEU A CA 1
ATOM 2761 C C . LEU A 1 339 ? 0.304 0.283 16.621 1.00 86.38 339 LEU A C 1
ATOM 2763 O O . LEU A 1 339 ? -0.283 0.111 17.682 1.00 86.38 339 LEU A O 1
ATOM 2767 N N . CYS A 1 340 ? -0.330 0.489 15.466 1.00 87.81 340 CYS A N 1
ATOM 2768 C CA . CYS A 1 340 ? -1.781 0.599 15.380 1.00 87.81 340 CYS A CA 1
ATOM 2769 C C . CYS A 1 340 ? -2.436 -0.727 14.964 1.00 87.81 340 CYS A C 1
ATOM 2771 O O . CYS A 1 340 ? -3.422 -1.140 15.569 1.00 87.81 340 CYS A O 1
ATOM 2773 N N . ALA A 1 341 ? -1.876 -1.428 13.969 1.00 83.56 341 ALA A N 1
ATOM 2774 C CA . ALA A 1 341 ? -2.358 -2.760 13.580 1.00 83.56 341 ALA A CA 1
ATOM 2775 C C . ALA A 1 341 ? -1.779 -3.891 14.457 1.00 83.56 341 ALA A C 1
ATOM 2777 O O . ALA A 1 341 ? -2.142 -5.054 14.279 1.00 83.56 341 ALA A O 1
ATOM 2778 N N . GLU A 1 342 ? -0.874 -3.557 15.389 1.00 79.44 342 GLU A N 1
ATOM 2779 C CA . GLU A 1 342 ? -0.215 -4.490 16.317 1.00 79.44 342 GLU A CA 1
ATOM 2780 C C . GLU A 1 342 ? 0.447 -5.691 15.613 1.00 79.44 342 GLU A C 1
ATOM 2782 O O . GLU A 1 342 ? 0.495 -6.826 16.105 1.00 79.44 342 GLU A O 1
ATOM 2787 N N . HIS A 1 343 ? 0.981 -5.427 14.420 1.00 76.94 343 HIS A N 1
ATOM 2788 C CA . HIS A 1 343 ? 1.605 -6.418 13.561 1.00 76.94 343 HIS A CA 1
ATOM 2789 C C . HIS A 1 343 ? 3.012 -6.782 14.037 1.00 76.94 343 HIS A C 1
ATOM 2791 O O . HIS A 1 343 ? 3.821 -5.929 14.419 1.00 76.94 343 HIS A O 1
ATOM 2797 N N . LEU A 1 344 ? 3.340 -8.073 13.978 1.00 76.88 344 LEU A N 1
ATOM 2798 C CA . LEU A 1 344 ? 4.616 -8.580 14.466 1.00 76.88 344 LEU A CA 1
ATOM 2799 C C . LEU A 1 344 ? 5.709 -8.430 13.399 1.00 76.88 344 LEU A C 1
ATOM 2801 O O . LEU A 1 344 ? 6.054 -9.382 12.698 1.00 76.88 344 LEU A O 1
ATOM 2805 N N . ILE A 1 345 ? 6.291 -7.234 13.325 1.00 81.69 345 ILE A N 1
ATOM 2806 C CA . ILE A 1 345 ? 7.417 -6.925 12.437 1.00 81.69 345 ILE A CA 1
ATOM 2807 C C . ILE A 1 345 ? 8.696 -6.766 13.276 1.00 81.69 345 ILE A C 1
ATOM 2809 O O . ILE A 1 345 ? 8.963 -5.689 13.820 1.00 81.69 345 ILE A O 1
ATOM 2813 N N . PRO A 1 346 ? 9.509 -7.829 13.434 1.00 82.50 346 PRO A N 1
ATOM 2814 C CA . PRO A 1 346 ? 10.720 -7.759 14.239 1.00 82.50 346 PRO A CA 1
ATOM 2815 C C . PRO A 1 346 ? 11.796 -6.919 13.540 1.00 82.50 346 PRO A C 1
ATOM 2817 O O . PRO A 1 346 ? 12.376 -7.335 12.537 1.00 82.50 346 PRO A O 1
ATOM 2820 N N . SER A 1 347 ? 12.153 -5.780 14.137 1.00 82.62 347 SER A N 1
ATOM 2821 C CA . SER A 1 347 ? 13.194 -4.867 13.627 1.00 82.62 347 SER A CA 1
ATOM 2822 C C . SER A 1 347 ? 14.596 -5.490 13.533 1.00 82.62 347 SER A C 1
ATOM 2824 O O . SER A 1 347 ? 15.490 -4.947 12.887 1.00 82.62 347 SER A O 1
ATOM 2826 N N . SER A 1 348 ? 14.819 -6.649 14.152 1.00 77.81 348 SER A N 1
ATOM 2827 C CA . SER A 1 348 ? 16.077 -7.398 14.065 1.00 77.81 348 SER A CA 1
ATOM 2828 C C . SER A 1 348 ? 16.230 -8.214 12.776 1.00 77.81 348 SER A C 1
ATOM 2830 O O . SER A 1 348 ? 17.348 -8.641 12.464 1.00 77.81 348 SER A O 1
ATOM 2832 N N . TYR A 1 349 ? 15.131 -8.455 12.055 1.00 75.94 349 TYR A N 1
ATOM 2833 C CA . TYR A 1 349 ? 15.094 -9.323 10.877 1.00 75.94 349 TYR A CA 1
ATOM 2834 C C . TYR A 1 349 ? 14.407 -8.682 9.671 1.00 75.94 349 TYR A C 1
ATOM 2836 O O . TYR A 1 349 ? 14.829 -8.935 8.550 1.00 75.94 349 TYR A O 1
ATOM 2844 N N . VAL A 1 350 ? 13.401 -7.831 9.888 1.00 84.81 350 VAL A N 1
ATOM 2845 C CA . VAL A 1 350 ? 12.661 -7.163 8.814 1.00 84.81 350 VAL A CA 1
ATOM 2846 C C . VAL A 1 350 ? 13.164 -5.723 8.664 1.00 84.81 350 VAL A C 1
ATOM 2848 O O . VAL A 1 350 ? 12.969 -4.912 9.578 1.00 84.81 350 VAL A O 1
ATOM 2851 N N . PRO A 1 351 ? 13.835 -5.384 7.548 1.00 86.38 351 PRO A N 1
ATOM 2852 C CA . PRO A 1 351 ? 14.106 -4.006 7.159 1.00 86.38 351 PRO A CA 1
ATOM 2853 C C . PRO A 1 351 ? 12.869 -3.119 7.238 1.00 86.38 351 PRO A C 1
ATOM 2855 O O . PRO A 1 351 ? 11.819 -3.504 6.731 1.00 86.38 351 PRO A O 1
ATOM 2858 N N . GLY A 1 352 ? 12.998 -1.942 7.849 1.00 86.12 352 GLY A N 1
ATOM 2859 C CA . GLY A 1 352 ? 11.941 -0.937 7.791 1.00 86.12 352 GLY A CA 1
ATOM 2860 C C . GLY A 1 352 ? 11.735 -0.467 6.352 1.00 86.12 352 GLY A C 1
ATOM 2861 O O . GLY A 1 352 ? 12.708 -0.347 5.600 1.00 86.12 352 GLY A O 1
ATOM 2862 N N . ILE A 1 353 ? 10.491 -0.207 5.960 1.00 83.94 353 ILE A N 1
ATOM 2863 C CA . ILE A 1 353 ? 10.196 0.347 4.633 1.00 83.94 353 ILE A CA 1
ATOM 2864 C C . ILE A 1 353 ? 10.897 1.700 4.467 1.00 83.94 353 ILE A C 1
ATOM 2866 O O . ILE A 1 353 ? 10.931 2.496 5.403 1.00 83.94 353 ILE A O 1
ATOM 2870 N N . THR A 1 354 ? 11.471 1.893 3.277 1.00 83.44 354 THR A N 1
ATOM 2871 C CA . THR A 1 354 ? 12.380 2.959 2.825 1.00 83.44 354 THR A CA 1
ATOM 2872 C C . THR A 1 354 ? 13.789 2.938 3.435 1.00 83.44 354 THR A C 1
ATOM 2874 O O . THR A 1 354 ? 14.504 3.940 3.371 1.00 83.44 354 THR A O 1
ATOM 2877 N N . SER A 1 355 ? 14.219 1.823 4.037 1.00 84.31 355 SER A N 1
ATOM 2878 C CA . SER A 1 355 ? 15.592 1.674 4.555 1.00 84.31 355 SER A CA 1
ATOM 2879 C C . SER A 1 355 ? 16.601 1.171 3.514 1.00 84.31 355 SER A C 1
ATOM 2881 O O . SER A 1 355 ? 17.808 1.201 3.771 1.00 84.31 355 SER A O 1
ATOM 2883 N N . VAL A 1 356 ? 16.135 0.688 2.355 1.00 83.62 356 VAL A N 1
ATOM 2884 C CA . VAL A 1 356 ? 16.913 0.093 1.246 1.00 83.62 356 VAL A CA 1
ATOM 2885 C C . VAL A 1 356 ? 17.656 -1.198 1.636 1.00 83.62 356 VAL A C 1
ATOM 2887 O O . VAL A 1 356 ? 18.403 -1.781 0.846 1.00 83.62 356 VAL A O 1
ATOM 2890 N N . LEU A 1 357 ? 17.459 -1.697 2.859 1.00 84.81 357 LEU A N 1
ATOM 2891 C CA . LEU A 1 357 ? 18.078 -2.935 3.324 1.00 84.81 357 LEU A CA 1
ATOM 2892 C C . LEU A 1 357 ? 17.340 -4.165 2.768 1.00 84.81 357 LEU A C 1
ATOM 2894 O O . LEU A 1 357 ? 16.121 -4.173 2.605 1.00 84.81 357 LEU A O 1
ATOM 2898 N N . THR A 1 358 ? 18.101 -5.226 2.491 1.00 81.69 358 THR A N 1
ATOM 2899 C CA . THR A 1 358 ? 17.583 -6.528 2.041 1.00 81.69 358 THR A CA 1
ATOM 2900 C C . THR A 1 358 ? 17.385 -7.499 3.215 1.00 81.69 358 THR A C 1
ATOM 2902 O O . THR A 1 358 ? 17.671 -7.166 4.358 1.00 81.69 358 THR A O 1
ATOM 2905 N N . ASP A 1 359 ? 16.904 -8.714 2.955 1.00 73.62 359 ASP A N 1
ATOM 2906 C CA . ASP A 1 359 ? 16.731 -9.799 3.937 1.00 73.62 359 ASP A CA 1
ATOM 2907 C C . ASP A 1 359 ? 18.055 -10.339 4.499 1.00 73.62 359 ASP A C 1
ATOM 2909 O O . ASP A 1 359 ? 18.133 -10.783 5.647 1.00 73.62 359 ASP A O 1
ATOM 2913 N N . ASN A 1 360 ? 19.124 -10.295 3.704 1.00 75.44 360 ASN A N 1
ATOM 2914 C CA . ASN A 1 360 ? 20.447 -10.739 4.127 1.00 75.44 360 ASN A CA 1
ATOM 2915 C C . ASN A 1 360 ? 21.241 -9.596 4.785 1.00 75.44 360 ASN A C 1
ATOM 2917 O O . ASN A 1 360 ? 22.065 -8.940 4.144 1.00 75.44 360 ASN A O 1
ATOM 2921 N N . VAL A 1 361 ? 20.984 -9.357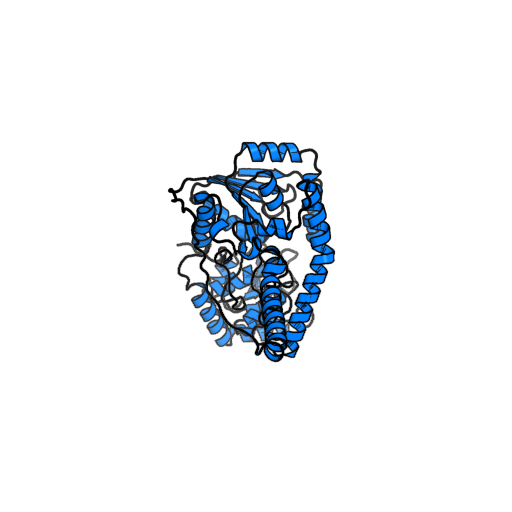 6.075 1.00 79.31 361 VAL A N 1
ATOM 2922 C CA . VAL A 1 361 ? 21.603 -8.267 6.853 1.00 79.31 361 VAL A CA 1
ATOM 2923 C C . VAL A 1 361 ? 22.725 -8.728 7.784 1.00 79.31 361 VAL A C 1
ATOM 2925 O O . VAL A 1 361 ? 22.565 -9.604 8.639 1.00 79.31 361 VAL A O 1
ATOM 2928 N N . THR A 1 362 ? 23.861 -8.038 7.692 1.00 88.06 362 THR A N 1
ATOM 2929 C CA . THR A 1 362 ? 24.960 -8.101 8.669 1.00 88.06 362 THR A CA 1
ATOM 2930 C C . THR A 1 362 ? 24.556 -7.479 10.011 1.00 88.06 362 THR A C 1
ATOM 2932 O O . THR A 1 362 ? 23.600 -6.709 10.098 1.00 88.06 362 THR A O 1
ATOM 2935 N N . PHE A 1 363 ? 25.318 -7.743 11.079 1.00 88.50 363 PHE A N 1
ATOM 2936 C CA . PHE A 1 363 ? 25.061 -7.145 12.398 1.00 88.50 363 PHE A CA 1
ATOM 2937 C C . PHE A 1 363 ? 25.017 -5.604 12.367 1.00 88.50 363 PHE A C 1
ATOM 2939 O O . PHE A 1 363 ? 24.131 -5.001 12.965 1.00 88.50 363 PHE A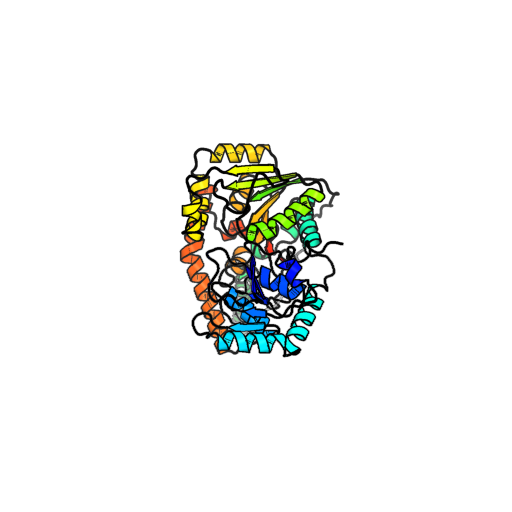 O 1
ATOM 2946 N N . ILE A 1 364 ? 25.919 -4.959 11.617 1.00 88.50 364 ILE A N 1
ATOM 2947 C CA . ILE A 1 364 ? 25.934 -3.493 11.479 1.00 88.50 364 ILE A CA 1
ATOM 2948 C C . ILE A 1 364 ? 24.678 -2.988 10.761 1.00 88.50 364 ILE A C 1
ATOM 2950 O O . ILE A 1 364 ? 24.124 -1.961 11.146 1.00 88.50 364 ILE A O 1
ATOM 2954 N N . GLN A 1 365 ? 24.192 -3.705 9.746 1.00 87.31 365 GLN A N 1
ATOM 2955 C CA . GLN A 1 365 ? 22.937 -3.356 9.076 1.00 87.31 365 GLN A CA 1
ATOM 2956 C C . GLN A 1 365 ? 21.727 -3.563 9.991 1.00 87.31 365 GLN A C 1
ATOM 2958 O O . GLN A 1 365 ? 20.842 -2.717 9.991 1.00 87.31 365 GLN A O 1
ATOM 2963 N N . LYS A 1 366 ? 21.715 -4.603 10.835 1.00 88.50 366 LYS A N 1
ATOM 2964 C CA . LYS A 1 366 ? 20.679 -4.775 11.869 1.00 88.50 366 LYS A CA 1
ATOM 2965 C C . LYS A 1 366 ? 20.667 -3.619 12.863 1.00 88.50 366 LYS A C 1
ATOM 2967 O O . LYS A 1 366 ? 19.598 -3.127 13.202 1.00 88.50 366 LYS A O 1
ATOM 2972 N N . LEU A 1 367 ? 21.843 -3.160 13.294 1.00 88.25 367 LEU A N 1
ATOM 2973 C CA . LEU A 1 367 ? 21.956 -2.003 14.179 1.00 88.25 367 LEU A CA 1
ATOM 2974 C C . LEU A 1 367 ? 21.398 -0.741 13.508 1.00 88.25 367 LEU A C 1
ATOM 2976 O O . LEU A 1 367 ? 20.597 -0.035 14.111 1.00 88.25 367 LEU A O 1
ATOM 2980 N N . LYS A 1 368 ? 21.762 -0.490 12.243 1.00 88.81 368 LYS A N 1
ATOM 2981 C CA . LYS A 1 368 ? 21.206 0.622 11.454 1.00 88.81 368 LYS A CA 1
ATOM 2982 C C . LYS A 1 368 ? 19.690 0.522 11.312 1.00 88.81 368 LYS A C 1
ATOM 2984 O O . LYS A 1 368 ? 19.010 1.520 11.507 1.00 88.81 368 LYS A O 1
ATOM 2989 N N . ASN A 1 369 ? 19.175 -0.670 11.018 1.00 90.88 369 ASN A N 1
ATOM 2990 C CA . ASN A 1 369 ? 17.743 -0.916 10.912 1.00 90.88 369 ASN A CA 1
ATOM 2991 C C . ASN A 1 369 ? 17.042 -0.601 12.236 1.00 90.88 369 ASN A C 1
ATOM 2993 O O . ASN A 1 369 ? 16.076 0.146 12.260 1.00 90.88 369 ASN A O 1
ATOM 2997 N N . TRP A 1 370 ? 17.572 -1.089 13.359 1.00 90.44 370 TRP A N 1
ATOM 2998 C CA . TRP A 1 370 ? 17.014 -0.800 14.678 1.00 90.44 370 TRP A CA 1
ATOM 2999 C C . TRP A 1 370 ? 16.953 0.708 14.967 1.00 90.44 370 TRP A C 1
ATOM 3001 O O . TRP A 1 370 ? 15.911 1.206 15.388 1.00 90.44 370 TRP A O 1
ATOM 3011 N N . PHE A 1 371 ? 18.029 1.447 14.670 1.00 89.62 371 PHE A N 1
ATOM 3012 C CA . PHE A 1 371 ? 18.032 2.910 14.785 1.00 89.62 371 PHE A CA 1
ATOM 3013 C C . PHE A 1 371 ? 17.017 3.574 13.852 1.00 89.62 371 PHE A C 1
ATOM 3015 O O . PHE A 1 371 ? 16.356 4.523 14.258 1.00 89.62 371 PHE A O 1
ATOM 3022 N N . PHE A 1 372 ? 16.870 3.070 12.627 1.00 90.44 372 PHE A N 1
ATOM 3023 C CA . PHE A 1 372 ? 15.893 3.568 11.665 1.00 90.44 372 PHE A CA 1
ATOM 3024 C C . PHE A 1 372 ? 14.457 3.412 12.180 1.00 90.44 372 PHE A C 1
ATOM 3026 O O . PHE A 1 372 ? 13.686 4.365 12.119 1.00 90.44 372 PHE A O 1
ATOM 3033 N N . TYR A 1 373 ? 14.119 2.263 12.771 1.00 89.56 373 TYR A N 1
ATOM 3034 C CA . TYR A 1 373 ? 12.826 2.064 13.431 1.00 89.56 373 TYR A CA 1
ATOM 3035 C C . TYR A 1 373 ? 12.615 3.039 14.592 1.00 89.56 373 TYR A C 1
ATOM 3037 O O . TYR A 1 373 ? 11.567 3.672 14.659 1.00 89.56 373 TYR A O 1
ATOM 3045 N N . ALA A 1 374 ? 13.606 3.192 15.475 1.00 89.50 374 ALA A N 1
ATOM 3046 C CA . ALA A 1 374 ? 13.507 4.110 16.611 1.00 89.50 374 ALA A CA 1
ATOM 3047 C C . ALA A 1 374 ? 13.313 5.569 16.159 1.00 89.50 374 ALA A C 1
ATOM 3049 O O . ALA A 1 374 ? 12.499 6.296 16.721 1.00 89.50 374 ALA A O 1
ATOM 3050 N N . MET A 1 375 ? 14.032 5.987 15.115 1.00 89.19 375 MET A N 1
ATOM 3051 C CA . MET A 1 375 ? 13.899 7.319 14.527 1.00 89.19 375 MET A CA 1
ATOM 3052 C C . MET A 1 375 ? 12.529 7.513 13.871 1.00 89.19 375 MET A C 1
ATOM 3054 O O . MET A 1 375 ? 11.907 8.548 14.077 1.00 89.19 375 MET A O 1
ATOM 3058 N N . SER A 1 376 ? 12.048 6.523 13.116 1.00 89.94 376 SER A N 1
ATOM 3059 C CA . SER A 1 376 ? 10.736 6.576 12.460 1.00 89.94 376 SER A CA 1
ATOM 3060 C C . SER A 1 376 ? 9.618 6.694 13.493 1.00 89.94 376 SER A C 1
ATOM 3062 O O . SER A 1 376 ? 8.783 7.582 13.400 1.00 89.94 376 SER A O 1
ATOM 3064 N N . GLU A 1 377 ? 9.644 5.862 14.532 1.00 90.06 377 GLU A N 1
ATOM 3065 C CA . GLU A 1 377 ? 8.672 5.904 15.627 1.00 90.06 377 GLU A CA 1
ATOM 3066 C C . GLU A 1 377 ? 8.671 7.257 16.354 1.00 90.06 377 GLU A C 1
ATOM 3068 O O . GLU A 1 377 ? 7.609 7.803 16.658 1.00 90.06 377 GLU A O 1
ATOM 3073 N N . MET A 1 378 ? 9.854 7.839 16.573 1.00 87.56 378 MET A N 1
ATOM 3074 C CA . MET A 1 378 ? 9.990 9.175 17.148 1.00 87.56 378 MET A CA 1
ATOM 3075 C C . MET A 1 378 ? 9.361 10.247 16.246 1.00 87.56 378 MET A C 1
ATOM 3077 O O . MET A 1 378 ? 8.590 11.063 16.742 1.00 87.56 378 MET A O 1
ATOM 3081 N N . LEU A 1 379 ? 9.642 10.224 14.938 1.00 87.06 379 LEU A N 1
ATOM 3082 C CA . LEU A 1 379 ? 9.057 11.161 13.969 1.00 87.06 379 LEU A CA 1
ATOM 3083 C C . LEU A 1 379 ? 7.528 11.066 13.958 1.00 87.06 379 LEU A C 1
ATOM 3085 O O . LEU A 1 379 ? 6.849 12.069 14.145 1.00 87.06 379 LEU A O 1
ATOM 3089 N N . TYR A 1 380 ? 6.974 9.854 13.862 1.00 87.94 380 TYR A N 1
ATOM 3090 C CA . TYR A 1 380 ? 5.522 9.655 13.926 1.00 87.94 380 TYR A CA 1
ATOM 3091 C C . TYR A 1 380 ? 4.922 10.159 15.236 1.00 87.94 380 TYR A C 1
ATOM 3093 O O . TYR A 1 380 ? 3.858 10.771 15.220 1.00 87.94 380 TYR A O 1
ATOM 3101 N N . SER A 1 381 ? 5.596 9.939 16.364 1.00 86.62 381 SER A N 1
ATOM 3102 C CA . SER A 1 381 ? 5.098 10.379 17.669 1.00 86.62 381 SER A CA 1
ATOM 3103 C C . SER A 1 381 ? 4.984 11.904 17.773 1.00 86.62 381 SER A C 1
ATOM 3105 O O . SER A 1 381 ? 4.026 12.397 18.369 1.00 86.62 381 SER A O 1
ATOM 3107 N N . TYR A 1 382 ? 5.938 12.649 17.203 1.00 83.06 382 TYR A N 1
ATOM 3108 C CA . TYR A 1 382 ? 5.959 14.113 17.277 1.00 83.06 382 TYR A CA 1
ATOM 3109 C C . TYR A 1 382 ? 5.153 14.798 16.170 1.00 83.06 382 TYR A C 1
ATOM 3111 O O . TYR A 1 382 ? 4.477 15.783 16.465 1.00 83.06 382 TYR A O 1
ATOM 3119 N N . ASP A 1 383 ? 5.192 14.269 14.946 1.00 77.12 383 ASP A N 1
ATOM 3120 C CA . ASP A 1 383 ? 4.650 14.948 13.762 1.00 77.12 383 ASP A CA 1
ATOM 3121 C C . ASP A 1 383 ? 3.257 14.440 13.362 1.00 77.12 383 ASP A C 1
ATOM 3123 O O . ASP A 1 383 ? 2.455 15.193 12.820 1.00 77.12 383 ASP A O 1
ATOM 3127 N N . ILE A 1 384 ? 2.942 13.169 13.636 1.00 81.88 384 ILE A N 1
ATOM 3128 C CA . ILE A 1 384 ? 1.690 12.536 13.197 1.00 81.88 384 ILE A CA 1
ATOM 3129 C C . ILE A 1 384 ? 0.772 12.302 14.399 1.00 81.88 384 ILE A C 1
ATOM 3131 O O . ILE A 1 384 ? -0.262 12.954 14.530 1.00 81.88 384 ILE A O 1
ATOM 3135 N N . PHE A 1 385 ? 1.144 11.416 15.322 1.00 87.25 385 PHE A N 1
ATOM 3136 C CA . PHE A 1 385 ? 0.271 10.977 16.415 1.00 87.25 385 PHE A CA 1
ATOM 3137 C C . PHE A 1 385 ? -0.231 12.139 17.268 1.00 87.25 385 PHE A C 1
ATOM 3139 O O . PHE A 1 385 ? -1.421 12.217 17.545 1.00 87.25 385 PHE A O 1
ATOM 3146 N N . LEU A 1 386 ? 0.633 13.096 17.614 1.00 86.12 386 LEU A N 1
ATOM 3147 C CA . LEU A 1 386 ? 0.238 14.242 18.432 1.00 86.12 386 LEU A CA 1
ATOM 3148 C C . LEU A 1 386 ? -0.891 15.077 17.801 1.00 86.12 386 LEU A C 1
ATOM 3150 O O . LEU A 1 386 ? -1.770 15.571 18.513 1.00 86.12 386 LEU A O 1
ATOM 3154 N N . GLU A 1 387 ? -0.840 15.306 16.490 1.00 84.00 387 GLU A N 1
ATOM 3155 C CA . GLU A 1 387 ? -1.819 16.141 15.796 1.00 84.00 387 GLU A CA 1
ATOM 3156 C C . GLU A 1 387 ? -3.111 15.372 15.520 1.00 84.00 387 GLU A C 1
ATOM 3158 O O . GLU A 1 387 ? -4.206 15.871 15.801 1.00 84.00 387 GLU A O 1
ATOM 3163 N N . TRP A 1 388 ? -2.982 14.116 15.095 1.00 84.50 388 TRP A N 1
ATOM 3164 C CA . TRP A 1 388 ? -4.122 13.245 14.846 1.00 84.50 388 TRP A CA 1
ATOM 3165 C C . TRP A 1 388 ? -4.878 12.897 16.129 1.00 84.50 388 TRP A C 1
ATOM 3167 O O . TRP A 1 388 ? -6.099 13.020 16.146 1.00 84.50 388 TRP A O 1
ATOM 3177 N N . ASP A 1 389 ? -4.206 12.591 17.240 1.00 89.62 389 ASP A N 1
ATOM 3178 C CA . ASP A 1 389 ? -4.855 12.333 18.536 1.00 89.62 389 ASP A CA 1
ATOM 3179 C C . ASP A 1 389 ? -5.720 13.524 18.987 1.00 89.62 389 ASP A C 1
ATOM 3181 O O . ASP A 1 389 ? -6.834 13.354 19.496 1.00 89.62 389 ASP A O 1
ATOM 3185 N N . LYS A 1 390 ? -5.241 14.759 18.767 1.00 86.69 390 LYS A N 1
ATOM 3186 C CA . LYS A 1 390 ? -6.016 15.979 19.055 1.00 86.69 390 LYS A CA 1
ATOM 3187 C C . LYS A 1 390 ? -7.240 16.085 18.155 1.00 86.69 390 LYS A C 1
ATOM 3189 O O . LYS A 1 390 ? -8.313 16.455 18.634 1.00 86.69 390 LYS A O 1
ATOM 3194 N N . TYR A 1 391 ? -7.081 15.785 16.870 1.00 84.38 391 TYR A N 1
ATOM 3195 C CA . TYR A 1 391 ? -8.176 15.800 15.909 1.00 84.38 391 TYR A CA 1
ATOM 3196 C C . TYR A 1 391 ? -9.243 14.759 16.245 1.00 84.38 391 TYR A C 1
ATOM 3198 O O . TYR A 1 391 ? -10.403 15.132 16.419 1.00 84.38 391 TYR A O 1
ATOM 3206 N N . TYR A 1 392 ? -8.858 13.503 16.464 1.00 85.75 392 TYR A N 1
ATOM 3207 C CA . TYR A 1 392 ? -9.774 12.435 16.863 1.00 85.75 392 TYR A CA 1
ATOM 3208 C C . TYR A 1 392 ? -10.513 12.767 18.148 1.00 85.75 392 TYR A C 1
ATOM 3210 O O . TYR A 1 392 ? -11.737 12.646 18.215 1.00 85.75 392 TYR A O 1
ATOM 3218 N N . SER A 1 393 ? -9.782 13.263 19.148 1.00 88.44 393 SER A N 1
ATOM 3219 C CA . SER A 1 393 ? -10.387 13.650 20.417 1.00 88.44 393 SER A CA 1
ATOM 3220 C C . SER A 1 393 ? -11.421 14.768 20.256 1.00 88.44 393 SER A C 1
ATOM 3222 O O . SER A 1 393 ? -12.431 14.797 20.961 1.00 88.44 393 SER A O 1
ATOM 3224 N N . LYS A 1 394 ? -11.188 15.687 19.311 1.00 86.12 394 LYS A N 1
ATOM 3225 C CA . LYS A 1 394 ? -12.102 16.785 18.994 1.00 86.12 394 LYS A CA 1
ATOM 3226 C C . LYS A 1 394 ? -13.333 16.308 18.223 1.00 86.12 394 LYS A C 1
ATOM 3228 O O . LYS A 1 394 ? -14.438 16.686 18.597 1.00 86.12 394 LYS A O 1
ATOM 3233 N N . VAL A 1 395 ? -13.152 15.504 17.174 1.00 83.19 395 VAL A N 1
ATOM 3234 C CA . VAL A 1 395 ? -14.244 15.012 16.314 1.00 83.19 395 VAL A CA 1
ATOM 3235 C C . VAL A 1 395 ? -15.169 14.070 17.082 1.00 83.19 395 VAL A C 1
ATOM 3237 O O . VAL A 1 395 ? -16.386 14.183 16.982 1.00 83.19 395 VAL A O 1
ATOM 3240 N N . LEU A 1 396 ? -14.606 13.175 17.897 1.00 85.19 396 LEU A N 1
ATOM 3241 C CA . LEU A 1 396 ? -15.375 12.187 18.659 1.00 85.19 396 LEU A CA 1
ATOM 3242 C C . LEU A 1 396 ? -15.841 12.699 20.031 1.00 85.19 396 LEU A C 1
ATOM 3244 O O . LEU A 1 396 ? -16.593 12.010 20.721 1.00 85.19 396 LEU A O 1
ATOM 3248 N N . GLY A 1 397 ? -15.383 13.882 20.455 1.00 85.56 397 GLY A N 1
ATOM 3249 C CA . GLY A 1 397 ? -15.764 14.510 21.724 1.00 85.56 397 GLY A CA 1
ATOM 3250 C C . GLY A 1 397 ? -15.287 13.773 22.985 1.00 85.56 397 GLY A C 1
ATOM 3251 O O . GLY A 1 397 ? -15.772 14.059 24.081 1.00 85.56 397 GLY A O 1
ATOM 3252 N N . LYS A 1 398 ? -14.355 12.823 22.856 1.00 89.88 398 LYS A N 1
ATOM 3253 C CA . LYS A 1 398 ? -13.786 12.014 23.947 1.00 89.88 398 LYS A CA 1
ATOM 3254 C C . LYS A 1 398 ? -12.278 11.837 23.714 1.00 89.88 398 LYS A C 1
ATOM 3256 O O . LYS A 1 398 ? -11.890 11.779 22.556 1.00 89.88 398 LYS A O 1
ATOM 3261 N N . PRO A 1 399 ? -11.424 11.732 24.753 1.00 91.88 399 PRO A N 1
ATOM 3262 C CA . PRO A 1 399 ? -9.999 11.460 24.559 1.00 91.88 399 PRO A CA 1
ATOM 3263 C C . PRO A 1 399 ? -9.812 10.170 23.757 1.00 91.88 399 PRO A C 1
ATOM 3265 O O . PRO A 1 399 ? -10.310 9.119 24.158 1.00 91.88 399 PRO A O 1
ATOM 3268 N N . THR A 1 400 ? -9.163 10.259 22.602 1.00 88.50 400 THR A N 1
ATOM 3269 C CA . THR A 1 400 ? -9.009 9.143 21.666 1.00 88.50 400 THR A CA 1
ATOM 3270 C C . THR A 1 400 ? -7.736 9.328 20.855 1.00 88.50 400 THR A C 1
ATOM 3272 O O . THR A 1 400 ? -7.476 10.428 20.367 1.00 88.50 400 THR A O 1
ATOM 3275 N N . THR A 1 401 ? -6.958 8.255 20.716 1.00 90.19 401 THR A N 1
ATOM 3276 C CA . THR A 1 401 ? -5.721 8.260 19.926 1.00 90.19 401 THR A CA 1
ATOM 3277 C C . THR A 1 401 ? -5.941 7.686 18.526 1.00 90.19 401 THR A C 1
ATOM 3279 O O . THR A 1 401 ? -6.855 6.887 18.306 1.00 90.19 401 THR A O 1
ATOM 3282 N N . LEU A 1 402 ? -5.078 8.058 17.579 1.00 88.06 402 LEU A N 1
ATOM 3283 C CA . LEU A 1 402 ? -5.069 7.538 16.214 1.00 88.06 402 LEU A CA 1
ATOM 3284 C C . LEU A 1 402 ? -4.995 6.009 16.224 1.00 88.06 402 LEU A C 1
ATOM 3286 O O . LEU A 1 402 ? -5.859 5.350 15.655 1.00 88.06 402 LEU A O 1
ATOM 3290 N N . CYS A 1 403 ? -4.006 5.430 16.915 1.00 88.75 403 CYS A N 1
ATOM 3291 C CA . CYS A 1 403 ? -3.861 3.975 16.953 1.00 88.75 403 CYS A CA 1
ATOM 3292 C C . CYS A 1 403 ? -5.030 3.268 17.656 1.00 88.75 403 CYS A C 1
ATOM 3294 O O . CYS A 1 403 ? -5.338 2.138 17.288 1.00 88.75 403 CYS A O 1
ATOM 3296 N N . GLU A 1 404 ? -5.711 3.908 18.617 1.00 88.25 404 GLU A N 1
ATOM 3297 C CA . GLU A 1 404 ? -6.931 3.345 19.209 1.00 88.25 404 GLU A CA 1
ATOM 3298 C C . GLU A 1 404 ? -8.039 3.209 18.159 1.00 88.25 404 GLU A C 1
ATOM 3300 O O . GLU A 1 404 ? -8.699 2.172 18.107 1.00 88.25 404 GLU A O 1
ATOM 3305 N N . ILE A 1 405 ? -8.242 4.224 17.311 1.00 88.38 405 ILE A N 1
ATOM 3306 C CA . ILE A 1 405 ? -9.240 4.148 16.238 1.00 88.38 405 ILE A CA 1
ATOM 3307 C C . ILE A 1 405 ? -8.793 3.192 15.146 1.00 88.38 405 ILE A C 1
ATOM 3309 O O . ILE A 1 405 ? -9.551 2.291 14.810 1.00 88.38 405 ILE A O 1
ATOM 3313 N N . MET A 1 406 ? -7.569 3.306 14.637 1.00 87.88 406 MET A N 1
ATOM 3314 C CA . MET A 1 406 ? -7.100 2.416 13.575 1.00 87.88 406 MET A CA 1
ATOM 3315 C C . MET A 1 406 ? -7.118 0.938 14.011 1.00 87.88 406 MET A C 1
ATOM 3317 O O . MET A 1 406 ? -7.512 0.060 13.242 1.00 87.88 406 MET A O 1
ATOM 3321 N N . GLY A 1 407 ? -6.785 0.646 15.274 1.00 87.06 407 GLY A N 1
ATOM 3322 C CA . GLY A 1 407 ? -6.888 -0.696 15.859 1.00 87.06 407 GLY A CA 1
ATOM 3323 C C . GLY A 1 407 ? -8.327 -1.230 15.960 1.00 87.06 407 GLY A C 1
ATOM 3324 O O . GLY A 1 407 ? -8.544 -2.432 16.151 1.00 87.06 407 GLY A O 1
ATOM 3325 N N . LYS A 1 408 ? -9.349 -0.375 15.791 1.00 88.56 408 LYS A N 1
ATOM 3326 C CA . LYS A 1 408 ? -10.752 -0.803 15.720 1.00 88.56 408 LYS A CA 1
ATOM 3327 C C . LYS A 1 408 ? -11.157 -1.372 14.365 1.00 88.56 408 LYS A C 1
ATOM 3329 O O . LYS A 1 408 ? -12.262 -1.918 14.310 1.00 88.56 408 LYS A O 1
ATOM 3334 N N . ALA A 1 409 ? -10.323 -1.309 13.328 1.00 88.75 409 ALA A N 1
ATOM 3335 C CA . ALA A 1 409 ? -10.647 -1.907 12.038 1.00 88.75 409 ALA A CA 1
ATOM 3336 C C . ALA A 1 409 ? -10.968 -3.403 12.185 1.00 88.75 409 ALA A C 1
ATOM 3338 O O . ALA A 1 409 ? -10.341 -4.131 12.958 1.00 88.75 409 ALA A O 1
ATOM 3339 N N . GLU A 1 410 ? -11.970 -3.879 11.447 1.00 86.38 410 GLU A N 1
ATOM 3340 C CA . GLU A 1 410 ? -12.306 -5.303 11.418 1.00 86.38 410 GLU A CA 1
ATOM 3341 C C . GLU A 1 410 ? -11.268 -6.107 10.634 1.00 86.38 410 GLU A C 1
ATOM 3343 O O . GLU A 1 410 ? -11.021 -7.272 10.953 1.00 86.38 410 GLU A O 1
ATOM 3348 N N . MET A 1 411 ? -10.663 -5.483 9.618 1.00 86.75 411 MET A N 1
ATOM 3349 C CA . MET A 1 411 ? -9.611 -6.076 8.802 1.00 86.75 411 MET A CA 1
ATOM 3350 C C . MET A 1 411 ? -8.731 -5.021 8.139 1.00 86.75 411 MET A C 1
ATOM 3352 O O . MET A 1 411 ? -9.179 -3.902 7.893 1.00 86.75 411 MET A O 1
ATOM 3356 N N . TRP A 1 412 ? -7.495 -5.401 7.823 1.00 85.31 412 TRP A N 1
ATOM 3357 C CA . TRP A 1 412 ? -6.561 -4.586 7.056 1.00 85.31 412 TRP A CA 1
ATOM 3358 C C . TRP A 1 412 ? -6.189 -5.354 5.788 1.00 85.31 412 TRP A C 1
ATOM 3360 O O . TRP A 1 412 ? -5.494 -6.367 5.824 1.00 85.31 412 TRP A O 1
ATOM 3370 N N . LEU A 1 413 ? -6.667 -4.888 4.646 1.00 82.00 413 LEU A N 1
ATOM 3371 C CA . LEU A 1 413 ? -6.270 -5.389 3.343 1.00 82.00 413 LEU A CA 1
ATOM 3372 C C . LEU A 1 413 ? -4.953 -4.711 2.960 1.00 82.00 413 LEU A C 1
ATOM 3374 O O . LEU A 1 413 ? -4.944 -3.585 2.468 1.00 82.00 413 LEU A O 1
ATOM 3378 N N . ILE A 1 414 ? -3.831 -5.374 3.242 1.00 78.00 414 ILE A N 1
ATOM 3379 C CA . ILE A 1 414 ? -2.509 -4.843 2.899 1.00 78.00 414 ILE A CA 1
ATOM 3380 C C . ILE A 1 414 ? -2.231 -5.142 1.426 1.00 78.00 414 ILE A C 1
ATOM 3382 O O . ILE A 1 414 ? -2.245 -6.298 0.997 1.00 78.00 414 ILE A O 1
ATOM 3386 N N . ARG A 1 415 ? -1.957 -4.090 0.655 1.00 74.19 415 ARG A N 1
ATOM 3387 C CA . ARG A 1 415 ? -1.606 -4.149 -0.768 1.00 74.19 415 ARG A CA 1
ATOM 3388 C C . ARG A 1 415 ? -0.160 -4.582 -0.946 1.00 74.19 415 ARG A C 1
ATOM 3390 O O . ARG A 1 415 ? 0.718 -3.761 -1.206 1.00 74.19 415 ARG A O 1
ATOM 3397 N N . THR A 1 416 ? 0.092 -5.872 -0.777 1.00 70.56 416 THR A N 1
ATOM 3398 C CA . THR A 1 416 ? 1.427 -6.415 -0.984 1.00 70.56 416 THR A CA 1
ATOM 3399 C C . THR A 1 416 ? 1.420 -7.878 -1.396 1.00 70.56 416 THR A C 1
ATOM 3401 O O . THR A 1 416 ? 0.435 -8.598 -1.236 1.00 70.56 416 THR A O 1
ATOM 3404 N N . TYR A 1 417 ? 2.542 -8.306 -1.967 1.00 68.25 417 TYR A N 1
ATOM 3405 C CA . TYR A 1 417 ? 2.768 -9.650 -2.474 1.00 68.25 417 TYR A CA 1
ATOM 3406 C C . TYR A 1 417 ? 3.776 -10.389 -1.598 1.00 68.25 417 TYR A C 1
ATOM 3408 O O . TYR A 1 417 ? 4.901 -9.926 -1.385 1.00 68.25 417 TYR A O 1
ATOM 3416 N N . ARG A 1 418 ? 3.384 -11.577 -1.128 1.00 66.38 418 ARG A N 1
ATOM 3417 C CA . ARG A 1 418 ? 4.135 -12.352 -0.136 1.00 66.38 418 ARG A CA 1
ATOM 3418 C C . ARG A 1 418 ? 5.575 -12.641 -0.549 1.00 66.38 418 ARG A C 1
ATOM 3420 O O . ARG A 1 418 ? 6.470 -12.535 0.281 1.00 66.38 418 ARG A O 1
ATOM 3427 N N . ASP A 1 419 ? 5.808 -12.998 -1.811 1.00 66.62 419 ASP A N 1
ATOM 3428 C CA . ASP A 1 419 ? 7.161 -13.313 -2.287 1.00 66.62 419 ASP A CA 1
ATOM 3429 C C . ASP A 1 419 ? 7.935 -12.081 -2.755 1.00 66.62 419 ASP A C 1
ATOM 3431 O O . ASP A 1 419 ? 9.105 -12.198 -3.124 1.00 66.62 419 ASP A O 1
ATOM 3435 N N . PHE A 1 420 ? 7.318 -10.901 -2.756 1.00 71.00 420 PHE A N 1
ATOM 3436 C CA . PHE A 1 420 ? 8.016 -9.628 -2.917 1.00 71.00 420 PHE A CA 1
ATOM 3437 C C . PHE A 1 420 ? 8.461 -9.050 -1.569 1.00 71.00 420 PHE A C 1
ATOM 3439 O O . PHE A 1 420 ? 9.567 -8.504 -1.471 1.00 71.00 420 PHE A O 1
ATOM 3446 N N . GLU A 1 421 ? 7.650 -9.223 -0.525 1.00 69.88 421 GLU A N 1
ATOM 3447 C CA . GLU A 1 421 ? 7.989 -8.835 0.841 1.00 69.88 421 GLU A CA 1
ATOM 3448 C C . GLU A 1 421 ? 8.936 -9.806 1.554 1.00 69.88 421 GLU A C 1
ATOM 3450 O O . GLU A 1 421 ? 9.237 -10.910 1.094 1.00 69.88 421 GLU A O 1
ATOM 3455 N N . PHE A 1 422 ? 9.489 -9.342 2.676 1.00 68.38 422 PHE A N 1
ATOM 3456 C CA . PHE A 1 422 ? 10.319 -10.185 3.526 1.00 68.38 422 PHE A CA 1
ATOM 3457 C C . PHE A 1 422 ? 9.415 -11.079 4.363 1.00 68.38 422 PHE A C 1
ATOM 3459 O O . PHE A 1 422 ? 8.486 -10.598 4.999 1.00 68.38 422 PHE A O 1
ATOM 3466 N N . LEU A 1 423 ? 9.696 -12.381 4.386 1.00 62.34 423 LEU A N 1
ATOM 3467 C CA . LEU A 1 423 ? 8.870 -13.334 5.119 1.00 62.34 423 LEU A CA 1
ATOM 3468 C C . LEU A 1 423 ? 8.887 -13.027 6.625 1.00 62.34 423 LEU A C 1
ATOM 3470 O O . LEU A 1 423 ? 9.896 -13.222 7.303 1.00 62.34 423 LEU A O 1
ATOM 3474 N N . HIS A 1 424 ? 7.741 -12.611 7.152 1.00 65.00 424 HIS A N 1
ATOM 3475 C CA . HIS A 1 424 ? 7.452 -12.524 8.581 1.00 65.00 424 HIS A CA 1
ATOM 3476 C C . HIS A 1 424 ? 6.014 -12.999 8.854 1.00 65.00 424 HIS A C 1
ATOM 3478 O O . HIS A 1 424 ? 5.233 -13.164 7.914 1.00 65.00 424 HIS A O 1
ATOM 3484 N N . PRO A 1 425 ? 5.646 -13.307 10.110 1.00 57.31 425 PRO A N 1
ATOM 3485 C CA . PRO A 1 425 ? 4.298 -13.775 10.424 1.00 57.31 425 PRO A CA 1
ATOM 3486 C C . PRO A 1 425 ? 3.264 -12.704 10.064 1.00 57.31 425 PRO A C 1
ATOM 3488 O O . PRO A 1 425 ? 3.393 -11.586 10.545 1.00 57.31 425 PRO A O 1
ATOM 3491 N N . TYR A 1 426 ? 2.253 -13.043 9.256 1.00 59.34 426 TYR A N 1
ATOM 3492 C CA . TYR A 1 426 ? 1.056 -12.221 9.032 1.00 59.34 426 TYR A CA 1
ATOM 3493 C C . TYR A 1 426 ? -0.124 -12.813 9.799 1.00 59.34 426 TYR A C 1
ATOM 3495 O O . TYR A 1 426 ? -0.326 -14.030 9.794 1.00 59.34 426 TYR A O 1
ATOM 3503 N N . TYR A 1 427 ? -0.895 -11.962 10.479 1.00 52.50 427 TYR A N 1
ATOM 3504 C CA . TYR A 1 427 ? -2.175 -12.367 11.057 1.00 52.50 427 TYR A CA 1
ATOM 3505 C C . TYR A 1 427 ? -3.208 -12.601 9.949 1.00 52.50 427 TYR A C 1
ATOM 3507 O O . TYR A 1 427 ? -3.152 -11.965 8.903 1.00 52.50 427 TYR A O 1
ATOM 3515 N N . LEU A 1 428 ? -4.197 -13.467 10.203 1.00 46.16 428 LEU A N 1
ATOM 3516 C CA . LEU A 1 428 ? -5.305 -13.774 9.277 1.00 46.16 428 LEU A CA 1
ATOM 3517 C C . LEU A 1 428 ? -6.139 -12.533 8.880 1.00 46.16 428 LEU A C 1
ATOM 3519 O O . LEU A 1 428 ? -6.848 -12.548 7.883 1.00 46.16 428 LEU A O 1
ATOM 3523 N N . ILE A 1 429 ? -6.049 -11.477 9.693 1.00 44.84 429 ILE A N 1
ATOM 3524 C CA . ILE A 1 429 ? -6.656 -10.151 9.507 1.00 44.84 429 ILE A CA 1
ATOM 3525 C C . ILE A 1 429 ? -5.921 -9.296 8.468 1.00 44.84 429 ILE A C 1
ATOM 3527 O O . ILE A 1 429 ? -6.431 -8.259 8.052 1.00 44.84 429 ILE A O 1
ATOM 3531 N N . LEU A 1 430 ? -4.744 -9.735 8.030 1.00 46.47 430 LEU A N 1
ATOM 3532 C CA . LEU A 1 430 ? -3.977 -9.115 6.965 1.00 46.47 430 LEU A CA 1
ATOM 3533 C C . LEU A 1 430 ? -4.148 -9.969 5.716 1.00 46.47 430 LEU A C 1
ATOM 3535 O O . LEU A 1 430 ? -3.342 -10.859 5.439 1.00 46.47 430 LEU A O 1
ATOM 3539 N N . ASN A 1 431 ? -5.233 -9.742 4.978 1.00 50.53 431 ASN A N 1
ATOM 3540 C CA . ASN A 1 431 ? -5.355 -10.375 3.675 1.00 50.53 431 ASN A CA 1
ATOM 3541 C C . ASN A 1 431 ? -4.553 -9.570 2.680 1.00 50.53 431 ASN A C 1
ATOM 3543 O O . ASN A 1 431 ? -4.906 -8.447 2.331 1.00 50.53 431 ASN A O 1
ATOM 3547 N N . LEU A 1 432 ? -3.450 -10.184 2.268 1.00 47.84 432 LEU A N 1
ATOM 3548 C CA . LEU A 1 432 ? -2.639 -9.733 1.160 1.00 47.84 432 LEU A CA 1
ATOM 3549 C C . LEU A 1 432 ? -3.545 -9.652 -0.067 1.00 47.84 432 LEU A C 1
ATOM 3551 O O . LEU A 1 432 ? -3.943 -10.681 -0.628 1.00 47.84 432 LEU A O 1
ATOM 3555 N N . LEU A 1 433 ? -3.896 -8.420 -0.430 1.00 47.56 433 LEU A N 1
ATOM 3556 C CA . LEU A 1 433 ? -4.378 -8.078 -1.755 1.00 47.56 433 LEU A CA 1
ATOM 3557 C C . LEU A 1 433 ? -3.174 -8.209 -2.676 1.00 47.56 433 LEU A C 1
ATOM 3559 O O . LEU A 1 433 ? -2.468 -7.246 -2.970 1.00 47.56 433 LEU A O 1
ATOM 3563 N N . GLU A 1 434 ? -2.899 -9.448 -3.063 1.00 50.16 434 GLU A N 1
ATOM 3564 C CA . GLU A 1 434 ? -1.998 -9.719 -4.168 1.00 50.16 434 GLU A CA 1
ATOM 3565 C C . GLU A 1 434 ? -2.601 -9.054 -5.419 1.00 50.16 434 GLU A C 1
ATOM 3567 O O . GLU A 1 434 ? -3.812 -8.898 -5.536 1.00 50.16 434 GLU A O 1
ATOM 3572 N N . ASP A 1 435 ? -1.757 -8.528 -6.293 1.00 46.41 435 ASP A N 1
ATOM 3573 C CA . ASP A 1 435 ? -2.126 -7.566 -7.335 1.00 46.41 435 ASP A CA 1
ATOM 3574 C C . ASP A 1 435 ? -3.452 -7.872 -8.083 1.00 46.41 435 ASP A C 1
ATOM 3576 O O . ASP A 1 435 ? -3.533 -8.720 -8.981 1.00 46.41 435 ASP A O 1
ATOM 3580 N N . CYS A 1 436 ? -4.519 -7.154 -7.718 1.00 43.41 436 CYS A N 1
ATOM 3581 C CA . CYS A 1 436 ? -5.811 -7.260 -8.394 1.00 43.41 436 CYS A CA 1
ATOM 3582 C C . CYS A 1 436 ? -5.809 -6.505 -9.737 1.00 43.41 436 CYS A C 1
ATOM 3584 O O . CYS A 1 436 ? -6.670 -6.747 -10.578 1.00 43.41 436 CYS A O 1
ATOM 3586 N N . THR A 1 437 ? -4.834 -5.617 -9.972 1.00 44.06 437 THR A N 1
ATOM 3587 C CA . THR A 1 437 ? -4.768 -4.781 -11.179 1.00 44.06 437 THR A CA 1
ATOM 3588 C C . THR A 1 437 ? -4.177 -5.531 -12.374 1.00 44.06 437 THR A C 1
ATOM 3590 O O . THR A 1 437 ? -4.737 -5.452 -13.469 1.00 44.06 437 THR A O 1
ATOM 3593 N N . ALA A 1 438 ? -3.132 -6.345 -12.176 1.00 45.91 438 ALA A N 1
ATOM 3594 C CA . ALA A 1 438 ? -2.551 -7.154 -13.254 1.00 45.91 438 ALA A CA 1
ATOM 3595 C C . ALA A 1 438 ? -3.442 -8.336 -13.685 1.00 45.91 438 ALA A C 1
ATOM 3597 O O . ALA A 1 438 ? -3.438 -8.720 -14.857 1.00 45.91 438 ALA A O 1
ATOM 3598 N N . SER A 1 439 ? -4.232 -8.896 -12.759 1.00 43.84 439 SER A N 1
ATOM 3599 C CA . SER A 1 439 ? -5.043 -10.104 -12.979 1.00 43.84 439 SER A CA 1
ATOM 3600 C C . SER A 1 439 ? -6.373 -9.878 -13.715 1.00 43.84 439 SER A C 1
ATOM 3602 O O . SER A 1 439 ? -6.942 -10.840 -14.229 1.00 43.84 439 SER A O 1
ATOM 3604 N N . LEU A 1 440 ? -6.858 -8.635 -13.808 1.00 39.50 440 LEU A N 1
ATOM 3605 C CA . LEU A 1 440 ? -8.173 -8.311 -14.385 1.00 39.50 440 LEU A CA 1
ATOM 3606 C C . LEU A 1 440 ? -8.163 -7.875 -15.854 1.00 39.50 440 LEU A C 1
ATOM 3608 O O . LEU A 1 440 ? -9.222 -7.793 -16.469 1.00 39.50 440 LEU A O 1
ATOM 3612 N N . GLN A 1 441 ? -6.998 -7.593 -16.435 1.00 38.78 441 GLN A N 1
ATOM 3613 C CA . GLN A 1 441 ? -6.915 -7.093 -17.815 1.00 38.78 441 GLN A CA 1
ATOM 3614 C C . GLN A 1 441 ? -6.564 -8.167 -18.854 1.00 38.78 441 GLN A C 1
ATOM 3616 O O . GLN A 1 441 ? -6.459 -7.849 -20.033 1.00 38.78 441 GLN A O 1
ATOM 3621 N N . SER A 1 442 ? -6.445 -9.446 -18.475 1.00 27.72 442 SER A N 1
ATOM 3622 C CA . SER A 1 442 ? -6.416 -10.524 -19.470 1.00 27.72 442 SER A CA 1
ATOM 3623 C C . SER A 1 442 ? -7.840 -10.789 -19.984 1.00 27.72 442 SER A C 1
ATOM 3625 O O . SER A 1 442 ? -8.684 -11.211 -19.185 1.00 27.72 442 SER A O 1
ATOM 3627 N N . PRO A 1 443 ? -8.144 -10.603 -21.282 1.00 23.78 443 PRO A N 1
ATOM 3628 C CA . PRO A 1 443 ? -9.370 -11.151 -21.847 1.00 23.78 443 PRO A CA 1
ATOM 3629 C C . PRO A 1 443 ? -9.324 -12.682 -21.713 1.00 23.78 443 PRO A C 1
ATOM 3631 O O . PRO A 1 443 ? -8.249 -13.272 -21.845 1.00 23.78 443 PRO A O 1
ATOM 3634 N N . CYS A 1 444 ? -10.472 -13.313 -21.448 1.00 25.48 444 CYS A N 1
ATOM 3635 C CA . CYS A 1 444 ? -10.636 -14.749 -21.699 1.00 25.48 444 CYS A CA 1
ATOM 3636 C C . CYS A 1 444 ? -10.300 -15.103 -23.152 1.00 25.48 444 CYS A C 1
ATOM 3638 O O . CYS A 1 444 ? -10.626 -14.285 -24.047 1.00 25.48 444 CYS A O 1
#